Protein AF-0000000087665363 (afdb_homodimer)

Structure (mmCIF, N/CA/C/O backbone):
data_AF-0000000087665363-model_v1
#
loop_
_entity.id
_entity.type
_entity.pdbx_description
1 polymer 'Kinase domain protein'
#
loop_
_atom_site.group_PDB
_atom_site.id
_atom_site.type_symbol
_atom_site.label_atom_id
_atom_site.label_alt_id
_atom_site.label_comp_id
_atom_site.label_asym_id
_atom_site.label_entity_id
_atom_site.label_seq_id
_atom_site.pdbx_PDB_ins_code
_atom_site.Cartn_x
_atom_site.Cartn_y
_atom_site.Cartn_z
_atom_site.occupancy
_atom_site.B_iso_or_equiv
_atom_site.auth_seq_id
_atom_site.auth_comp_id
_atom_site.auth_asym_id
_atom_site.auth_atom_id
_atom_site.pdbx_PDB_model_num
ATOM 1 N N . VAL A 1 1 ? 23.938 -59.469 -37.531 1 16.83 1 VAL A N 1
ATOM 2 C CA . VAL A 1 1 ? 24.297 -60.406 -36.469 1 16.83 1 VAL A CA 1
ATOM 3 C C . VAL A 1 1 ? 23.375 -60.219 -35.281 1 16.83 1 VAL A C 1
ATOM 5 O O . VAL A 1 1 ? 22.984 -59.062 -34.969 1 16.83 1 VAL A O 1
ATOM 8 N N . PRO A 1 2 ? 22.766 -61.219 -34.531 1 18.86 2 PRO A N 1
ATOM 9 C CA . PRO A 1 2 ? 21.609 -61.438 -33.656 1 18.86 2 PRO A CA 1
ATOM 10 C C . PRO A 1 2 ? 21.859 -61 -32.219 1 18.86 2 PRO A C 1
ATOM 12 O O . PRO A 1 2 ? 22.688 -61.594 -31.531 1 18.86 2 PRO A O 1
ATOM 15 N N . TYR A 1 3 ? 22.406 -59.75 -31.953 1 21.98 3 TYR A N 1
ATOM 16 C CA . TYR A 1 3 ? 23.062 -59.438 -30.703 1 21.98 3 TYR A CA 1
ATOM 17 C C . TYR A 1 3 ? 22.141 -59.688 -29.516 1 21.98 3 TYR A C 1
ATOM 19 O O . TYR A 1 3 ? 20.984 -59.281 -29.516 1 21.98 3 TYR A O 1
ATOM 27 N N . SER A 1 4 ? 22.406 -60.75 -28.766 1 19.27 4 SER A N 1
ATOM 28 C CA . SER A 1 4 ? 21.828 -61.531 -27.672 1 19.27 4 SER A CA 1
ATOM 29 C C . SER A 1 4 ? 21.531 -60.625 -26.469 1 19.27 4 SER A C 1
ATOM 31 O O . SER A 1 4 ? 22.234 -59.656 -26.234 1 19.27 4 SER A O 1
ATOM 33 N N . THR A 1 5 ? 20.375 -60.75 -25.625 1 19.69 5 THR A N 1
ATOM 34 C CA . THR A 1 5 ? 19.266 -60.281 -24.797 1 19.69 5 THR A CA 1
ATOM 35 C C . THR A 1 5 ? 19.656 -60.281 -23.328 1 19.69 5 THR A C 1
ATOM 37 O O . THR A 1 5 ? 18.812 -60.031 -22.453 1 19.69 5 THR A O 1
ATOM 40 N N . ASN A 1 6 ? 20.984 -60.531 -22.953 1 18.66 6 ASN A N 1
ATOM 41 C CA . ASN A 1 6 ? 21.109 -61.125 -21.625 1 18.66 6 ASN A CA 1
ATOM 42 C C . ASN A 1 6 ? 20.703 -60.125 -20.516 1 18.66 6 ASN A C 1
ATOM 44 O O . ASN A 1 6 ? 21.234 -59.031 -20.453 1 18.66 6 ASN A O 1
ATOM 48 N N . CYS A 1 7 ? 19.484 -60.188 -19.797 1 19.39 7 CYS A N 1
ATOM 49 C CA . CYS A 1 7 ? 18.547 -59.562 -18.859 1 19.39 7 CYS A CA 1
ATOM 50 C C . CYS A 1 7 ? 19.094 -59.594 -17.438 1 19.39 7 CYS A C 1
ATOM 52 O O . CYS A 1 7 ? 18.625 -60.344 -16.594 1 19.39 7 CYS A O 1
ATOM 54 N N . SER A 1 8 ? 20.484 -59.531 -17.281 1 18.72 8 SER A N 1
ATOM 55 C CA . SER A 1 8 ? 20.938 -60 -15.969 1 18.72 8 SER A CA 1
ATOM 56 C C . SER A 1 8 ? 20.281 -59.219 -14.844 1 18.72 8 SER A C 1
ATOM 58 O O . SER A 1 8 ? 19.844 -58.062 -15.039 1 18.72 8 SER A O 1
ATOM 60 N N . SER A 1 9 ? 20.031 -59.781 -13.539 1 19.23 9 SER A N 1
ATOM 61 C CA . SER A 1 9 ? 19.312 -59.875 -12.281 1 19.23 9 SER A CA 1
ATOM 62 C C . SER A 1 9 ? 19.781 -58.812 -11.289 1 19.23 9 SER A C 1
ATOM 64 O O . SER A 1 9 ? 19.516 -58.938 -10.086 1 19.23 9 SER A O 1
ATOM 66 N N . CYS A 1 10 ? 19.953 -57.5 -11.648 1 19.42 10 CYS A N 1
ATOM 67 C CA . CYS A 1 10 ? 20.688 -56.562 -10.789 1 19.42 10 CYS A CA 1
ATOM 68 C C . CYS A 1 10 ? 20.016 -56.438 -9.422 1 19.42 10 CYS A C 1
ATOM 70 O O . CYS A 1 10 ? 18.812 -56.219 -9.336 1 19.42 10 CYS A O 1
ATOM 72 N N . GLY A 1 11 ? 20.594 -57.062 -8.375 1 19.16 11 GLY A N 1
ATOM 73 C CA . GLY A 1 11 ? 20.312 -57.312 -6.973 1 19.16 11 GLY A CA 1
ATOM 74 C C . GLY A 1 11 ? 19.969 -56.031 -6.203 1 19.16 11 GLY A C 1
ATOM 75 O O . GLY A 1 11 ? 20.578 -54.969 -6.434 1 19.16 11 GLY A O 1
ATOM 76 N N . ALA A 1 12 ? 18.719 -55.844 -5.598 1 19.5 12 ALA A N 1
ATOM 77 C CA . ALA A 1 12 ? 17.859 -54.875 -4.902 1 19.5 12 ALA A CA 1
ATOM 78 C C . ALA A 1 12 ? 18.422 -54.531 -3.537 1 19.5 12 ALA A C 1
ATOM 80 O O . ALA A 1 12 ? 18.344 -55.312 -2.592 1 19.5 12 ALA A O 1
ATOM 81 N N . SER A 1 13 ? 19.719 -54.094 -3.438 1 19.47 13 SER A N 1
ATOM 82 C CA . SER A 1 13 ? 20.203 -54.062 -2.061 1 19.47 13 SER A CA 1
ATOM 83 C C . SER A 1 13 ? 19.391 -53.094 -1.206 1 19.47 13 SER A C 1
ATOM 85 O O . SER A 1 13 ? 19.031 -52 -1.652 1 19.47 13 SER A O 1
ATOM 87 N N . ARG A 1 14 ? 18.656 -53.594 -0.197 1 20.34 14 ARG A N 1
ATOM 88 C CA . ARG A 1 14 ? 17.734 -53.156 0.84 1 20.34 14 ARG A CA 1
ATOM 89 C C . ARG A 1 14 ? 18.391 -52.188 1.795 1 20.34 14 ARG A C 1
ATOM 91 O O . ARG A 1 14 ? 19.328 -52.531 2.506 1 20.34 14 ARG A O 1
ATOM 98 N N . VAL A 1 15 ? 18.734 -50.969 1.393 1 19.73 15 VAL A N 1
ATOM 99 C CA . VAL A 1 15 ? 19.484 -50.125 2.293 1 19.73 15 VAL A CA 1
ATOM 100 C C . VAL A 1 15 ? 18.656 -49.844 3.549 1 19.73 15 VAL A C 1
ATOM 102 O O . VAL A 1 15 ? 17.5 -49.438 3.461 1 19.73 15 VAL A O 1
ATOM 105 N N . SER A 1 16 ? 18.875 -50.625 4.602 1 19.2 16 SER A N 1
ATOM 106 C CA . SER A 1 16 ? 18.25 -50.656 5.918 1 19.2 16 SER A CA 1
ATOM 107 C C . SER A 1 16 ? 18.484 -49.312 6.648 1 19.2 16 SER A C 1
ATOM 109 O O . SER A 1 16 ? 19.625 -48.938 6.895 1 19.2 16 SER A O 1
ATOM 111 N N . PHE A 1 17 ? 17.797 -48.312 6.328 1 17.86 17 PHE A N 1
ATOM 112 C CA . PHE A 1 17 ? 18 -47.031 7.008 1 17.86 17 PHE A CA 1
ATOM 113 C C . PHE A 1 17 ? 17.656 -47.156 8.492 1 17.86 17 PHE A C 1
ATOM 115 O O . PHE A 1 17 ? 16.562 -47.625 8.844 1 17.86 17 PHE A O 1
ATOM 122 N N . ALA A 1 18 ? 18.641 -47.531 9.367 1 18.88 18 ALA A N 1
ATOM 123 C CA . ALA A 1 18 ? 18.5 -47.656 10.82 1 18.88 18 ALA A CA 1
ATOM 124 C C . ALA A 1 18 ? 17.812 -46.406 11.406 1 18.88 18 ALA A C 1
ATOM 126 O O . ALA A 1 18 ? 18.062 -45.281 10.969 1 18.88 18 ALA A O 1
ATOM 127 N N . ARG A 1 19 ? 16.766 -46.625 12.164 1 21.16 19 ARG A N 1
ATOM 128 C CA . ARG A 1 19 ? 15.742 -45.844 12.891 1 21.16 19 ARG A CA 1
ATOM 129 C C . ARG A 1 19 ? 16.375 -44.969 13.953 1 21.16 19 ARG A C 1
ATOM 131 O O . ARG A 1 19 ? 15.672 -44.406 14.805 1 21.16 19 ARG A O 1
ATOM 138 N N . SER A 1 20 ? 17.609 -44.469 13.805 1 19.92 20 SER A N 1
ATOM 139 C CA . SER A 1 20 ? 17.938 -43.969 15.125 1 19.92 20 SER A CA 1
ATOM 140 C C . SER A 1 20 ? 16.938 -42.906 15.57 1 19.92 20 SER A C 1
ATOM 142 O O . SER A 1 20 ? 16.484 -42.094 14.766 1 19.92 20 SER A O 1
ATOM 144 N N . THR A 1 21 ? 16.219 -43.094 16.672 1 21.92 21 THR A N 1
ATOM 145 C CA . THR A 1 21 ? 15.102 -42.562 17.453 1 21.92 21 THR A CA 1
ATOM 146 C C . THR A 1 21 ? 15.438 -41.188 17.984 1 21.92 21 THR A C 1
ATOM 148 O O . THR A 1 21 ? 14.664 -40.594 18.734 1 21.92 21 THR A O 1
ATOM 151 N N . GLY A 1 22 ? 16.625 -40.625 17.703 1 20.91 22 GLY A N 1
ATOM 152 C CA . GLY A 1 22 ? 16.828 -39.562 18.703 1 20.91 22 GLY A CA 1
ATOM 153 C C . GLY A 1 22 ? 15.75 -38.5 18.656 1 20.91 22 GLY A C 1
ATOM 154 O O . GLY A 1 22 ? 15.305 -38.094 17.578 1 20.91 22 GLY A O 1
ATOM 155 N N . GLU A 1 23 ? 14.945 -38.312 19.734 1 21.97 23 GLU A N 1
ATOM 156 C CA . GLU A 1 23 ? 13.82 -37.469 20.141 1 21.97 23 GLU A CA 1
ATOM 157 C C . GLU A 1 23 ? 14.141 -36 19.953 1 21.97 23 GLU A C 1
ATOM 159 O O . GLU A 1 23 ? 13.391 -35.125 20.422 1 21.97 23 GLU A O 1
ATOM 164 N N . SER A 1 24 ? 15.211 -35.625 19.172 1 21.59 24 SER A N 1
ATOM 165 C CA . SER A 1 24 ? 15.477 -34.219 19.453 1 21.59 24 SER A CA 1
ATOM 166 C C . SER A 1 24 ? 14.289 -33.344 19.078 1 21.59 24 SER A C 1
ATOM 168 O O . SER A 1 24 ? 13.625 -33.594 18.078 1 21.59 24 SER A O 1
ATOM 170 N N . SER A 1 25 ? 13.695 -32.688 20.156 1 21.97 25 SER A N 1
ATOM 171 C CA . SER A 1 25 ? 12.602 -31.719 20.297 1 21.97 25 SER A CA 1
ATOM 172 C C . SER A 1 25 ? 12.781 -30.531 19.359 1 21.97 25 SER A C 1
ATOM 174 O O . SER A 1 25 ? 13.273 -29.469 19.781 1 21.97 25 SER A O 1
ATOM 176 N N . CYS A 1 26 ? 13.227 -30.766 18.172 1 22.36 26 CYS A N 1
ATOM 177 C CA . CYS A 1 26 ? 13.539 -29.578 17.391 1 22.36 26 CYS A CA 1
ATOM 178 C C . CYS A 1 26 ? 12.289 -28.75 17.125 1 22.36 26 CYS A C 1
ATOM 180 O O . CYS A 1 26 ? 11.508 -29.062 16.234 1 22.36 26 CYS A O 1
ATOM 182 N N . SER A 1 27 ? 11.531 -28.422 18.203 1 22.25 27 SER A N 1
ATOM 183 C CA . SER A 1 27 ? 10.344 -27.594 18.031 1 22.25 27 SER A CA 1
ATOM 184 C C . SER A 1 27 ? 10.695 -26.25 17.406 1 22.25 27 SER A C 1
ATOM 186 O O . SER A 1 27 ? 10.023 -25.25 17.672 1 22.25 27 SER A O 1
ATOM 188 N N . SER A 1 28 ? 11.836 -26.141 16.75 1 26.5 28 SER A N 1
ATOM 189 C CA . SER A 1 28 ? 12.039 -24.75 16.375 1 26.5 28 SER A CA 1
ATOM 190 C C . SER A 1 28 ? 10.914 -24.25 15.477 1 26.5 28 SER A C 1
ATOM 192 O O . SER A 1 28 ? 10.859 -24.594 14.297 1 26.5 28 SER A O 1
ATOM 194 N N . GLY A 1 29 ? 9.695 -24.234 15.969 1 23.98 29 GLY A N 1
ATOM 195 C CA . GLY A 1 29 ? 8.523 -23.703 15.305 1 23.98 29 GLY A CA 1
ATOM 196 C C . GLY A 1 29 ? 8.766 -22.344 14.648 1 23.98 29 GLY A C 1
ATOM 197 O O . GLY A 1 29 ? 9.453 -21.5 15.219 1 23.98 29 GLY A O 1
ATOM 198 N N . VAL A 1 30 ? 9 -22.344 13.422 1 28.03 30 VAL A N 1
ATOM 199 C CA . VAL A 1 30 ? 8.93 -21.109 12.656 1 28.03 30 VAL A CA 1
ATOM 200 C C . VAL A 1 30 ? 7.812 -20.219 13.203 1 28.03 30 VAL A C 1
ATOM 202 O O . VAL A 1 30 ? 6.641 -20.609 13.18 1 28.03 30 VAL A O 1
ATOM 205 N N . GLN A 1 31 ? 8.047 -19.594 14.367 1 27.27 31 GLN A N 1
ATOM 206 C CA . GLN A 1 31 ? 7.086 -18.625 14.867 1 27.27 31 GLN A CA 1
ATOM 207 C C . GLN A 1 31 ? 6.711 -17.625 13.781 1 27.27 31 GLN A C 1
ATOM 209 O O . GLN A 1 31 ? 7.562 -16.859 13.305 1 27.27 31 GLN A O 1
ATOM 214 N N . TRP A 1 32 ? 5.797 -18.047 13 1 29.06 32 TRP A N 1
ATOM 215 C CA . TRP A 1 32 ? 5.121 -17.156 12.062 1 29.06 32 TRP A CA 1
ATOM 216 C C . TRP A 1 32 ? 4.602 -15.914 12.766 1 29.06 32 TRP A C 1
ATOM 218 O O . TRP A 1 32 ? 3.85 -16.016 13.742 1 29.06 32 TRP A O 1
ATOM 228 N N . ASP A 1 33 ? 5.445 -15.047 12.977 1 29.55 33 ASP A N 1
ATOM 229 C CA . ASP A 1 33 ? 4.93 -13.789 13.508 1 29.55 33 ASP A CA 1
ATOM 230 C C . ASP A 1 33 ? 3.678 -13.352 12.758 1 29.55 33 ASP A C 1
ATOM 232 O O . ASP A 1 33 ? 3.764 -12.883 11.617 1 29.55 33 ASP A O 1
ATOM 236 N N . ILE A 1 34 ? 2.697 -14.125 12.945 1 30.16 34 ILE A N 1
ATOM 237 C CA . ILE A 1 34 ? 1.37 -13.68 12.531 1 30.16 34 ILE A CA 1
ATOM 238 C C . ILE A 1 34 ? 1.104 -12.281 13.078 1 30.16 34 ILE A C 1
ATOM 240 O O . ILE A 1 34 ? 1.206 -12.055 14.289 1 30.16 34 ILE A O 1
ATOM 244 N N . ASP A 1 35 ? 1.358 -11.32 12.352 1 31.61 35 ASP A N 1
ATOM 245 C CA . ASP A 1 35 ? 0.853 -9.992 12.68 1 31.61 35 ASP A CA 1
ATOM 246 C C . ASP A 1 35 ? -0.567 -10.07 13.242 1 31.61 35 ASP A C 1
ATOM 248 O O . ASP A 1 35 ? -1.504 -10.422 12.523 1 31.61 35 ASP A O 1
ATOM 252 N N . ASP A 1 36 ? -0.657 -10.484 14.469 1 30.41 36 ASP A N 1
ATOM 253 C CA . ASP A 1 36 ? -1.924 -10.445 15.195 1 30.41 36 ASP A CA 1
ATOM 254 C C . ASP A 1 36 ? -2.48 -9.023 15.25 1 30.41 36 ASP A C 1
ATOM 256 O O . ASP A 1 36 ? -2.314 -8.32 16.25 1 30.41 36 ASP A O 1
ATOM 260 N N . ARG A 1 37 ? -2.322 -8.094 14.336 1 35.75 37 ARG A N 1
ATOM 261 C CA . ARG A 1 37 ? -3.182 -6.918 14.422 1 35.75 37 ARG A CA 1
ATOM 262 C C . ARG A 1 37 ? -4.59 -7.301 14.867 1 35.75 37 ARG A C 1
ATOM 264 O O . ARG A 1 37 ? -5.238 -8.141 14.242 1 35.75 37 ARG A O 1
ATOM 271 N N . LYS A 1 38 ? -4.824 -7.277 16.109 1 33.59 38 LYS A N 1
ATOM 272 C CA . LYS A 1 38 ? -6.207 -7.348 16.578 1 33.59 38 LYS A CA 1
ATOM 273 C C . LYS A 1 38 ? -7.145 -6.586 15.648 1 33.59 38 LYS A C 1
ATOM 275 O O . LYS A 1 38 ? -7.273 -5.363 15.75 1 33.59 38 LYS A O 1
ATOM 280 N N . LEU A 1 39 ? -7.082 -6.793 14.398 1 38.38 39 LEU A N 1
ATOM 281 C CA . LEU A 1 39 ? -8.266 -6.316 13.703 1 38.38 39 LEU A CA 1
ATOM 282 C C . LEU A 1 39 ? -9.508 -6.461 14.57 1 38.38 39 LEU A C 1
ATOM 284 O O . LEU A 1 39 ? -9.797 -7.551 15.078 1 38.38 39 LEU A O 1
ATOM 288 N N . SER A 1 40 ? -9.734 -5.629 15.438 1 39.19 40 SER A N 1
ATOM 289 C CA . SER A 1 40 ? -11.117 -5.734 15.875 1 39.19 40 SER A CA 1
ATOM 290 C C . SER A 1 40 ? -11.961 -6.512 14.875 1 39.19 40 SER A C 1
ATOM 292 O O . SER A 1 40 ? -11.93 -6.223 13.672 1 39.19 40 SER A O 1
ATOM 294 N N . ALA A 1 41 ? -12.102 -7.754 15.047 1 43.81 41 ALA A N 1
ATOM 295 C CA . ALA A 1 41 ? -12.766 -8.844 14.328 1 43.81 41 ALA A CA 1
ATOM 296 C C . ALA A 1 41 ? -14.07 -8.375 13.703 1 43.81 41 ALA A C 1
ATOM 298 O O . ALA A 1 41 ? -15.156 -8.734 14.164 1 43.81 41 ALA A O 1
ATOM 299 N N . GLN A 1 42 ? -14.125 -7.098 13.516 1 53.69 42 GLN A N 1
ATOM 300 C CA . GLN A 1 42 ? -15.422 -6.949 12.859 1 53.69 42 GLN A CA 1
ATOM 301 C C . GLN A 1 42 ? -15.461 -7.715 11.539 1 53.69 42 GLN A C 1
ATOM 303 O O . GLN A 1 42 ? -14.445 -7.809 10.844 1 53.69 42 GLN A O 1
ATOM 308 N N . SER A 1 43 ? -16.312 -8.617 11.453 1 65.44 43 SER A N 1
ATOM 309 C CA . SER A 1 43 ? -16.609 -9.398 10.258 1 65.44 43 SER A CA 1
ATOM 310 C C . SER A 1 43 ? -16.453 -8.555 9 1 65.44 43 SER A C 1
ATOM 312 O O . SER A 1 43 ? -16.844 -7.383 8.977 1 65.44 43 SER A O 1
ATOM 314 N N . PRO A 1 44 ? -15.602 -8.961 8.117 1 76.94 44 PRO A N 1
ATOM 315 C CA . PRO A 1 44 ? -15.492 -8.234 6.848 1 76.94 44 PRO A CA 1
ATOM 316 C C . PRO A 1 44 ? -16.844 -7.828 6.281 1 76.94 44 PRO A C 1
ATOM 318 O O . PRO A 1 44 ? -17.812 -8.602 6.336 1 76.94 44 PRO A O 1
ATOM 321 N N . ARG A 1 45 ? -16.953 -6.566 6.094 1 82.69 45 ARG A N 1
ATOM 322 C CA . ARG A 1 45 ? -18.203 -6.07 5.508 1 82.69 45 ARG A CA 1
ATOM 323 C C . ARG A 1 45 ? -17.922 -5.086 4.379 1 82.69 45 ARG A C 1
ATOM 325 O O . ARG A 1 45 ? -16.922 -4.363 4.414 1 82.69 45 ARG A O 1
ATOM 332 N N . ALA A 1 46 ? -18.844 -5.215 3.428 1 88.94 46 ALA A N 1
ATOM 333 C CA . ALA A 1 46 ? -18.766 -4.223 2.357 1 88.94 46 ALA A CA 1
ATOM 334 C C . ALA A 1 46 ? -18.906 -2.807 2.912 1 88.94 46 ALA A C 1
ATOM 336 O O . ALA A 1 46 ? -19.656 -2.582 3.871 1 88.94 46 ALA A O 1
ATOM 337 N N . PRO A 1 47 ? -18.234 -1.871 2.27 1 92.19 47 PRO A N 1
ATOM 338 C CA . PRO A 1 47 ? -18.375 -0.487 2.729 1 92.19 47 PRO A CA 1
ATOM 339 C C . PRO A 1 47 ? -19.75 0.087 2.461 1 92.19 47 PRO A C 1
ATOM 341 O O . PRO A 1 47 ? -20.375 -0.24 1.448 1 92.19 47 PRO A O 1
ATOM 344 N N . THR A 1 48 ? -20.234 0.877 3.357 1 93.06 48 THR A N 1
ATOM 345 C CA . THR A 1 48 ? -21.516 1.556 3.186 1 93.06 48 THR A CA 1
ATOM 346 C C . THR A 1 48 ? -21.359 2.795 2.309 1 93.06 48 THR A C 1
ATOM 348 O O . THR A 1 48 ? -22.094 2.967 1.334 1 93.06 48 THR A O 1
ATOM 351 N N . HIS A 1 49 ? -20.516 3.676 2.619 1 94.56 49 HIS A N 1
ATOM 352 C CA . HIS A 1 49 ? -20.172 4.852 1.825 1 94.56 49 HIS A CA 1
ATOM 353 C C . HIS A 1 49 ? -18.781 4.734 1.225 1 94.56 49 HIS A C 1
ATOM 355 O O . HIS A 1 49 ? -17.797 4.555 1.952 1 94.56 49 HIS A O 1
ATOM 361 N N . TRP A 1 50 ? -18.781 4.742 -0.078 1 94.94 50 TRP A N 1
ATOM 362 C CA . TRP A 1 50 ? -17.484 4.578 -0.742 1 94.94 50 TRP A CA 1
ATOM 363 C C . TRP A 1 50 ? -17.438 5.371 -2.045 1 94.94 50 TRP A C 1
ATOM 365 O O . TRP A 1 50 ? -18.484 5.809 -2.549 1 94.94 50 TRP A O 1
ATOM 375 N N . LYS A 1 51 ? -16.172 5.691 -2.447 1 95.81 51 LYS A N 1
ATOM 376 C CA . LYS A 1 51 ? -15.914 6.391 -3.703 1 95.81 51 LYS A CA 1
ATOM 377 C C . LYS A 1 51 ? -14.977 5.586 -4.602 1 95.81 51 LYS A C 1
ATOM 379 O O . LYS A 1 51 ? -14.031 4.965 -4.121 1 95.81 51 LYS A O 1
ATOM 384 N N . GLU A 1 52 ? -15.289 5.574 -5.895 1 93.81 52 GLU A N 1
ATOM 385 C CA . GLU A 1 52 ? -14.398 4.961 -6.879 1 93.81 52 GLU A CA 1
ATOM 386 C C . GLU A 1 52 ? -13.25 5.895 -7.238 1 93.81 52 GLU A C 1
ATOM 388 O O . GLU A 1 52 ? -13.461 7.082 -7.484 1 93.81 52 GLU A O 1
ATOM 393 N N . ALA A 1 53 ? -12.094 5.391 -7.145 1 89.25 53 ALA A N 1
ATOM 394 C CA . ALA A 1 53 ? -10.93 6.246 -7.395 1 89.25 53 ALA A CA 1
ATOM 395 C C . ALA A 1 53 ? -10.383 6.031 -8.805 1 89.25 53 ALA A C 1
ATOM 397 O O . ALA A 1 53 ? -10.5 6.91 -9.664 1 89.25 53 ALA A O 1
ATOM 398 N N . LYS A 1 54 ? -9.789 4.863 -9.094 1 90.44 54 LYS A N 1
ATOM 399 C CA . LYS A 1 54 ? -9.195 4.621 -10.406 1 90.44 54 LYS A CA 1
ATOM 400 C C . LYS A 1 54 ? -9.234 3.137 -10.766 1 90.44 54 LYS A C 1
ATOM 402 O O . LYS A 1 54 ? -9.227 2.279 -9.875 1 90.44 54 LYS A O 1
ATOM 407 N N . CYS A 1 55 ? -9.195 2.885 -12.086 1 91.94 55 CYS A N 1
ATOM 408 C CA . CYS A 1 55 ? -9.094 1.511 -12.57 1 91.94 55 CYS A CA 1
ATOM 409 C C . CYS A 1 55 ? -7.699 0.949 -12.336 1 91.94 55 CYS A C 1
ATOM 411 O O . CYS A 1 55 ? -6.703 1.603 -12.648 1 91.94 55 CYS A O 1
ATOM 413 N N . ILE A 1 56 ? -7.648 -0.251 -11.727 1 91.5 56 ILE A N 1
ATOM 414 C CA . ILE A 1 56 ? -6.332 -0.79 -11.406 1 91.5 56 ILE A CA 1
ATOM 415 C C . ILE A 1 56 ? -6.141 -2.139 -12.094 1 91.5 56 ILE A C 1
ATOM 417 O O . ILE A 1 56 ? -5.078 -2.75 -11.992 1 91.5 56 ILE A O 1
ATOM 421 N N . GLY A 1 57 ? -7.098 -2.607 -12.695 1 87.44 57 GLY A N 1
ATOM 422 C CA . GLY A 1 57 ? -6.984 -3.861 -13.422 1 87.44 57 GLY A CA 1
ATOM 423 C C . GLY A 1 57 ? -8.195 -4.164 -14.281 1 87.44 57 GLY A C 1
ATOM 424 O O . GLY A 1 57 ? -9.281 -3.635 -14.039 1 87.44 57 GLY A O 1
ATOM 425 N N . SER A 1 58 ? -7.855 -4.926 -15.328 1 81.19 58 SER A N 1
ATOM 426 C CA . SER A 1 58 ? -8.938 -5.379 -16.203 1 81.19 58 SER A CA 1
ATOM 427 C C . SER A 1 58 ? -8.719 -6.824 -16.641 1 81.19 58 SER A C 1
ATOM 429 O O . SER A 1 58 ? -7.582 -7.242 -16.875 1 81.19 58 SER A O 1
ATOM 431 N N . GLY A 1 59 ? -9.82 -7.547 -16.531 1 68.38 59 GLY A N 1
ATOM 432 C CA . GLY A 1 59 ? -9.766 -8.906 -17.047 1 68.38 59 GLY A CA 1
ATOM 433 C C . GLY A 1 59 ? -11 -9.297 -17.844 1 68.38 59 GLY A C 1
ATOM 434 O O . GLY A 1 59 ? -11.844 -8.445 -18.141 1 68.38 59 GLY A O 1
ATOM 435 N N . ALA A 1 60 ? -10.977 -10.523 -18.188 1 59.69 60 ALA A N 1
ATOM 436 C CA . ALA A 1 60 ? -12.039 -11.062 -19.031 1 59.69 60 ALA A CA 1
ATOM 437 C C . ALA A 1 60 ? -13.406 -10.891 -18.375 1 59.69 60 ALA A C 1
ATOM 439 O O . ALA A 1 60 ? -14.414 -10.727 -19.062 1 59.69 60 ALA A O 1
ATOM 440 N N . PHE A 1 61 ? -13.422 -10.852 -17.078 1 63.72 61 PHE A N 1
ATOM 441 C CA . PHE A 1 61 ? -14.711 -10.891 -16.391 1 63.72 61 PHE A CA 1
ATOM 442 C C . PHE A 1 61 ? -15.031 -9.547 -15.758 1 63.72 61 PHE A C 1
ATOM 444 O O . PHE A 1 61 ? -16 -9.422 -15.008 1 63.72 61 PHE A O 1
ATOM 451 N N . GLY A 1 62 ? -14.227 -8.641 -16.031 1 77.31 62 GLY A N 1
ATOM 452 C CA . GLY A 1 62 ? -14.555 -7.344 -15.461 1 77.31 62 GLY A CA 1
ATOM 453 C C . GLY A 1 62 ? -13.336 -6.496 -15.156 1 77.31 62 GLY A C 1
ATOM 454 O O . GLY A 1 62 ? -12.234 -6.805 -15.617 1 77.31 62 GLY A O 1
ATOM 455 N N . SER A 1 63 ? -13.695 -5.391 -14.602 1 89.56 63 SER A N 1
ATOM 456 C CA . SER A 1 63 ? -12.656 -4.43 -14.258 1 89.56 63 SER A CA 1
ATOM 457 C C . SER A 1 63 ? -12.547 -4.25 -12.75 1 89.56 63 SER A C 1
ATOM 459 O O . SER A 1 63 ? -13.523 -4.438 -12.023 1 89.56 63 SER A O 1
ATOM 461 N N . VAL A 1 64 ? -11.375 -4.051 -12.336 1 93.69 64 VAL A N 1
ATOM 462 C CA . VAL A 1 64 ? -11.125 -3.83 -10.914 1 93.69 64 VAL A CA 1
ATOM 463 C C . VAL A 1 64 ? -10.719 -2.379 -10.68 1 93.69 64 VAL A C 1
ATOM 465 O O . VAL A 1 64 ? -9.891 -1.831 -11.414 1 93.69 64 VAL A O 1
ATOM 468 N N . TYR A 1 65 ? -11.312 -1.749 -9.656 1 95.44 65 TYR A N 1
ATOM 469 C CA . TYR A 1 65 ? -11.055 -0.352 -9.328 1 95.44 65 TYR A CA 1
ATOM 470 C C . TYR A 1 65 ? -10.555 -0.211 -7.895 1 95.44 65 TYR A C 1
ATOM 472 O O . TYR A 1 65 ? -10.961 -0.971 -7.012 1 95.44 65 TYR A O 1
ATOM 480 N N . LEU A 1 66 ? -9.609 0.743 -7.766 1 96.5 66 LEU A N 1
ATOM 481 C CA . LEU A 1 66 ? -9.336 1.246 -6.426 1 96.5 66 LEU A CA 1
ATOM 482 C C . LEU A 1 66 ? -10.531 2.023 -5.883 1 96.5 66 LEU A C 1
ATOM 484 O O . LEU A 1 66 ? -11.125 2.834 -6.598 1 96.5 66 LEU A O 1
ATOM 488 N N . ALA A 1 67 ? -10.93 1.697 -4.699 1 96.56 67 ALA A N 1
ATOM 489 C CA . ALA A 1 67 ? -12.031 2.381 -4.027 1 96.56 67 ALA A CA 1
ATOM 490 C C . ALA A 1 67 ? -11.602 2.904 -2.66 1 96.56 67 ALA A C 1
ATOM 492 O O . ALA A 1 67 ? -10.656 2.381 -2.059 1 96.56 67 ALA A O 1
ATOM 493 N N . TYR A 1 68 ? -12.266 3.969 -2.252 1 96.62 68 TYR A N 1
ATOM 494 C CA . TYR A 1 68 ? -12.016 4.609 -0.966 1 96.62 68 TYR A CA 1
ATOM 495 C C . TYR A 1 68 ? -13.227 4.488 -0.049 1 96.62 68 TYR A C 1
ATOM 497 O O . TYR A 1 68 ? -14.328 4.91 -0.408 1 96.62 68 TYR A O 1
ATOM 505 N N . ASP A 1 69 ? -13.016 3.799 1.126 1 96.44 69 ASP A N 1
ATOM 506 C CA . ASP A 1 69 ? -14.055 3.73 2.148 1 96.44 69 ASP A CA 1
ATOM 507 C C . ASP A 1 69 ? -14.156 5.047 2.918 1 96.44 69 ASP A C 1
ATOM 509 O O . ASP A 1 69 ? -13.297 5.352 3.748 1 96.44 69 ASP A O 1
ATOM 513 N N . VAL A 1 70 ? -15.25 5.754 2.721 1 95.06 70 VAL A N 1
ATOM 514 C CA . VAL A 1 70 ? -15.414 7.102 3.256 1 95.06 70 VAL A CA 1
ATOM 515 C C . VAL A 1 70 ? -15.547 7.039 4.777 1 95.06 70 VAL A C 1
ATOM 517 O O . VAL A 1 70 ? -15.148 7.969 5.477 1 95.06 70 VAL A O 1
ATOM 520 N N . ASP A 1 71 ? -16.062 5.953 5.242 1 93.44 71 ASP A N 1
ATOM 521 C CA . ASP A 1 71 ? -16.344 5.84 6.668 1 93.44 71 ASP A CA 1
ATOM 522 C C . ASP A 1 71 ? -15.086 5.535 7.465 1 93.44 71 ASP A C 1
ATOM 524 O O . ASP A 1 71 ? -14.922 6.02 8.586 1 93.44 71 ASP A O 1
ATOM 528 N N . THR A 1 72 ? -14.195 4.758 6.855 1 93.38 72 THR A N 1
ATOM 529 C CA . THR A 1 72 ? -13.055 4.277 7.629 1 93.38 72 THR A CA 1
ATOM 530 C C . THR A 1 72 ? -11.758 4.918 7.137 1 93.38 72 THR A C 1
ATOM 532 O O . THR A 1 72 ? -10.742 4.883 7.832 1 93.38 72 THR A O 1
ATOM 535 N N . GLY A 1 73 ? -11.758 5.465 5.969 1 94.81 73 GLY A N 1
ATOM 536 C CA . GLY A 1 73 ? -10.547 6.031 5.395 1 94.81 73 GLY A CA 1
ATOM 537 C C . GLY A 1 73 ? -9.633 4.988 4.77 1 94.81 73 GLY A C 1
ATOM 538 O O . GLY A 1 73 ? -8.5 5.293 4.391 1 94.81 73 GLY A O 1
ATOM 539 N N . ARG A 1 74 ? -10.125 3.779 4.602 1 96.19 74 ARG A N 1
ATOM 540 C CA . ARG A 1 74 ? -9.32 2.688 4.07 1 96.19 74 ARG A CA 1
ATOM 541 C C . ARG A 1 74 ? -9.461 2.584 2.557 1 96.19 74 ARG A C 1
ATOM 543 O O . ARG A 1 74 ? -10.523 2.893 2.008 1 96.19 74 ARG A O 1
ATOM 550 N N . ASP A 1 75 ? -8.391 2.158 1.939 1 96.94 75 ASP A N 1
ATOM 551 C CA . ASP A 1 75 ? -8.453 1.799 0.526 1 96.94 75 ASP A CA 1
ATOM 552 C C . ASP A 1 75 ? -8.922 0.356 0.348 1 96.94 75 ASP A C 1
ATOM 554 O O . ASP A 1 75 ? -8.523 -0.53 1.107 1 96.94 75 ASP A O 1
ATOM 558 N N . LEU A 1 76 ? -9.75 0.183 -0.646 1 97.06 76 LEU A N 1
ATOM 559 C CA . LEU A 1 76 ? -10.281 -1.124 -1.012 1 97.06 76 LEU A CA 1
ATOM 560 C C . LEU A 1 76 ? -10.172 -1.357 -2.514 1 97.06 76 LEU A C 1
ATOM 562 O O . LEU A 1 76 ? -9.844 -0.437 -3.268 1 97.06 76 LEU A O 1
ATOM 566 N N . ALA A 1 77 ? -10.359 -2.604 -2.91 1 96.44 77 ALA A N 1
ATOM 567 C CA . ALA A 1 77 ? -10.547 -2.93 -4.32 1 96.44 77 ALA A CA 1
ATOM 568 C C . ALA A 1 77 ? -11.977 -3.369 -4.598 1 96.44 77 ALA A C 1
ATOM 570 O O . ALA A 1 77 ? -12.602 -4.047 -3.773 1 96.44 77 ALA A O 1
ATOM 571 N N . VAL A 1 78 ? -12.477 -2.941 -5.746 1 94.5 78 VAL A N 1
ATOM 572 C CA . VAL A 1 78 ? -13.82 -3.363 -6.145 1 94.5 78 VAL A CA 1
ATOM 573 C C . VAL A 1 78 ? -13.781 -3.949 -7.555 1 94.5 78 VAL A C 1
ATOM 575 O O . VAL A 1 78 ? -13.305 -3.299 -8.492 1 94.5 78 VAL A O 1
ATOM 578 N N . LYS A 1 79 ? -14.125 -5.16 -7.66 1 90.19 79 LYS A N 1
ATOM 579 C CA . LYS A 1 79 ? -14.312 -5.797 -8.961 1 90.19 79 LYS A CA 1
ATOM 580 C C . LYS A 1 79 ? -15.734 -5.598 -9.469 1 90.19 79 LYS A C 1
ATOM 582 O O . LYS A 1 79 ? -16.703 -5.914 -8.773 1 90.19 79 LYS A O 1
ATOM 587 N N . LYS A 1 80 ? -15.859 -5.078 -10.656 1 90.25 80 LYS A N 1
ATOM 588 C CA . LYS A 1 80 ? -17.156 -4.816 -11.266 1 90.25 80 LYS A CA 1
ATOM 589 C C . LYS A 1 80 ? -17.469 -5.828 -12.359 1 90.25 80 LYS A C 1
ATOM 591 O O . LYS A 1 80 ? -16.719 -5.934 -13.344 1 90.25 80 LYS A O 1
ATOM 596 N N . ILE A 1 81 ? -18.562 -6.504 -12.164 1 82.31 81 ILE A N 1
ATOM 597 C CA . ILE A 1 81 ? -18.984 -7.516 -13.125 1 82.31 81 ILE A CA 1
ATOM 598 C C . ILE A 1 81 ? -20.297 -7.09 -13.773 1 82.31 81 ILE A C 1
ATOM 600 O O . ILE A 1 81 ? -21.328 -6.957 -13.094 1 82.31 81 ILE A O 1
ATOM 604 N N . PRO A 1 82 ? -20.297 -6.863 -15.062 1 82.19 82 PRO A N 1
ATOM 605 C CA . PRO A 1 82 ? -21.547 -6.488 -15.727 1 82.19 82 PRO A CA 1
ATOM 606 C C . PRO A 1 82 ? -22.594 -7.609 -15.703 1 82.19 82 PRO A C 1
ATOM 608 O O . PRO A 1 82 ? -22.234 -8.789 -15.805 1 82.19 82 PRO A O 1
ATOM 611 N N . ILE A 1 83 ? -23.875 -7.172 -15.422 1 75.44 83 ILE A N 1
ATOM 612 C CA . ILE A 1 83 ? -24.984 -8.102 -15.555 1 75.44 83 ILE A CA 1
ATOM 613 C C . ILE A 1 83 ? -25.562 -8.016 -16.969 1 75.44 83 ILE A C 1
ATOM 615 O O . ILE A 1 83 ? -25.938 -6.934 -17.422 1 75.44 83 ILE A O 1
ATOM 619 N N . ILE A 1 84 ? -25.484 -9.047 -17.656 1 67.44 84 ILE A N 1
ATOM 620 C CA . ILE A 1 84 ? -26.078 -9.047 -18.984 1 67.44 84 ILE A CA 1
ATOM 621 C C . ILE A 1 84 ? -27.547 -9.461 -18.906 1 67.44 84 ILE A C 1
ATOM 623 O O . ILE A 1 84 ? -27.859 -10.586 -18.5 1 67.44 84 ILE A O 1
ATOM 627 N N . PRO A 1 85 ? -28.469 -8.484 -18.953 1 62.66 85 PRO A N 1
ATOM 628 C CA . PRO A 1 85 ? -29.906 -8.672 -18.734 1 62.66 85 PRO A CA 1
ATOM 629 C C . PRO A 1 85 ? -30.453 -9.922 -19.422 1 62.66 85 PRO A C 1
ATOM 631 O O . PRO A 1 85 ? -31.266 -10.641 -18.859 1 62.66 85 PRO A O 1
ATOM 634 N N . ASP A 1 86 ? -30.328 -9.938 -20.656 1 59.38 86 ASP A N 1
ATOM 635 C CA . ASP A 1 86 ? -31.156 -10.852 -21.422 1 59.38 86 ASP A CA 1
ATOM 636 C C . ASP A 1 86 ? -30.688 -12.289 -21.281 1 59.38 86 ASP A C 1
ATOM 638 O O . ASP A 1 86 ? -31.203 -13.195 -21.938 1 59.38 86 ASP A O 1
ATOM 642 N N . ASN A 1 87 ? -29.75 -12.406 -20.359 1 55.62 87 ASN A N 1
ATOM 643 C CA . ASN A 1 87 ? -29.25 -13.773 -20.281 1 55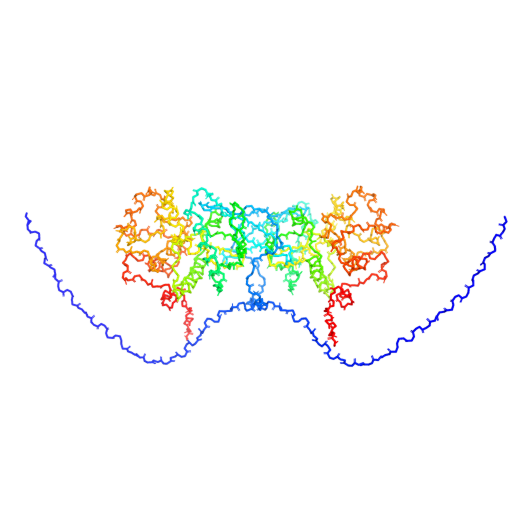.62 87 ASN A CA 1
ATOM 644 C C . ASN A 1 87 ? -29.609 -14.422 -18.938 1 55.62 87 ASN A C 1
ATOM 646 O O . ASN A 1 87 ? -28.969 -14.141 -17.922 1 55.62 87 ASN A O 1
ATOM 650 N N . ARG A 1 88 ? -30.797 -15.008 -18.906 1 55.72 88 ARG A N 1
ATOM 651 C CA . ARG A 1 88 ? -31.312 -15.711 -17.734 1 55.72 88 ARG A CA 1
ATOM 652 C C . ARG A 1 88 ? -30.203 -16.5 -17.047 1 55.72 88 ARG A C 1
ATOM 654 O O . ARG A 1 88 ? -30.156 -16.562 -15.812 1 55.72 88 ARG A O 1
ATOM 661 N N . GLU A 1 89 ? -29.297 -17.094 -17.812 1 55 89 GLU A N 1
ATOM 662 C CA . GLU A 1 89 ? -28.203 -17.891 -17.281 1 55 89 GLU A CA 1
ATOM 663 C C . GLU A 1 89 ? -27.219 -17.031 -16.5 1 55 89 GLU A C 1
ATOM 665 O O . GLU A 1 89 ? -26.75 -17.438 -15.422 1 55 89 GLU A O 1
ATOM 670 N N . LEU A 1 90 ? -27.109 -15.875 -16.922 1 57.56 90 LEU A N 1
ATOM 671 C CA . LEU A 1 90 ? -26.172 -14.984 -16.266 1 57.56 90 LEU A CA 1
ATOM 672 C C . LEU A 1 90 ? -26.75 -14.461 -14.953 1 57.56 90 LEU A C 1
ATOM 674 O O . LEU A 1 90 ? -26.016 -14.258 -13.984 1 57.56 90 LEU A O 1
ATOM 678 N N . ARG A 1 91 ? -28.078 -14.344 -15.023 1 58.69 91 ARG A N 1
ATOM 679 C CA . ARG A 1 91 ? -28.734 -13.93 -13.781 1 58.69 91 ARG A CA 1
ATOM 680 C C . ARG A 1 91 ? -28.578 -14.992 -12.703 1 58.69 91 ARG A C 1
ATOM 682 O O . ARG A 1 91 ? -28.359 -14.664 -11.531 1 58.69 91 ARG A O 1
ATOM 689 N N . ARG A 1 92 ? -28.844 -16.203 -13.07 1 59.44 92 ARG A N 1
ATOM 690 C CA . ARG A 1 92 ? -28.641 -17.297 -12.125 1 59.44 92 ARG A CA 1
ATOM 691 C C . ARG A 1 92 ? -27.188 -17.375 -11.672 1 59.44 92 ARG A C 1
ATOM 693 O O . ARG A 1 92 ? -26.922 -17.594 -10.484 1 59.44 92 ARG A O 1
ATOM 700 N N . GLU A 1 93 ? -26.406 -17.047 -12.578 1 59.53 93 GLU A N 1
ATOM 701 C CA . GLU A 1 93 ? -24.984 -17.062 -12.258 1 59.53 93 GLU A CA 1
ATOM 702 C C . GLU A 1 93 ? -24.625 -15.922 -11.305 1 59.53 93 GLU A C 1
ATOM 704 O O . GLU A 1 93 ? -23.812 -16.094 -10.391 1 59.53 93 GLU A O 1
ATOM 709 N N . ALA A 1 94 ? -25.422 -14.906 -11.516 1 61.81 94 ALA A N 1
ATOM 710 C CA . ALA A 1 94 ? -25.203 -13.766 -10.633 1 61.81 94 ALA A CA 1
ATOM 711 C C . ALA A 1 94 ? -25.641 -14.078 -9.203 1 61.81 94 ALA A C 1
ATOM 713 O O . ALA A 1 94 ? -24.969 -13.672 -8.25 1 61.81 94 ALA A O 1
ATOM 714 N N . GLN A 1 95 ? -26.797 -14.727 -9.078 1 62.31 95 GLN A N 1
ATOM 715 C CA . GLN A 1 95 ? -27.25 -15.141 -7.754 1 62.31 95 GLN A CA 1
ATOM 716 C C . GLN A 1 95 ? -26.266 -16.125 -7.117 1 62.31 95 GLN A C 1
ATOM 718 O O . GLN A 1 95 ? -25.984 -16.031 -5.918 1 62.31 95 GLN A O 1
ATOM 723 N N . GLY A 1 96 ? -25.797 -16.953 -7.914 1 64.44 96 GLY A N 1
ATOM 724 C CA . GLY A 1 96 ? -24.797 -17.891 -7.445 1 64.44 96 GLY A CA 1
ATOM 725 C C . GLY A 1 96 ? -23.5 -17.219 -7.055 1 64.44 96 GLY A C 1
ATOM 726 O O . GLY A 1 96 ? -22.844 -17.625 -6.082 1 64.44 96 GLY A O 1
ATOM 727 N N . LEU A 1 97 ? -23.328 -16.125 -7.715 1 65.44 97 LEU A N 1
ATOM 728 C CA . LEU A 1 97 ? -22.078 -15.398 -7.461 1 65.44 97 LEU A CA 1
ATOM 729 C C . LEU A 1 97 ? -22.109 -14.758 -6.074 1 65.44 97 LEU A C 1
ATOM 731 O O . LEU A 1 97 ? -21.094 -14.766 -5.371 1 65.44 97 LEU A O 1
ATOM 735 N N . GLU A 1 98 ? -23.266 -14.227 -5.723 1 66 98 GLU A N 1
ATOM 736 C CA . GLU A 1 98 ? -23.391 -13.609 -4.402 1 66 98 GLU A CA 1
ATOM 737 C C . GLU A 1 98 ? -23.094 -14.617 -3.295 1 66 98 GLU A C 1
ATOM 739 O O . GLU A 1 98 ? -22.406 -14.305 -2.328 1 66 98 GLU A O 1
ATOM 744 N N . PHE A 1 99 ? -23.719 -15.781 -3.469 1 60.94 99 PHE A N 1
ATOM 745 C CA . PHE A 1 99 ? -23.5 -16.828 -2.479 1 60.94 99 PHE A CA 1
ATOM 746 C C . PHE A 1 99 ? -22.031 -17.25 -2.451 1 60.94 99 PHE A C 1
ATOM 748 O O . PHE A 1 99 ? -21.453 -17.422 -1.377 1 60.94 99 PHE A O 1
ATOM 755 N N . ASP A 1 100 ? -21.5 -17.25 -3.574 1 68.31 100 ASP A N 1
ATOM 756 C CA . ASP A 1 100 ? -20.109 -17.656 -3.676 1 68.31 100 ASP A CA 1
ATOM 757 C C . ASP A 1 100 ? -19.172 -16.656 -3.002 1 68.31 100 ASP A C 1
ATOM 759 O O . ASP A 1 100 ? -18.281 -17.031 -2.238 1 68.31 100 ASP A O 1
ATOM 763 N N . VAL A 1 101 ? -19.578 -15.461 -3.199 1 69.56 101 VAL A N 1
ATOM 764 C CA . VAL A 1 101 ? -18.719 -14.414 -2.648 1 69.56 101 VAL A CA 1
ATOM 765 C C . VAL A 1 101 ? -18.906 -14.352 -1.132 1 69.56 101 VAL A C 1
ATOM 767 O O . VAL A 1 101 ? -17.938 -14.133 -0.399 1 69.56 101 VAL A O 1
ATOM 770 N N . GLN A 1 102 ? -20.062 -14.578 -0.712 1 71.88 102 GLN A N 1
ATOM 771 C CA . GLN A 1 102 ? -20.297 -14.586 0.729 1 71.88 102 GLN A CA 1
ATOM 772 C C . GLN A 1 102 ? -19.516 -15.719 1.4 1 71.88 102 GLN A C 1
ATOM 774 O O . GLN A 1 102 ? -18.969 -15.539 2.486 1 71.88 102 GLN A O 1
ATOM 779 N N . GLU A 1 103 ? -19.516 -16.812 0.721 1 73.69 103 GLU A N 1
ATOM 780 C CA . GLU A 1 103 ? -18.766 -17.953 1.258 1 73.69 103 GLU A CA 1
ATOM 781 C C . GLU A 1 103 ? -17.266 -17.672 1.254 1 73.69 103 GLU A C 1
ATOM 783 O O . GLU A 1 103 ? -16.562 -18.031 2.195 1 73.69 103 GLU A O 1
ATOM 788 N N . LEU A 1 104 ? -16.922 -16.984 0.259 1 76.88 104 LEU A N 1
ATOM 789 C CA . LEU A 1 104 ? -15.5 -16.641 0.162 1 76.88 104 LEU A CA 1
ATOM 790 C C . LEU A 1 104 ? -15.109 -15.641 1.244 1 76.88 104 LEU A C 1
ATOM 792 O O . LEU A 1 104 ? -13.977 -15.641 1.719 1 76.88 104 LEU A O 1
ATOM 796 N N . GLY A 1 105 ? -16.094 -14.773 1.593 1 81.38 105 GLY A N 1
ATOM 797 C CA . GLY A 1 105 ? -15.859 -13.789 2.635 1 81.38 105 GLY A CA 1
ATOM 798 C C . GLY A 1 105 ? -15.57 -14.406 3.988 1 81.38 105 GLY A C 1
ATOM 799 O O . GLY A 1 105 ? -14.945 -13.773 4.844 1 81.38 105 GLY A O 1
ATOM 800 N N . ARG A 1 106 ? -15.922 -15.625 4.109 1 82.19 106 ARG A N 1
ATOM 801 C CA . ARG A 1 106 ? -15.727 -16.297 5.391 1 82.19 106 ARG A CA 1
ATOM 802 C C . ARG A 1 106 ? -14.312 -16.859 5.508 1 82.19 106 ARG A C 1
ATOM 804 O O . ARG A 1 106 ? -13.867 -17.188 6.605 1 82.19 106 ARG A O 1
ATOM 811 N N . LEU A 1 107 ? -13.727 -16.969 4.434 1 86.06 107 LEU A N 1
ATOM 812 C CA . LEU A 1 107 ? -12.352 -17.469 4.445 1 86.06 107 LEU A CA 1
ATOM 813 C C . LEU A 1 107 ? -11.383 -16.391 4.93 1 86.06 107 LEU A C 1
ATOM 815 O O . LEU A 1 107 ? -11.242 -15.352 4.289 1 86.06 107 LEU A O 1
ATOM 819 N N . GLN A 1 108 ? -10.922 -16.547 6.094 1 91.44 108 GLN A N 1
ATOM 820 C CA . GLN A 1 108 ? -9.922 -15.633 6.637 1 91.44 108 GLN A CA 1
ATOM 821 C C . GLN A 1 108 ? -8.562 -16.312 6.766 1 91.44 108 GLN A C 1
ATOM 823 O O . GLN A 1 108 ? -8.414 -17.266 7.535 1 91.44 108 GLN A O 1
ATOM 828 N N . HIS A 1 109 ? -7.66 -15.883 6.012 1 95 109 HIS A N 1
ATOM 829 C CA . HIS A 1 109 ? -6.305 -16.422 6.004 1 95 109 HIS A CA 1
ATOM 830 C C . HIS A 1 109 ? -5.301 -15.375 5.523 1 95 109 HIS A C 1
ATOM 832 O O . HIS A 1 109 ? -5.582 -14.617 4.594 1 95 109 HIS A O 1
ATOM 838 N N . PRO A 1 110 ? -4.09 -15.352 6.09 1 97 110 PRO A N 1
ATOM 839 C CA . PRO A 1 110 ? -3.107 -14.328 5.73 1 97 110 PRO A CA 1
ATOM 840 C C . PRO A 1 110 ? -2.623 -14.445 4.289 1 97 110 PRO A C 1
ATOM 842 O O . PRO A 1 110 ? -1.976 -13.531 3.771 1 97 110 PRO A O 1
ATOM 845 N N . ARG A 1 111 ? -2.896 -15.555 3.613 1 98.12 111 ARG A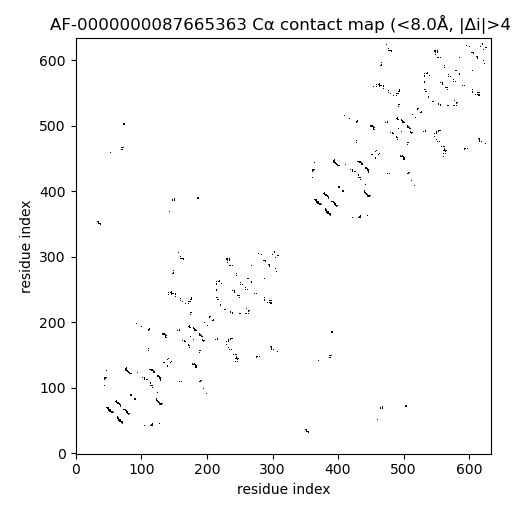 N 1
ATOM 846 C CA . ARG A 1 111 ? -2.396 -15.766 2.258 1 98.12 111 ARG A CA 1
ATOM 847 C C . ARG A 1 111 ? -3.539 -15.766 1.247 1 98.12 111 ARG A C 1
ATOM 849 O O . ARG A 1 111 ? -3.346 -16.125 0.085 1 98.12 111 ARG A O 1
ATOM 856 N N . ILE A 1 112 ? -4.68 -15.422 1.698 1 95.56 112 ILE A N 1
ATOM 857 C CA . ILE A 1 112 ? -5.855 -15.32 0.844 1 95.56 112 ILE A CA 1
ATOM 858 C C . ILE A 1 112 ? -6.402 -13.891 0.884 1 95.56 112 ILE A C 1
ATOM 860 O O . ILE A 1 112 ? -6.578 -13.32 1.961 1 95.56 112 ILE A O 1
ATOM 864 N N . VAL A 1 113 ? -6.613 -13.336 -0.292 1 95.56 113 VAL A N 1
ATOM 865 C CA . VAL A 1 113 ? -7.199 -12 -0.344 1 95.56 113 VAL A CA 1
ATOM 866 C C . VAL A 1 113 ? -8.555 -12 0.355 1 95.56 113 VAL A C 1
ATOM 868 O O . VAL A 1 113 ? -9.398 -12.859 0.087 1 95.56 113 VAL A O 1
ATOM 871 N N . GLN A 1 114 ? -8.758 -11.039 1.197 1 93.62 114 GLN A N 1
ATOM 872 C CA . GLN A 1 114 ? -9.977 -10.984 1.994 1 93.62 114 GLN A CA 1
ATOM 873 C C . GLN A 1 114 ? -11.125 -10.359 1.203 1 93.62 114 GLN A C 1
ATOM 875 O O . GLN A 1 114 ? -11.008 -9.234 0.721 1 93.62 114 GLN A O 1
ATOM 880 N N . TYR A 1 115 ? -12.164 -11.109 1.05 1 90.38 115 TYR A N 1
ATOM 881 C CA . TYR A 1 115 ? -13.398 -10.578 0.488 1 90.38 115 TYR A CA 1
ATOM 882 C C . TYR A 1 115 ? -14.227 -9.867 1.556 1 90.38 115 TYR A C 1
ATOM 884 O O . TYR A 1 115 ? -14.344 -10.359 2.682 1 90.38 115 TYR A O 1
ATOM 892 N N . LEU A 1 116 ? -14.734 -8.781 1.239 1 90.81 116 LEU A N 1
ATOM 893 C CA . LEU A 1 116 ? -15.398 -7.949 2.244 1 90.81 116 LEU A CA 1
ATOM 894 C C . LEU A 1 116 ? -16.906 -7.977 2.064 1 90.81 116 LEU A C 1
ATOM 896 O O . LEU A 1 116 ? -17.656 -7.793 3.029 1 90.81 116 LEU A O 1
ATOM 900 N N . GLY A 1 117 ? -17.375 -8.117 0.829 1 86.75 117 GLY A N 1
ATOM 901 C CA . GLY A 1 117 ? -18.812 -8.164 0.579 1 86.75 117 GLY A CA 1
ATOM 902 C C . GLY A 1 117 ? -19.172 -7.875 -0.866 1 86.75 117 GLY A C 1
ATOM 903 O O . GLY A 1 117 ? -18.297 -7.648 -1.699 1 86.75 117 GLY A O 1
ATOM 904 N N . VAL A 1 118 ? -20.5 -8.023 -1.141 1 86.62 118 VAL A N 1
ATOM 905 C CA . VAL A 1 118 ? -21 -7.84 -2.498 1 86.62 118 VAL A CA 1
ATOM 906 C C . VAL A 1 118 ? -22.156 -6.84 -2.492 1 86.62 118 VAL A C 1
ATOM 908 O O . VAL A 1 118 ? -22.938 -6.793 -1.542 1 86.62 118 VAL A O 1
ATOM 911 N N . GLN A 1 119 ? -22.125 -5.977 -3.432 1 87.44 119 GLN A N 1
ATOM 912 C CA . GLN A 1 119 ? -23.266 -5.105 -3.709 1 87.44 119 GLN A CA 1
ATOM 913 C C . GLN A 1 119 ? -23.766 -5.305 -5.133 1 87.44 119 GLN A C 1
ATOM 915 O O . GLN A 1 119 ? -22.984 -5.445 -6.066 1 87.44 119 GLN A O 1
ATOM 920 N N . LYS A 1 120 ? -25.078 -5.398 -5.219 1 84.75 120 LYS A N 1
ATOM 921 C CA . LYS A 1 120 ? -25.703 -5.578 -6.527 1 84.75 120 LYS A CA 1
ATOM 922 C C . LYS A 1 120 ? -26.438 -4.312 -6.961 1 84.75 120 LYS A C 1
ATOM 924 O O . LYS A 1 120 ? -27.188 -3.732 -6.18 1 84.75 120 LYS A O 1
ATOM 929 N N . THR A 1 121 ? -26.031 -3.877 -8.109 1 85 121 THR A N 1
ATOM 930 C CA . THR A 1 121 ? -26.797 -2.814 -8.75 1 85 121 THR A CA 1
ATOM 931 C C . THR A 1 121 ? -27.609 -3.361 -9.93 1 85 121 THR A C 1
ATOM 933 O O . THR A 1 121 ? -27.641 -4.574 -10.156 1 85 121 THR A O 1
ATOM 936 N N . SER A 1 122 ? -28.344 -2.551 -10.633 1 83.56 122 SER A N 1
ATOM 937 C CA . SER A 1 122 ? -29.203 -2.98 -11.734 1 83.56 122 SER A CA 1
ATOM 938 C C . SER A 1 122 ? -28.375 -3.561 -12.883 1 83.56 122 SER A C 1
ATOM 940 O O . SER A 1 122 ? -28.828 -4.473 -13.578 1 83.56 122 SER A O 1
ATOM 942 N N . ASP A 1 123 ? -27.125 -3.084 -12.961 1 85.44 123 ASP A N 1
ATOM 943 C CA . ASP A 1 123 ? -26.406 -3.482 -14.164 1 85.44 123 ASP A CA 1
ATOM 944 C C . ASP A 1 123 ? -25.062 -4.129 -13.812 1 85.44 123 ASP A C 1
ATOM 946 O O . ASP A 1 123 ? -24.344 -4.594 -14.695 1 85.44 123 ASP A O 1
ATOM 950 N N . ARG A 1 124 ? -24.812 -4.082 -12.484 1 86.62 124 ARG A N 1
ATOM 951 C CA . ARG A 1 124 ? -23.5 -4.621 -12.141 1 86.62 124 ARG A CA 1
ATOM 952 C C . ARG A 1 124 ? -23.516 -5.285 -10.766 1 86.62 124 ARG A C 1
ATOM 954 O O . ARG A 1 124 ? -24.359 -4.949 -9.93 1 86.62 124 ARG A O 1
ATOM 961 N N . ILE A 1 125 ? -22.594 -6.27 -10.672 1 84.44 125 ILE A N 1
ATOM 962 C CA . ILE A 1 125 ? -22.25 -6.824 -9.367 1 84.44 125 ILE A CA 1
ATOM 963 C C . ILE A 1 125 ? -20.906 -6.281 -8.906 1 84.44 125 ILE A C 1
ATOM 965 O O . ILE A 1 125 ? -19.922 -6.344 -9.648 1 84.44 125 ILE A O 1
ATOM 969 N N . LEU A 1 126 ? -20.906 -5.688 -7.711 1 90.31 126 LEU A N 1
ATOM 970 C CA . LEU A 1 126 ? -19.688 -5.141 -7.129 1 90.31 126 LEU A CA 1
ATOM 971 C C . LEU A 1 126 ? -19.141 -6.059 -6.035 1 90.31 126 LEU A C 1
ATOM 973 O O . LEU A 1 126 ? -19.844 -6.328 -5.051 1 90.31 126 LEU A O 1
ATOM 977 N N . ILE A 1 127 ? -17.984 -6.543 -6.273 1 88.94 127 ILE A N 1
ATOM 978 C CA . ILE A 1 127 ? -17.328 -7.367 -5.262 1 88.94 127 ILE A CA 1
ATOM 979 C C . ILE A 1 127 ? -16.219 -6.566 -4.586 1 88.94 127 ILE A C 1
ATOM 981 O O . ILE A 1 127 ? -15.219 -6.207 -5.223 1 88.94 127 ILE A O 1
ATOM 985 N N . PHE A 1 128 ? -16.391 -6.344 -3.268 1 92.69 128 PHE A N 1
ATOM 986 C CA . PHE A 1 128 ? -15.422 -5.574 -2.506 1 92.69 128 PHE A CA 1
ATOM 987 C C . PHE A 1 128 ? -14.406 -6.5 -1.836 1 92.69 128 PHE A C 1
ATOM 989 O O . PHE A 1 128 ? -14.781 -7.535 -1.279 1 92.69 128 PHE A O 1
ATOM 996 N N . MET A 1 129 ? -13.141 -6.137 -1.872 1 94 129 MET A N 1
ATOM 997 C CA . MET A 1 129 ? -12.078 -6.926 -1.253 1 94 129 MET A CA 1
ATOM 998 C C . MET A 1 129 ? -10.945 -6.031 -0.76 1 94 129 MET A C 1
ATOM 1000 O O . MET A 1 129 ? -10.922 -4.836 -1.065 1 94 129 MET A O 1
ATOM 1004 N N . GLU A 1 130 ? -10.117 -6.629 0.051 1 95.56 130 GLU A N 1
ATOM 1005 C CA . GLU A 1 130 ? -8.961 -5.879 0.521 1 95.56 130 GLU A CA 1
ATOM 1006 C C . GLU A 1 130 ? -8.086 -5.43 -0.645 1 95.56 130 GLU A C 1
ATOM 1008 O O . GLU A 1 130 ? -7.969 -6.137 -1.65 1 95.56 130 GLU A O 1
ATOM 1013 N N . TYR A 1 131 ? -7.547 -4.277 -0.496 1 96.81 131 TYR A N 1
ATOM 1014 C CA . TYR A 1 131 ? -6.664 -3.732 -1.522 1 96.81 131 TYR A CA 1
ATOM 1015 C C . TYR A 1 131 ? -5.227 -4.191 -1.308 1 96.81 131 TYR A C 1
ATOM 1017 O O . TYR A 1 131 ? -4.652 -3.975 -0.238 1 96.81 131 TYR A O 1
ATOM 1025 N N . MET A 1 132 ? -4.676 -4.867 -2.346 1 97.19 132 MET A N 1
ATOM 1026 C CA . MET A 1 132 ? -3.277 -5.285 -2.338 1 97.19 132 MET A CA 1
ATOM 1027 C C . MET A 1 132 ? -2.396 -4.25 -3.033 1 97.19 132 MET A C 1
ATOM 1029 O O . MET A 1 132 ? -2.408 -4.148 -4.262 1 97.19 132 MET A O 1
ATOM 1033 N N . THR A 1 133 ? -1.511 -3.639 -2.279 1 96.94 133 THR A N 1
ATOM 1034 C CA . THR A 1 133 ? -0.877 -2.383 -2.664 1 96.94 133 THR A CA 1
ATOM 1035 C C . THR A 1 133 ? 0.232 -2.627 -3.684 1 96.94 133 THR A C 1
ATOM 1037 O O . THR A 1 133 ? 0.615 -1.717 -4.422 1 96.94 133 THR A O 1
ATOM 1040 N N . GLY A 1 134 ? 0.741 -3.812 -3.738 1 96 134 GLY A N 1
ATOM 1041 C CA . GLY A 1 134 ? 1.837 -4.102 -4.652 1 96 134 GLY A CA 1
ATOM 1042 C C . GLY A 1 134 ? 1.369 -4.598 -6.008 1 96 134 GLY A C 1
ATOM 1043 O O . GLY A 1 134 ? 2.178 -4.781 -6.918 1 96 134 GLY A O 1
ATOM 1044 N N . GLY A 1 135 ? 0.087 -4.863 -6.137 1 95.25 135 GLY A N 1
ATOM 1045 C CA . GLY A 1 135 ? -0.453 -5.359 -7.395 1 95.25 135 GLY A CA 1
ATOM 1046 C C . GLY A 1 135 ? -0.138 -6.82 -7.645 1 95.25 135 GLY A C 1
ATOM 1047 O O . GLY A 1 135 ? 0.278 -7.539 -6.73 1 95.25 135 GLY A O 1
ATOM 1048 N N . SER A 1 136 ? -0.381 -7.219 -8.883 1 96.38 136 SER A N 1
ATOM 1049 C CA . SER A 1 136 ? -0.176 -8.625 -9.234 1 96.38 136 SER A CA 1
ATOM 1050 C C . SER A 1 136 ? 1.304 -8.93 -9.438 1 96.38 136 SER A C 1
ATOM 1052 O O . SER A 1 136 ? 2.078 -8.055 -9.82 1 96.38 136 SER A O 1
ATOM 1054 N N . LEU A 1 137 ? 1.648 -10.18 -9.242 1 97.81 137 LEU A N 1
ATOM 1055 C CA . LEU A 1 137 ? 3 -10.617 -9.57 1 97.81 137 LEU A CA 1
ATOM 1056 C C . LEU A 1 137 ? 3.295 -10.406 -11.055 1 97.81 137 LEU A C 1
ATOM 1058 O O .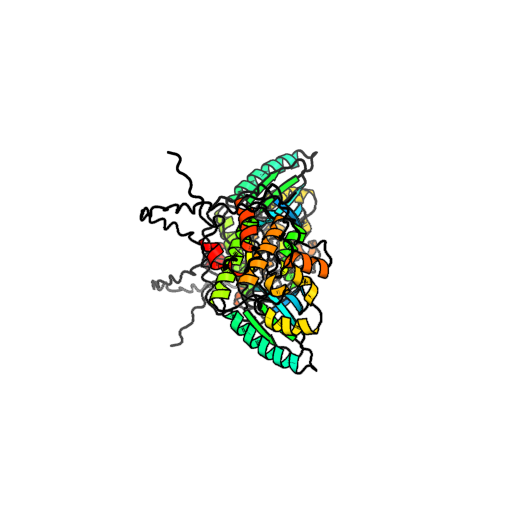 LEU A 1 137 ? 4.426 -10.094 -11.43 1 97.81 137 LEU A O 1
ATOM 1062 N N . LYS A 1 138 ? 2.299 -10.633 -11.852 1 96.38 138 LYS A N 1
ATOM 1063 C CA . LYS A 1 138 ? 2.463 -10.422 -13.289 1 96.38 138 LYS A CA 1
ATOM 1064 C C . LYS A 1 138 ? 2.932 -9 -13.578 1 96.38 138 LYS A C 1
ATOM 1066 O O . LYS A 1 138 ? 3.926 -8.797 -14.281 1 96.38 138 LYS A O 1
ATOM 1071 N N . ASP A 1 139 ? 2.244 -8.016 -13.047 1 95.38 139 ASP A N 1
ATOM 1072 C CA . ASP A 1 139 ? 2.592 -6.613 -13.266 1 95.38 139 ASP A CA 1
ATOM 1073 C C . ASP A 1 139 ? 3.951 -6.281 -12.656 1 95.38 139 ASP A C 1
ATOM 1075 O O . ASP A 1 139 ? 4.715 -5.496 -13.219 1 95.38 139 ASP A O 1
ATOM 1079 N N . HIS A 1 140 ? 4.176 -6.895 -11.516 1 96.81 140 HIS A N 1
ATOM 1080 C CA . HIS A 1 140 ? 5.434 -6.633 -10.828 1 96.81 140 HIS A CA 1
ATOM 1081 C C . HIS A 1 140 ? 6.621 -7.137 -11.633 1 96.81 140 HIS A C 1
ATOM 1083 O O . HIS A 1 140 ? 7.609 -6.422 -11.805 1 96.81 140 HIS A O 1
ATOM 1089 N N . ILE A 1 141 ? 6.508 -8.336 -12.133 1 97.31 141 ILE A N 1
ATOM 1090 C CA . ILE A 1 141 ? 7.566 -8.93 -12.938 1 97.31 141 ILE A CA 1
ATOM 1091 C C . ILE A 1 141 ? 7.777 -8.102 -14.203 1 97.31 141 ILE A C 1
ATOM 1093 O O . ILE A 1 141 ? 8.914 -7.902 -14.641 1 97.31 141 ILE A O 1
ATOM 1097 N N . ALA A 1 142 ? 6.727 -7.621 -14.789 1 96.12 142 ALA A N 1
ATOM 1098 C CA . ALA A 1 142 ? 6.824 -6.777 -15.984 1 96.12 142 ALA A CA 1
ATOM 1099 C C . ALA A 1 142 ? 7.59 -5.492 -15.68 1 96.12 142 ALA A C 1
ATOM 1101 O O . ALA A 1 142 ? 8.273 -4.953 -16.547 1 96.12 142 ALA A O 1
ATOM 1102 N N . LEU A 1 143 ? 7.457 -5.047 -14.492 1 93.75 143 LEU A N 1
ATOM 1103 C CA . LEU A 1 143 ? 8.047 -3.771 -14.086 1 93.75 143 LEU A CA 1
ATOM 1104 C C . LEU A 1 143 ? 9.508 -3.949 -13.688 1 93.75 143 LEU A C 1
ATOM 1106 O O . LEU A 1 143 ? 10.367 -3.168 -14.109 1 93.75 143 LEU A O 1
ATOM 1110 N N . VAL A 1 144 ? 9.82 -4.973 -12.883 1 94.88 144 VAL A N 1
ATOM 1111 C CA . VAL A 1 144 ? 11.133 -5.02 -12.25 1 94.88 144 VAL A CA 1
ATOM 1112 C C . VAL A 1 144 ? 11.953 -6.168 -12.844 1 94.88 144 VAL A C 1
ATOM 1114 O O . VAL A 1 144 ? 13.148 -6.281 -12.586 1 94.88 144 VAL A O 1
ATOM 1117 N N . GLY A 1 145 ? 11.32 -7.07 -13.602 1 95.38 145 GLY A N 1
ATOM 1118 C CA . GLY A 1 145 ? 11.992 -8.258 -14.102 1 95.38 145 GLY A CA 1
ATOM 1119 C C . GLY A 1 145 ? 11.922 -9.43 -13.148 1 95.38 145 GLY A C 1
ATOM 1120 O O . GLY A 1 145 ? 11.039 -9.484 -12.281 1 95.38 145 GLY A O 1
ATOM 1121 N N . SER A 1 146 ? 12.828 -10.383 -13.367 1 97.12 146 SER A N 1
ATOM 1122 C CA . SER A 1 146 ? 12.828 -11.586 -12.539 1 97.12 146 SER A CA 1
ATOM 1123 C C . SER A 1 146 ? 13.117 -11.258 -11.086 1 97.12 146 SER A C 1
ATOM 1125 O O . SER A 1 146 ? 13.75 -10.242 -10.781 1 97.12 146 SER A O 1
ATOM 1127 N N . LEU A 1 147 ? 12.672 -12.086 -10.266 1 98 147 LEU A N 1
ATOM 1128 C CA . LEU A 1 147 ? 12.867 -11.906 -8.828 1 98 147 LEU A CA 1
ATOM 1129 C C . LEU A 1 147 ? 14.086 -12.695 -8.352 1 98 147 LEU A C 1
ATOM 1131 O O . LEU A 1 147 ? 14.555 -13.594 -9.047 1 98 147 LEU A O 1
ATOM 1135 N N . SER A 1 148 ? 14.578 -12.266 -7.18 1 97.69 148 SER A N 1
ATOM 1136 C CA . SER A 1 148 ? 15.68 -13.008 -6.578 1 97.69 148 SER A CA 1
ATOM 1137 C C . SER A 1 148 ? 15.219 -14.391 -6.113 1 97.69 148 SER A C 1
ATOM 1139 O O . SER A 1 148 ? 14.039 -14.602 -5.844 1 97.69 148 SER A O 1
ATOM 1141 N N . ASP A 1 149 ? 16.188 -15.25 -6.004 1 97.81 149 ASP A N 1
ATOM 1142 C CA . ASP A 1 149 ? 15.945 -16.625 -5.555 1 97.81 149 ASP A CA 1
ATOM 1143 C C . ASP A 1 149 ? 15.211 -16.641 -4.215 1 97.81 149 ASP A C 1
ATOM 1145 O O . ASP A 1 149 ? 14.172 -17.297 -4.082 1 97.81 149 ASP A O 1
ATOM 1149 N N . HIS A 1 150 ? 15.648 -15.836 -3.355 1 96.5 150 HIS A N 1
ATOM 1150 C CA . HIS A 1 150 ? 15.102 -15.812 -2.004 1 96.5 150 HIS A CA 1
ATOM 1151 C C . HIS A 1 150 ? 13.656 -15.328 -2.006 1 96.5 150 HIS A C 1
ATOM 1153 O O . HIS A 1 150 ? 12.789 -15.945 -1.382 1 96.5 150 HIS A O 1
ATOM 1159 N N . VAL A 1 151 ? 13.391 -14.258 -2.701 1 98.19 151 VAL A N 1
ATOM 1160 C CA . VAL A 1 151 ? 12.055 -13.672 -2.746 1 98.19 151 VAL A CA 1
ATOM 1161 C C . VAL A 1 151 ? 11.094 -14.633 -3.453 1 98.19 151 VAL A C 1
ATOM 1163 O O . VAL A 1 151 ? 9.977 -14.852 -2.988 1 98.19 151 VAL A O 1
ATOM 1166 N N . ALA A 1 152 ? 11.531 -15.227 -4.527 1 98.69 152 ALA A N 1
ATOM 1167 C CA . ALA A 1 152 ? 10.695 -16.172 -5.262 1 98.69 152 ALA A CA 1
ATOM 1168 C C . ALA A 1 152 ? 10.328 -17.375 -4.395 1 98.69 152 ALA A C 1
ATOM 1170 O O . ALA A 1 152 ? 9.188 -17.828 -4.406 1 98.69 152 ALA A O 1
ATOM 1171 N N . ARG A 1 153 ? 11.266 -17.859 -3.635 1 98.25 153 ARG A N 1
ATOM 1172 C CA . ARG A 1 153 ? 11 -18.984 -2.746 1 98.25 153 ARG A CA 1
ATOM 1173 C C . ARG A 1 153 ? 10.016 -18.609 -1.65 1 98.25 153 ARG A C 1
ATOM 1175 O O . ARG A 1 153 ? 9.102 -19.375 -1.338 1 98.25 153 ARG A O 1
ATOM 1182 N N . ASN A 1 154 ? 10.25 -17.453 -1.151 1 98.25 154 ASN A N 1
ATOM 1183 C CA . ASN A 1 154 ? 9.352 -16.984 -0.1 1 98.25 154 ASN A CA 1
ATOM 1184 C C . ASN A 1 154 ? 7.922 -16.828 -0.609 1 98.25 154 ASN A C 1
ATOM 1186 O O . ASN A 1 154 ? 6.977 -17.25 0.054 1 98.25 154 ASN A O 1
ATOM 1190 N N . HIS A 1 155 ? 7.773 -16.203 -1.784 1 98.75 155 HIS A N 1
ATOM 1191 C CA . HIS A 1 155 ? 6.449 -16.078 -2.379 1 98.75 155 HIS A CA 1
ATOM 1192 C C . HIS A 1 155 ? 5.824 -17.438 -2.639 1 98.75 155 HIS A C 1
ATOM 1194 O O . HIS A 1 155 ? 4.633 -17.641 -2.396 1 98.75 155 HIS A O 1
ATOM 1200 N N . THR A 1 156 ? 6.617 -18.328 -3.086 1 98.88 156 THR A N 1
ATOM 1201 C CA . THR A 1 156 ? 6.117 -19.672 -3.359 1 98.88 156 THR A CA 1
ATOM 1202 C C . THR A 1 156 ? 5.625 -20.344 -2.078 1 98.88 156 THR A C 1
ATOM 1204 O O . THR A 1 156 ? 4.559 -20.953 -2.066 1 98.88 156 THR A O 1
ATOM 1207 N N . ALA A 1 157 ? 6.379 -20.188 -1.043 1 98.81 157 ALA A N 1
ATOM 1208 C CA . ALA A 1 157 ? 5.957 -20.734 0.247 1 98.81 157 ALA A CA 1
ATOM 1209 C C . ALA A 1 157 ? 4.605 -20.172 0.666 1 98.81 157 ALA A C 1
ATOM 1211 O O . ALA A 1 157 ? 3.723 -20.906 1.103 1 98.81 157 ALA A O 1
ATOM 1212 N N . GLN A 1 158 ? 4.457 -18.938 0.477 1 98.75 158 GLN A N 1
ATOM 1213 C CA . GLN A 1 158 ? 3.227 -18.266 0.879 1 98.75 158 GLN A CA 1
ATOM 1214 C C . GLN A 1 158 ? 2.045 -18.719 0.03 1 98.75 158 GLN A C 1
ATOM 1216 O O . GLN A 1 158 ? 0.954 -18.953 0.552 1 98.75 158 GLN A O 1
ATOM 1221 N N . VAL A 1 159 ? 2.273 -18.875 -1.218 1 98.81 159 VAL A N 1
ATOM 1222 C CA . VAL A 1 159 ? 1.223 -19.359 -2.111 1 98.81 159 VAL A CA 1
ATOM 1223 C C . VAL A 1 159 ? 0.826 -20.781 -1.725 1 98.81 159 VAL A C 1
ATOM 1225 O O . VAL A 1 159 ? -0.362 -21.109 -1.658 1 98.81 159 VAL A O 1
ATOM 1228 N N . LEU A 1 160 ? 1.831 -21.594 -1.458 1 98.88 160 LEU A N 1
ATOM 1229 C CA . LEU A 1 160 ? 1.557 -22.969 -1.062 1 98.88 160 LEU A CA 1
ATOM 1230 C C . LEU A 1 160 ? 0.796 -23.016 0.259 1 98.88 160 LEU A C 1
ATOM 1232 O O . LEU A 1 160 ? -0.083 -23.859 0.446 1 98.88 160 LEU A O 1
ATOM 1236 N N . GLU A 1 161 ? 1.12 -22.156 1.119 1 98.69 161 GLU A N 1
ATOM 1237 C CA . GLU A 1 161 ? 0.387 -22.047 2.377 1 98.69 161 GLU A CA 1
ATOM 1238 C C . GLU A 1 161 ? -1.083 -21.719 2.135 1 98.69 161 GLU A C 1
ATOM 1240 O O . GLU A 1 161 ? -1.97 -22.359 2.709 1 98.69 161 GLU A O 1
ATOM 1245 N N . GLY A 1 162 ? -1.312 -20.766 1.309 1 97.94 162 GLY A N 1
ATOM 1246 C CA . GLY A 1 162 ? -2.678 -20.422 0.955 1 97.94 162 GLY A CA 1
ATOM 1247 C C . GLY A 1 162 ? -3.428 -21.547 0.272 1 97.94 162 GLY A C 1
ATOM 1248 O O . GLY A 1 162 ? -4.59 -21.812 0.591 1 97.94 162 GLY A O 1
ATOM 1249 N N . LEU A 1 163 ? -2.758 -22.188 -0.614 1 97.38 163 LEU A N 1
ATOM 1250 C CA . LEU A 1 163 ? -3.377 -23.297 -1.339 1 97.38 163 LEU A CA 1
ATOM 1251 C C . LEU A 1 163 ? -3.701 -24.453 -0.398 1 97.38 163 LEU A C 1
ATOM 1253 O O . LEU A 1 163 ? -4.758 -25.078 -0.519 1 97.38 163 LEU A O 1
ATOM 1257 N N . ALA A 1 164 ? -2.754 -24.734 0.486 1 98.12 164 ALA A N 1
ATOM 1258 C CA . ALA A 1 164 ? -3.012 -25.781 1.469 1 98.12 164 ALA A CA 1
ATOM 1259 C C . ALA A 1 164 ? -4.266 -25.484 2.281 1 98.12 164 ALA A C 1
ATOM 1261 O O . ALA A 1 164 ? -5.074 -26.375 2.545 1 98.12 164 ALA A O 1
ATOM 1262 N N . PHE A 1 165 ? -4.438 -24.281 2.66 1 96.81 165 PHE A N 1
ATOM 1263 C CA . PHE A 1 165 ? -5.617 -23.844 3.391 1 96.81 165 PHE A CA 1
ATOM 1264 C C . PHE A 1 165 ? -6.875 -24.016 2.541 1 96.81 165 PHE A C 1
ATOM 1266 O O . PHE A 1 165 ? -7.875 -24.562 3.008 1 96.81 165 PHE A O 1
ATOM 1273 N N . LEU A 1 166 ? -6.863 -23.531 1.286 1 93.25 166 LEU A N 1
ATOM 1274 C CA . LEU A 1 166 ? -8.008 -23.688 0.394 1 93.25 166 LEU A CA 1
ATOM 1275 C C . LEU A 1 166 ? -8.367 -25.156 0.218 1 93.25 166 LEU A C 1
ATOM 1277 O O . LEU A 1 166 ? -9.539 -25.531 0.335 1 93.25 166 LEU A O 1
ATOM 1281 N N . HIS A 1 167 ? -7.348 -25.938 -0.016 1 94.62 167 HIS A N 1
ATOM 1282 C CA . HIS A 1 167 ? -7.574 -27.359 -0.258 1 94.62 167 HIS A CA 1
ATOM 1283 C C . HIS A 1 167 ? -8.156 -28.047 0.977 1 94.62 167 HIS A C 1
ATOM 1285 O O . HIS A 1 167 ? -9.008 -28.922 0.861 1 94.62 167 HIS A O 1
ATOM 1291 N N . LYS A 1 168 ? -7.664 -27.672 2.092 1 94.56 168 LYS A N 1
ATOM 1292 C CA . LYS A 1 168 ? -8.203 -28.203 3.342 1 94.56 168 LYS A CA 1
ATOM 1293 C C . LYS A 1 168 ? -9.688 -27.875 3.488 1 94.56 168 LYS A C 1
ATOM 1295 O O . LYS A 1 168 ? -10.438 -28.656 4.078 1 94.56 168 LYS A O 1
ATOM 1300 N N . ASN A 1 169 ? -10.055 -26.766 2.938 1 89.12 169 ASN A N 1
ATOM 1301 C CA . ASN A 1 169 ? -11.445 -26.344 2.984 1 89.12 169 ASN A CA 1
ATOM 1302 C C . ASN A 1 169 ? -12.203 -26.766 1.729 1 89.12 169 ASN A C 1
ATOM 1304 O O . ASN A 1 169 ? -13.242 -26.188 1.405 1 89.12 169 ASN A O 1
ATOM 1308 N N . HIS A 1 170 ? -11.625 -27.641 0.956 1 88.56 170 HIS A N 1
ATOM 1309 C CA . HIS A 1 170 ? -12.234 -28.312 -0.194 1 88.56 170 HIS A CA 1
ATOM 1310 C C . HIS A 1 170 ? -12.477 -27.328 -1.332 1 88.56 170 HIS A C 1
ATOM 1312 O O . HIS A 1 170 ? -13.469 -27.438 -2.053 1 88.56 170 HIS A O 1
ATOM 1318 N N . ILE A 1 171 ? -11.633 -26.391 -1.392 1 87.56 171 ILE A N 1
ATOM 1319 C CA . ILE A 1 171 ? -11.68 -25.438 -2.488 1 87.56 171 ILE A CA 1
ATOM 1320 C C . ILE A 1 171 ? -10.453 -25.609 -3.385 1 87.56 171 ILE A C 1
ATOM 1322 O O . ILE A 1 171 ? -9.32 -25.562 -2.91 1 87.56 171 ILE A O 1
ATOM 1326 N N . ILE A 1 172 ? -10.711 -25.875 -4.629 1 90.38 172 ILE A N 1
ATOM 1327 C CA . ILE A 1 172 ? -9.664 -25.891 -5.645 1 90.38 172 ILE A CA 1
ATOM 1328 C C . ILE A 1 172 ? -9.602 -24.531 -6.344 1 90.38 172 ILE A C 1
ATOM 1330 O O . ILE A 1 172 ? -10.633 -24 -6.754 1 90.38 172 ILE A O 1
ATOM 1334 N N . HIS A 1 173 ? -8.445 -23.938 -6.496 1 90.19 173 HIS A N 1
ATOM 1335 C CA . HIS A 1 173 ? -8.32 -22.578 -7.035 1 90.19 173 HIS A CA 1
ATOM 1336 C C . HIS A 1 173 ? -8.648 -22.562 -8.523 1 90.19 173 HIS A C 1
ATOM 1338 O O . HIS A 1 173 ? -9.477 -21.75 -8.969 1 90.19 173 HIS A O 1
ATOM 1344 N N . ARG A 1 174 ? -7.891 -23.344 -9.344 1 88.38 174 ARG A N 1
ATOM 1345 C CA . ARG A 1 174 ? -8.156 -23.641 -10.742 1 88.38 174 ARG A CA 1
ATOM 1346 C C . ARG A 1 174 ? -7.52 -22.594 -11.656 1 88.38 174 ARG A C 1
ATOM 1348 O O . ARG A 1 174 ? -7.527 -22.75 -12.883 1 88.38 174 ARG A O 1
ATOM 1355 N N . ASP A 1 175 ? -6.906 -21.562 -11.117 1 88.38 175 ASP A N 1
ATOM 1356 C CA . ASP A 1 175 ? -6.34 -20.531 -11.992 1 88.38 175 ASP A CA 1
ATOM 1357 C C . ASP A 1 175 ? -5.137 -19.859 -11.336 1 88.38 175 ASP A C 1
ATOM 1359 O O . ASP A 1 175 ? -5.031 -18.625 -11.336 1 88.38 175 ASP A O 1
ATOM 1363 N N . ILE A 1 176 ? -4.312 -20.656 -10.742 1 94.5 176 ILE A N 1
ATOM 1364 C CA . ILE A 1 176 ? -3.08 -20.109 -10.18 1 94.5 176 ILE A CA 1
ATOM 1365 C C . ILE A 1 176 ? -2.168 -19.625 -11.297 1 94.5 176 ILE A C 1
ATOM 1367 O O . ILE A 1 176 ? -1.835 -20.391 -12.211 1 94.5 176 ILE A O 1
ATOM 1371 N N . LYS A 1 177 ? -1.832 -18.406 -11.266 1 95.12 177 LYS A N 1
ATOM 1372 C CA . LYS A 1 177 ? -0.894 -17.75 -12.156 1 95.12 177 LYS A CA 1
ATOM 1373 C C . LYS A 1 177 ? -0.419 -16.422 -11.57 1 95.12 177 LYS A C 1
ATOM 1375 O O . LYS A 1 177 ? -0.939 -15.969 -10.547 1 95.12 177 LYS A O 1
ATOM 1380 N N . SER A 1 178 ? 0.544 -15.836 -12.156 1 96.88 178 SER A N 1
ATOM 1381 C CA . SER A 1 178 ? 1.141 -14.617 -11.633 1 96.88 178 SER A CA 1
ATOM 1382 C C . SER A 1 178 ? 0.119 -13.484 -11.562 1 96.88 178 SER A C 1
ATOM 1384 O O . SER A 1 178 ? 0.188 -12.633 -10.68 1 96.88 178 SER A O 1
ATOM 1386 N N . ALA A 1 179 ? -0.917 -13.477 -12.453 1 93.75 179 ALA A N 1
ATOM 1387 C CA . ALA A 1 179 ? -1.923 -12.414 -12.492 1 93.75 179 ALA A CA 1
ATOM 1388 C C . ALA A 1 179 ? -2.875 -12.516 -11.305 1 93.75 179 ALA A C 1
ATOM 1390 O O . ALA A 1 179 ? -3.512 -11.531 -10.93 1 93.75 179 ALA A O 1
ATOM 1391 N N . ASN A 1 180 ? -2.92 -13.734 -10.648 1 92.5 180 ASN A N 1
ATOM 1392 C CA . ASN A 1 180 ? -3.871 -13.953 -9.57 1 92.5 180 ASN A CA 1
ATOM 1393 C C . ASN A 1 180 ? -3.168 -14.062 -8.219 1 92.5 180 ASN A C 1
ATOM 1395 O O . ASN A 1 180 ? -3.773 -14.492 -7.23 1 92.5 180 ASN A O 1
ATOM 1399 N N . ILE A 1 181 ? -1.933 -13.836 -8.227 1 97.56 181 ILE A N 1
ATOM 1400 C CA . ILE A 1 181 ? -1.161 -13.688 -7 1 97.56 181 ILE A CA 1
ATOM 1401 C C . ILE A 1 181 ? -0.8 -12.219 -6.793 1 97.56 181 ILE A C 1
ATOM 1403 O O . ILE A 1 181 ? -0.093 -11.625 -7.613 1 97.56 181 ILE A O 1
ATOM 1407 N N . LEU A 1 182 ? -1.286 -11.711 -5.699 1 97.94 182 LEU A N 1
ATOM 1408 C CA . LEU A 1 182 ? -1.155 -10.273 -5.469 1 97.94 182 LEU A CA 1
ATOM 1409 C C . LEU A 1 182 ? -0.163 -9.992 -4.348 1 97.94 182 LEU A C 1
ATOM 1411 O O . LEU A 1 182 ? -0.151 -10.688 -3.332 1 97.94 182 LEU A O 1
ATOM 1415 N N . ARG A 1 183 ? 0.577 -8.961 -4.539 1 98.06 183 ARG A N 1
ATOM 1416 C CA . ARG A 1 183 ? 1.614 -8.547 -3.602 1 98.06 183 ARG A CA 1
ATOM 1417 C C . ARG A 1 183 ? 1.13 -7.398 -2.723 1 98.06 183 ARG A C 1
ATOM 1419 O O . ARG A 1 183 ? 0.28 -6.605 -3.139 1 98.06 183 ARG A O 1
ATOM 1426 N N . ASP A 1 184 ? 1.629 -7.34 -1.495 1 96.81 184 ASP A N 1
ATOM 1427 C CA . ASP A 1 184 ? 1.573 -6.09 -0.746 1 96.81 184 ASP A CA 1
ATOM 1428 C C . ASP A 1 184 ? 2.93 -5.391 -0.746 1 96.81 184 ASP A C 1
ATOM 1430 O O . ASP A 1 184 ? 3.9 -5.902 -1.305 1 96.81 184 ASP A O 1
ATOM 1434 N N . SER A 1 185 ? 2.988 -4.234 -0.197 1 95.38 185 SER A N 1
ATOM 1435 C CA . SER A 1 185 ? 4.203 -3.432 -0.241 1 95.38 185 SER A CA 1
ATOM 1436 C C . SER A 1 185 ? 5.234 -3.934 0.764 1 95.38 185 SER A C 1
ATOM 1438 O O . SER A 1 185 ? 6.395 -3.52 0.729 1 95.38 185 SER A O 1
ATOM 1440 N N . LEU A 1 186 ? 4.855 -4.832 1.61 1 94.62 186 LEU A N 1
ATOM 1441 C CA . LEU A 1 186 ? 5.754 -5.328 2.648 1 94.62 186 LEU A CA 1
ATOM 1442 C C . LEU A 1 186 ? 6.48 -6.586 2.18 1 94.62 186 LEU A C 1
ATOM 1444 O O . LEU A 1 186 ? 7.254 -7.18 2.938 1 94.62 186 LEU A O 1
ATOM 1448 N N . GLY A 1 187 ? 6.234 -7.047 1.003 1 95.44 187 GLY A N 1
ATOM 1449 C CA . GLY A 1 187 ? 6.965 -8.172 0.439 1 95.44 187 GLY A CA 1
ATOM 1450 C C . GLY A 1 187 ? 6.234 -9.492 0.594 1 95.44 187 GLY A C 1
ATOM 1451 O O . GLY A 1 187 ? 6.844 -10.555 0.485 1 95.44 187 GLY A O 1
ATOM 1452 N N . ASN A 1 188 ? 4.977 -9.414 0.907 1 98 188 ASN A N 1
ATOM 1453 C CA . ASN A 1 188 ? 4.168 -10.625 1.016 1 98 188 ASN A CA 1
ATOM 1454 C C . ASN A 1 188 ? 3.191 -10.75 -0.151 1 98 188 ASN A C 1
ATOM 1456 O O . ASN A 1 188 ? 2.938 -9.781 -0.863 1 98 188 ASN A O 1
ATOM 1460 N N . VAL A 1 189 ? 2.654 -12.039 -0.265 1 98.69 189 VAL A N 1
ATOM 1461 C CA . VAL A 1 189 ? 1.705 -12.25 -1.354 1 98.69 189 VAL A CA 1
ATOM 1462 C C . VAL A 1 189 ? 0.459 -12.953 -0.827 1 98.69 189 VAL A C 1
ATOM 1464 O O . VAL A 1 189 ? 0.507 -13.625 0.209 1 98.69 189 VAL A O 1
ATOM 1467 N N . LYS A 1 190 ? -0.66 -12.734 -1.508 1 98.31 190 LYS A N 1
ATOM 1468 C CA . LYS A 1 190 ? -1.925 -13.43 -1.289 1 98.31 190 LYS A CA 1
ATOM 1469 C C . LYS A 1 190 ? -2.5 -13.953 -2.604 1 98.31 190 LYS A C 1
ATOM 1471 O O . LYS A 1 190 ? -2.291 -13.352 -3.66 1 98.31 190 LYS A O 1
ATOM 1476 N N . ILE A 1 191 ? -3.195 -15.008 -2.52 1 96.75 191 ILE A N 1
ATOM 1477 C CA . ILE A 1 191 ? -3.893 -15.57 -3.672 1 96.75 191 ILE A CA 1
ATOM 1478 C C . ILE A 1 191 ? -5.238 -14.875 -3.855 1 96.75 191 ILE A C 1
ATOM 1480 O O . ILE A 1 191 ? -5.961 -14.641 -2.885 1 96.75 191 ILE A O 1
ATOM 1484 N N . ALA A 1 192 ? -5.477 -14.508 -5.082 1 92.19 192 ALA A N 1
ATOM 1485 C CA . ALA A 1 192 ? -6.75 -13.875 -5.422 1 92.19 192 ALA A CA 1
ATOM 1486 C C . ALA A 1 192 ? -7.508 -14.688 -6.465 1 92.19 192 ALA A C 1
ATOM 1488 O O . ALA A 1 192 ? -6.98 -15.664 -7.008 1 92.19 192 ALA A O 1
ATOM 1489 N N . ASP A 1 193 ? -8.797 -14.32 -6.648 1 82.31 193 ASP A N 1
ATOM 1490 C CA . ASP A 1 193 ? -9.648 -14.812 -7.73 1 82.31 193 ASP A CA 1
ATOM 1491 C C . ASP A 1 193 ? -9.82 -16.328 -7.645 1 82.31 193 ASP A C 1
ATOM 1493 O O . ASP A 1 193 ? -9.695 -17.031 -8.648 1 82.31 193 ASP A O 1
ATOM 1497 N N . PHE A 1 194 ? -9.961 -16.797 -6.41 1 68.69 194 PHE A N 1
ATOM 1498 C CA . PHE A 1 194 ? -10.164 -18.234 -6.273 1 68.69 194 PHE A CA 1
ATOM 1499 C C . PHE A 1 194 ? -11.641 -18.578 -6.328 1 68.69 194 PHE A C 1
ATOM 1501 O O . PHE A 1 194 ? -12.484 -17.797 -5.883 1 68.69 194 PHE A O 1
ATOM 1508 N N . GLY A 1 195 ? -11.961 -19.688 -6.773 1 58.44 195 GLY A N 1
ATOM 1509 C CA . GLY A 1 195 ? -13.312 -20.234 -6.852 1 58.44 195 GLY A CA 1
ATOM 1510 C C . GLY A 1 195 ? -14.039 -19.844 -8.125 1 58.44 195 GLY A C 1
ATOM 1511 O O . GLY A 1 195 ? -15.102 -20.391 -8.438 1 58.44 195 GLY A O 1
ATOM 1512 N N . SER A 1 196 ? -13.539 -18.703 -8.617 1 53 196 SER A N 1
ATOM 1513 C CA . SER A 1 196 ? -14.242 -18.203 -9.789 1 53 196 SER A CA 1
ATOM 1514 C C . SER A 1 196 ? -14.062 -19.125 -10.984 1 53 196 SER A C 1
ATOM 1516 O O . SER A 1 196 ? -14.773 -19.016 -11.984 1 53 196 SER A O 1
ATOM 1518 N N . GLY A 1 197 ? -12.992 -19.906 -10.859 1 48.5 197 GLY A N 1
ATOM 1519 C CA . GLY A 1 197 ? -12.633 -20.656 -12.055 1 48.5 197 GLY A CA 1
ATOM 1520 C C . GLY A 1 197 ? -13.75 -21.562 -12.547 1 48.5 197 GLY A C 1
ATOM 1521 O O . GLY A 1 197 ? -14.008 -21.641 -13.75 1 48.5 197 GLY A O 1
ATOM 1522 N N . LYS A 1 198 ? -14.227 -22.344 -11.547 1 50.25 198 LYS A N 1
ATOM 1523 C CA . LYS A 1 198 ? -15.281 -23.219 -12.062 1 50.25 198 LYS A CA 1
ATOM 1524 C C . LYS A 1 198 ? -16.391 -22.406 -12.719 1 50.25 198 LYS A C 1
ATOM 1526 O O . LYS A 1 198 ? -16.875 -22.766 -13.797 1 50.25 198 LYS A O 1
ATOM 1531 N N . LYS A 1 199 ? -16.781 -21.438 -11.961 1 48.75 199 LYS A N 1
ATOM 1532 C CA . LYS A 1 199 ? -17.938 -20.688 -12.422 1 48.75 199 LYS A CA 1
ATOM 1533 C C . LYS A 1 199 ? -17.594 -19.828 -13.633 1 48.75 199 LYS A C 1
ATOM 1535 O O . LYS A 1 199 ? -18.391 -19.703 -14.562 1 48.75 199 LYS A O 1
ATOM 1540 N N . MET A 1 200 ? -16.438 -19.344 -13.461 1 42.25 200 MET A N 1
ATOM 1541 C CA . MET A 1 200 ? -15.961 -18.516 -14.57 1 42.25 200 MET A CA 1
ATOM 1542 C C . MET A 1 200 ? -15.609 -19.375 -15.781 1 42.25 200 MET A C 1
ATOM 1544 O O . MET A 1 200 ? -15.789 -18.938 -16.922 1 42.25 200 MET A O 1
ATOM 1548 N N . GLN A 1 201 ? -15.102 -20.5 -15.492 1 46.19 201 GLN A N 1
ATOM 1549 C CA . GLN A 1 201 ? -14.828 -21.422 -16.594 1 46.19 201 GLN A CA 1
ATOM 1550 C C . GLN A 1 201 ? -16.109 -21.766 -17.359 1 46.19 201 GLN A C 1
ATOM 1552 O O . GLN A 1 201 ? -16.078 -21.906 -18.578 1 46.19 201 GLN A O 1
ATOM 1557 N N . SER A 1 202 ? -17.062 -21.906 -16.531 1 46.19 202 SER A N 1
ATOM 1558 C CA . SER A 1 202 ? -18.297 -22.172 -17.25 1 46.19 202 SER A CA 1
ATOM 1559 C C . SER A 1 202 ? -18.688 -20.984 -18.141 1 46.19 202 SER A C 1
ATOM 1561 O O . SER A 1 202 ? -19.156 -21.172 -19.266 1 46.19 202 SER A O 1
ATOM 1563 N N . LEU A 1 203 ? -18.359 -19.812 -17.594 1 44.91 203 LEU A N 1
ATOM 1564 C CA . LEU A 1 203 ? -18.734 -18.641 -18.375 1 44.91 203 LEU A CA 1
ATOM 1565 C C . LEU A 1 203 ? -17.719 -18.375 -19.484 1 44.91 203 LEU A C 1
ATOM 1567 O O . LEU A 1 203 ? -18.094 -17.969 -20.594 1 44.91 203 LEU A O 1
ATOM 1571 N N . ALA A 1 204 ? -16.469 -18.562 -19.188 1 43.81 204 ALA A N 1
ATOM 1572 C CA . ALA A 1 204 ? -15.406 -18.375 -20.188 1 43.81 204 ALA A CA 1
ATOM 1573 C C . ALA A 1 204 ? -15.492 -19.438 -21.281 1 43.81 204 ALA A C 1
ATOM 1575 O O . ALA A 1 204 ? -15.203 -19.172 -22.438 1 43.81 204 ALA A O 1
ATOM 1576 N N . SER A 1 205 ? -15.695 -20.672 -20.984 1 44.41 205 SER A N 1
ATOM 1577 C CA . SER A 1 205 ? -15.875 -21.688 -22.031 1 44.41 205 SER A CA 1
ATOM 1578 C C . SER A 1 205 ? -16.906 -21.234 -23.062 1 44.41 205 SER A C 1
ATOM 1580 O O . SER A 1 205 ? -16.797 -21.594 -24.234 1 44.41 205 SER A O 1
ATOM 1582 N N . GLN A 1 206 ? -17.719 -20.469 -22.672 1 43.44 206 GLN A N 1
ATOM 1583 C CA . GLN A 1 206 ? -18.672 -20.031 -23.688 1 43.44 206 GLN A CA 1
ATOM 1584 C C . GLN A 1 206 ? -18.078 -18.922 -24.562 1 43.44 206 GLN A C 1
ATOM 1586 O O . GLN A 1 206 ? -18.469 -18.766 -25.719 1 43.44 206 GLN A O 1
ATOM 1591 N N . GLN A 1 207 ? -17.109 -18.203 -24.078 1 44.31 207 GLN A N 1
ATOM 1592 C CA . GLN A 1 207 ? -16.688 -17.078 -24.906 1 44.31 207 GLN A CA 1
ATOM 1593 C C . GLN A 1 207 ? -15.289 -17.312 -25.469 1 44.31 207 GLN A C 1
ATOM 1595 O O . GLN A 1 207 ? -14.719 -16.422 -26.125 1 44.31 207 GLN A O 1
ATOM 1600 N N . GLY A 1 208 ? -14.734 -18.516 -25.578 1 42.09 208 GLY A N 1
ATOM 1601 C CA . GLY A 1 208 ? -13.484 -18.797 -26.266 1 42.09 208 GLY A CA 1
ATOM 1602 C C . GLY A 1 208 ? -12.266 -18.359 -25.484 1 42.09 208 GLY A C 1
ATOM 1603 O O . GLY A 1 208 ? -11.18 -18.203 -26.047 1 42.09 208 GLY A O 1
ATOM 1604 N N . ALA A 1 209 ? -12.281 -17.812 -24.344 1 45.91 209 ALA A N 1
ATOM 1605 C CA . ALA A 1 209 ? -11.18 -17.188 -23.609 1 45.91 209 ALA A CA 1
ATOM 1606 C C . ALA A 1 209 ? -10.234 -18.234 -23.031 1 45.91 209 ALA A C 1
ATOM 1608 O O . ALA A 1 209 ? -9.406 -17.922 -22.172 1 45.91 209 ALA A O 1
ATOM 1609 N N . PHE A 1 210 ? -10.102 -19.484 -23.531 1 45.25 210 PHE A N 1
ATOM 1610 C CA . PHE A 1 210 ? -9.281 -20.609 -23.109 1 45.25 210 PHE A CA 1
ATOM 1611 C C . PHE A 1 210 ? -7.797 -20.297 -23.25 1 45.25 210 PHE A C 1
ATOM 1613 O O . PHE A 1 210 ? -6.965 -20.844 -22.531 1 45.25 210 PHE A O 1
ATOM 1620 N N . HIS A 1 211 ? -7.355 -19.375 -23.969 1 50.66 211 HIS A N 1
ATOM 1621 C CA . HIS A 1 211 ? -5.996 -19.359 -24.5 1 50.66 211 HIS A CA 1
ATOM 1622 C C . HIS A 1 211 ? -4.992 -18.969 -23.422 1 50.66 211 HIS A C 1
ATOM 1624 O O . HIS A 1 211 ? -3.9 -19.531 -23.344 1 50.66 211 HIS A O 1
ATOM 1630 N N . SER A 1 212 ? -5.184 -18 -22.578 1 53.84 212 SER A N 1
ATOM 1631 C CA . SER A 1 212 ? -4.094 -17.469 -21.766 1 53.84 212 SER A CA 1
ATOM 1632 C C . SER A 1 212 ? -3.814 -18.344 -20.562 1 53.84 212 SER A C 1
ATOM 1634 O O . SER A 1 212 ? -2.703 -18.344 -20.016 1 53.84 212 SER A O 1
ATOM 1636 N N . THR A 1 213 ? -4.57 -19.391 -20.359 1 74.69 213 THR A N 1
ATOM 1637 C CA . THR A 1 213 ? -4.492 -20.234 -19.156 1 74.69 213 THR A CA 1
ATOM 1638 C C . THR A 1 213 ? -3.77 -21.547 -19.469 1 74.69 213 THR A C 1
ATOM 1640 O O . THR A 1 213 ? -3.238 -22.188 -18.562 1 74.69 213 THR A O 1
ATOM 1643 N N . ILE A 1 214 ? -3.334 -21.75 -20.734 1 86.25 214 ILE A N 1
ATOM 1644 C CA . ILE A 1 214 ? -2.791 -23.062 -21.094 1 86.25 214 ILE A CA 1
ATOM 1645 C C . ILE A 1 214 ? -1.399 -23.219 -20.484 1 86.25 214 ILE A C 1
ATOM 1647 O O . ILE A 1 214 ? -1.031 -24.312 -20.047 1 86.25 214 ILE A O 1
ATOM 1651 N N . HIS A 1 215 ? -0.685 -22.172 -20.406 1 92 215 HIS A N 1
ATOM 1652 C CA . HIS A 1 215 ? 0.705 -22.234 -19.969 1 92 215 HIS A CA 1
ATOM 1653 C C . HIS A 1 215 ? 0.806 -22.688 -18.516 1 92 215 HIS A C 1
ATOM 1655 O O . HIS A 1 215 ? 1.823 -23.266 -18.109 1 92 215 HIS A O 1
ATOM 1661 N N . TYR A 1 216 ? -0.251 -22.5 -17.812 1 93.5 216 TYR A N 1
ATOM 1662 C CA . TYR A 1 216 ? -0.208 -22.812 -16.391 1 93.5 216 TYR A CA 1
ATOM 1663 C C . TYR A 1 216 ? -0.911 -24.141 -16.109 1 93.5 216 TYR A C 1
ATOM 1665 O O . TYR A 1 216 ? -0.925 -24.609 -14.961 1 93.5 216 TYR A O 1
ATOM 1673 N N . THR A 1 217 ? -1.463 -24.766 -17.125 1 92.38 217 THR A N 1
ATOM 1674 C CA . THR A 1 217 ? -2.328 -25.922 -16.906 1 92.38 217 THR A CA 1
ATOM 1675 C C . THR A 1 217 ? -1.507 -27.203 -16.859 1 92.38 217 THR A C 1
ATOM 1677 O O . THR A 1 217 ? -0.604 -27.406 -17.672 1 92.38 217 THR A O 1
ATOM 1680 N N . ALA A 1 218 ? -1.856 -28.094 -15.992 1 94.81 218 ALA A N 1
ATOM 1681 C CA . ALA A 1 218 ? -1.149 -29.344 -15.789 1 94.81 218 ALA A CA 1
ATOM 1682 C C . ALA A 1 218 ? -1.366 -30.297 -16.969 1 94.81 218 ALA A C 1
ATOM 1684 O O . ALA A 1 218 ? -2.439 -30.297 -17.578 1 94.81 218 ALA A O 1
ATOM 1685 N N . PRO A 1 219 ? -0.379 -31.078 -17.25 1 94.94 219 PRO A N 1
ATOM 1686 C CA . PRO A 1 219 ? -0.462 -31.969 -18.406 1 94.94 219 PRO A CA 1
ATOM 1687 C C . PRO A 1 219 ? -1.649 -32.938 -18.344 1 94.94 219 PRO A C 1
ATOM 1689 O O . PRO A 1 219 ? -2.312 -33.188 -19.359 1 94.94 219 PRO A O 1
ATOM 1692 N N . GLU A 1 220 ? -2.01 -33.531 -17.172 1 95.12 220 GLU A N 1
ATOM 1693 C CA . GLU A 1 220 ? -3.115 -34.469 -17.047 1 95.12 220 GLU A CA 1
ATOM 1694 C C . GLU A 1 220 ? -4.449 -33.812 -17.359 1 95.12 220 GLU A C 1
ATOM 1696 O O . GLU A 1 220 ? -5.387 -34.469 -17.828 1 95.12 220 GLU A O 1
ATOM 1701 N N . VAL A 1 221 ? -4.543 -32.5 -17.062 1 91.25 221 VAL A N 1
ATOM 1702 C CA . VAL A 1 221 ? -5.762 -31.75 -17.344 1 91.25 221 VAL A CA 1
ATOM 1703 C C . VAL A 1 221 ? -5.859 -31.453 -18.828 1 91.25 221 VAL A C 1
ATOM 1705 O O . VAL A 1 221 ? -6.918 -31.625 -19.438 1 91.25 221 VAL A O 1
ATOM 1708 N N . LEU A 1 222 ? -4.73 -31.078 -19.438 1 89.06 222 LEU A N 1
ATOM 1709 C CA . LEU A 1 222 ? -4.691 -30.797 -20.859 1 89.06 222 LEU A CA 1
ATOM 1710 C C . LEU A 1 222 ? -5.031 -32.031 -21.672 1 89.06 222 LEU A C 1
ATOM 1712 O O . LEU A 1 222 ? -5.684 -31.938 -22.719 1 89.06 222 LEU A O 1
ATOM 1716 N N . LEU A 1 223 ? -4.59 -33.156 -21.172 1 90.19 223 LEU A N 1
ATOM 1717 C CA . LEU A 1 223 ? -4.773 -34.438 -21.875 1 90.19 223 LEU A CA 1
ATOM 1718 C C . LEU A 1 223 ? -6.141 -35.031 -21.562 1 90.19 223 LEU A C 1
ATOM 1720 O O . LEU A 1 223 ? -6.516 -36.062 -22.125 1 90.19 223 LEU A O 1
ATOM 1724 N N . GLY A 1 224 ? -6.855 -34.406 -20.625 1 88.88 224 GLY A N 1
ATOM 1725 C CA . GLY A 1 224 ? -8.164 -34.906 -20.25 1 88.88 224 GLY A CA 1
ATOM 1726 C C . GLY A 1 224 ? -8.109 -36.188 -19.438 1 88.88 224 GLY A C 1
ATOM 1727 O O . GLY A 1 224 ? -9.078 -36.938 -19.391 1 88.88 224 GLY A O 1
ATOM 1728 N N . ARG A 1 225 ? -7.016 -36.5 -18.906 1 89.5 225 ARG A N 1
ATOM 1729 C CA . ARG A 1 225 ? -6.852 -37.719 -18.125 1 89.5 225 ARG A CA 1
ATOM 1730 C C . ARG A 1 225 ? -7.539 -37.594 -16.766 1 89.5 225 ARG A C 1
ATOM 1732 O O . ARG A 1 225 ? -7.992 -38.594 -16.203 1 89.5 225 ARG A O 1
ATOM 1739 N N . THR A 1 226 ? -7.527 -36.406 -16.234 1 86.81 226 THR A N 1
ATOM 1740 C CA . THR A 1 226 ? -8.172 -36.156 -14.953 1 86.81 226 THR A CA 1
ATOM 1741 C C . THR A 1 226 ? -8.945 -34.812 -15.016 1 86.81 226 THR A C 1
ATOM 1743 O O . THR A 1 226 ? -8.672 -33.969 -15.867 1 86.81 226 THR A O 1
ATOM 1746 N N . ALA A 1 227 ? -9.906 -34.719 -14.109 1 85.31 227 ALA A N 1
ATOM 1747 C CA . ALA A 1 227 ? -10.469 -33.375 -13.867 1 85.31 227 ALA A CA 1
ATOM 1748 C C . ALA A 1 227 ? -9.461 -32.5 -13.156 1 85.31 227 ALA A C 1
ATOM 1750 O O . ALA A 1 227 ? -8.5 -32.969 -12.562 1 85.31 227 ALA A O 1
ATOM 1751 N N . TYR A 1 228 ? -9.672 -31.281 -13.297 1 88.25 228 TYR A N 1
ATOM 1752 C CA . TYR A 1 228 ? -8.82 -30.344 -12.578 1 88.25 228 TYR A CA 1
ATOM 1753 C C . TYR A 1 228 ? -8.906 -30.578 -11.07 1 88.25 228 TYR A C 1
ATOM 1755 O O . TYR A 1 228 ? -10.008 -30.672 -10.516 1 88.25 228 TYR A O 1
ATOM 1763 N N . GLY A 1 229 ? -7.738 -30.703 -10.43 1 91.06 229 GLY A N 1
ATOM 1764 C CA . GLY A 1 229 ? -7.73 -31 -9.008 1 91.06 229 GLY A CA 1
ATOM 1765 C C . GLY A 1 229 ? -6.641 -30.266 -8.25 1 91.06 229 GLY A C 1
ATOM 1766 O O . GLY A 1 229 ? -6.031 -29.328 -8.781 1 91.06 229 GLY A O 1
ATOM 1767 N N . ARG A 1 230 ? -6.418 -30.641 -7.004 1 95.75 230 ARG A N 1
ATOM 1768 C CA . ARG A 1 230 ? -5.484 -30.016 -6.078 1 95.75 230 ARG A CA 1
ATOM 1769 C C . ARG A 1 230 ? -4.059 -30.062 -6.621 1 95.75 230 ARG A C 1
ATOM 1771 O O . ARG A 1 230 ? -3.322 -29.078 -6.527 1 95.75 230 ARG A O 1
ATOM 1778 N N . LYS A 1 231 ? -3.777 -31.156 -7.191 1 97.75 231 LYS A N 1
ATOM 1779 C CA . LYS A 1 231 ? -2.416 -31.328 -7.688 1 97.75 231 LYS A CA 1
ATOM 1780 C C . LYS A 1 231 ? -2.18 -30.5 -8.945 1 97.75 231 LYS A C 1
ATOM 1782 O O . LYS A 1 231 ? -1.04 -30.156 -9.266 1 97.75 231 LYS A O 1
ATOM 1787 N N . ALA A 1 232 ? -3.24 -30.219 -9.719 1 95.62 232 ALA A N 1
ATOM 1788 C CA . ALA A 1 232 ? -3.117 -29.297 -10.852 1 95.62 232 ALA A CA 1
ATOM 1789 C C . ALA A 1 232 ? -2.771 -27.891 -10.375 1 95.62 232 ALA A C 1
ATOM 1791 O O . ALA A 1 232 ? -2 -27.188 -11.031 1 95.62 232 ALA A O 1
ATOM 1792 N N . ASP A 1 233 ? -3.342 -27.5 -9.242 1 96.06 233 ASP A N 1
ATOM 1793 C CA . ASP A 1 233 ? -2.967 -26.234 -8.625 1 96.06 233 ASP A CA 1
ATOM 1794 C C . ASP A 1 233 ? -1.471 -26.188 -8.328 1 96.06 233 ASP A C 1
ATOM 1796 O O . ASP A 1 233 ? -0.816 -25.172 -8.555 1 96.06 233 ASP A O 1
ATOM 1800 N N . VAL A 1 234 ? -0.964 -27.281 -7.871 1 98.69 234 VAL A N 1
ATOM 1801 C CA . VAL A 1 234 ? 0.439 -27.359 -7.477 1 98.69 234 VAL A CA 1
ATOM 1802 C C . VAL A 1 234 ? 1.33 -27.203 -8.711 1 98.69 234 VAL A C 1
ATOM 1804 O O . VAL A 1 234 ? 2.354 -26.516 -8.664 1 98.69 234 VAL A O 1
ATOM 1807 N N . TRP A 1 235 ? 0.931 -27.828 -9.781 1 97.75 235 TRP A N 1
ATOM 1808 C CA . TRP A 1 235 ? 1.638 -27.656 -11.039 1 97.75 235 TRP A CA 1
ATOM 1809 C C . TRP A 1 235 ? 1.714 -26.172 -11.414 1 97.75 235 TRP A C 1
ATOM 1811 O O . TRP A 1 235 ? 2.789 -25.656 -11.734 1 97.75 235 TRP A O 1
ATOM 1821 N N . SER A 1 236 ? 0.627 -25.484 -11.336 1 97.06 236 SER A N 1
ATOM 1822 C CA . SER A 1 236 ? 0.555 -24.078 -11.695 1 97.06 236 SER A CA 1
ATOM 1823 C C . SER A 1 236 ? 1.479 -23.234 -10.82 1 97.06 236 SER A C 1
ATOM 1825 O O . SER A 1 236 ? 2.037 -22.234 -11.281 1 97.06 236 SER A O 1
ATOM 1827 N N . VAL A 1 237 ? 1.63 -23.641 -9.547 1 98.69 237 VAL A N 1
ATOM 1828 C CA . VAL A 1 237 ? 2.561 -22.953 -8.664 1 98.69 237 VAL A CA 1
ATOM 1829 C C . VAL A 1 237 ? 3.984 -23.078 -9.195 1 98.69 237 VAL A C 1
ATOM 1831 O O . VAL A 1 237 ? 4.75 -22.125 -9.188 1 98.69 237 VAL A O 1
ATOM 1834 N N . GLY A 1 238 ? 4.301 -24.266 -9.656 1 98.62 238 GLY A N 1
ATOM 1835 C CA . GLY A 1 238 ? 5.617 -24.484 -10.242 1 98.62 238 GLY A CA 1
ATOM 1836 C C . GLY A 1 238 ? 5.891 -23.594 -11.438 1 98.62 238 GLY A C 1
ATOM 1837 O O . GLY A 1 238 ? 6.965 -23 -11.547 1 98.62 238 GLY A O 1
ATOM 1838 N N . VAL A 1 239 ? 4.922 -23.5 -12.305 1 97.81 239 VAL A N 1
ATOM 1839 C CA . VAL A 1 239 ? 5.047 -22.641 -13.477 1 97.81 239 VAL A CA 1
ATOM 1840 C C . VAL A 1 239 ? 5.242 -21.203 -13.047 1 97.81 239 VAL A C 1
ATOM 1842 O O . VAL A 1 239 ? 6.09 -20.484 -13.594 1 97.81 239 VAL A O 1
ATOM 1845 N N . THR A 1 240 ? 4.496 -20.75 -12.062 1 98.5 240 THR A N 1
ATOM 1846 C CA . THR A 1 240 ? 4.586 -19.391 -11.562 1 98.5 240 THR A CA 1
ATOM 1847 C C . THR A 1 240 ? 5.949 -19.125 -10.93 1 98.5 240 THR A C 1
ATOM 1849 O O . THR A 1 240 ? 6.504 -18.031 -11.062 1 98.5 240 THR A O 1
ATOM 1852 N N . LEU A 1 241 ? 6.461 -20.125 -10.227 1 98.81 241 LEU A N 1
ATOM 1853 C CA . LEU A 1 241 ? 7.797 -20.016 -9.648 1 98.81 241 LEU A CA 1
ATOM 1854 C C . LEU A 1 241 ? 8.844 -19.781 -10.742 1 98.81 241 LEU A C 1
ATOM 1856 O O . LEU A 1 241 ? 9.68 -18.891 -10.625 1 98.81 241 LEU A O 1
ATOM 1860 N N . VAL A 1 242 ? 8.758 -20.562 -11.797 1 98.38 242 VAL A N 1
ATOM 1861 C CA . VAL A 1 242 ? 9.688 -20.391 -12.914 1 98.38 242 VAL A CA 1
ATOM 1862 C C . VAL A 1 242 ? 9.539 -19 -13.508 1 98.38 242 VAL A C 1
ATOM 1864 O O . VAL A 1 242 ? 10.539 -18.344 -13.82 1 98.38 242 VAL A O 1
ATOM 1867 N N . GLU A 1 243 ? 8.336 -18.594 -13.641 1 98.12 243 GLU A N 1
ATOM 1868 C CA . GLU A 1 243 ? 8.07 -17.25 -14.148 1 98.12 243 GLU A CA 1
ATOM 1869 C C . GLU A 1 243 ? 8.727 -16.188 -13.266 1 98.12 243 GLU A C 1
ATOM 1871 O O . GLU A 1 243 ? 9.32 -15.234 -13.773 1 98.12 243 GLU A O 1
ATOM 1876 N N . MET A 1 244 ? 8.664 -16.312 -11.945 1 98.69 244 MET A N 1
ATOM 1877 C CA . MET A 1 244 ? 9.273 -15.367 -11.023 1 98.69 244 MET A CA 1
ATOM 1878 C C . MET A 1 244 ? 10.789 -15.352 -11.188 1 98.69 244 MET A C 1
ATOM 1880 O O . MET A 1 244 ? 11.414 -14.289 -11.156 1 98.69 244 MET A O 1
ATOM 1884 N N . LEU A 1 245 ? 11.328 -16.484 -11.406 1 98.56 245 LEU A N 1
ATOM 1885 C CA . LEU A 1 245 ? 12.773 -16.641 -11.422 1 98.56 245 LEU A CA 1
ATOM 1886 C C . LEU A 1 245 ? 13.359 -16.188 -12.758 1 98.56 245 LEU A C 1
ATOM 1888 O O . LEU A 1 245 ? 14.516 -15.758 -12.828 1 98.56 245 LEU A O 1
ATOM 1892 N N . THR A 1 246 ? 12.562 -16.219 -13.812 1 97.88 246 THR A N 1
ATOM 1893 C CA . THR A 1 246 ? 13.109 -15.969 -15.141 1 97.88 246 THR A CA 1
ATOM 1894 C C . THR A 1 246 ? 12.539 -14.688 -15.734 1 97.88 246 THR A C 1
ATOM 1896 O O . THR A 1 246 ? 13.086 -14.141 -16.688 1 97.88 246 THR A O 1
ATOM 1899 N N . GLY A 1 247 ? 11.391 -14.336 -15.242 1 97 247 GLY A N 1
ATOM 1900 C CA . GLY A 1 247 ? 10.727 -13.156 -15.773 1 97 247 GLY A CA 1
ATOM 1901 C C . GLY A 1 247 ? 9.781 -13.461 -16.922 1 97 247 GLY A C 1
ATOM 1902 O O . GLY A 1 247 ? 9.125 -12.562 -17.453 1 97 247 GLY A O 1
ATOM 1903 N N . LYS A 1 248 ? 9.68 -14.758 -17.281 1 95 248 LYS A N 1
ATOM 1904 C CA . LYS A 1 248 ? 8.812 -15.156 -18.375 1 95 248 LYS A CA 1
ATOM 1905 C C . LYS A 1 248 ? 8.102 -16.469 -18.078 1 95 248 LYS A C 1
ATOM 1907 O O . LYS A 1 248 ? 8.695 -17.391 -17.5 1 95 248 LYS A O 1
ATOM 1912 N N . VAL A 1 249 ? 6.863 -16.516 -18.5 1 94.44 249 VAL A N 1
ATOM 1913 C CA . VAL A 1 249 ? 6.129 -17.766 -18.344 1 94.44 249 VAL A CA 1
ATOM 1914 C C . VAL A 1 249 ? 6.711 -18.828 -19.266 1 94.44 249 VAL A C 1
ATOM 1916 O O . VAL A 1 249 ? 7.031 -18.547 -20.422 1 94.44 249 VAL A O 1
ATOM 1919 N N . PRO A 1 250 ? 6.848 -20.031 -18.797 1 94.12 250 PRO A N 1
ATOM 1920 C CA . PRO A 1 250 ? 7.352 -21.109 -19.641 1 94.12 250 PRO A CA 1
ATOM 1921 C C . PRO A 1 250 ? 6.477 -21.344 -20.875 1 94.12 250 PRO A C 1
ATOM 1923 O O . PRO A 1 250 ? 5.254 -21.188 -20.812 1 94.12 250 PRO A O 1
ATOM 1926 N N . TRP A 1 251 ? 7.156 -21.656 -22.078 1 93 251 TRP A N 1
ATOM 1927 C CA . TRP A 1 251 ? 6.551 -22.047 -23.359 1 93 251 TRP A CA 1
ATOM 1928 C C . TRP A 1 251 ? 5.875 -20.844 -24.016 1 93 251 TRP A C 1
ATOM 1930 O O . TRP A 1 251 ? 5.062 -21.016 -24.938 1 93 251 TRP A O 1
ATOM 1940 N N . LYS A 1 252 ? 6.168 -19.656 -23.484 1 89.62 252 LYS A N 1
ATOM 1941 C CA . LYS A 1 252 ? 5.555 -18.438 -24.031 1 89.62 252 LYS A CA 1
ATOM 1942 C C . LYS A 1 252 ? 5.891 -18.281 -25.516 1 89.62 252 LYS A C 1
ATOM 1944 O O . LYS A 1 252 ? 5.109 -17.703 -26.266 1 89.62 252 LYS A O 1
ATOM 1949 N N . GLU A 1 253 ? 6.965 -18.797 -25.953 1 88.25 253 GLU A N 1
ATOM 1950 C CA . GLU A 1 253 ? 7.461 -18.641 -27.328 1 88.25 253 GLU A CA 1
ATOM 1951 C C . GLU A 1 253 ? 6.691 -19.531 -28.297 1 88.25 253 GLU A C 1
ATOM 1953 O O . GLU A 1 253 ? 6.762 -19.328 -29.516 1 88.25 253 GLU A O 1
ATOM 1958 N N . PHE A 1 254 ? 5.961 -20.422 -27.828 1 89.12 254 PHE A N 1
ATOM 1959 C CA . PHE A 1 254 ? 5.219 -21.359 -28.672 1 89.12 254 PHE A CA 1
ATOM 1960 C C . PHE A 1 254 ? 3.809 -20.844 -28.922 1 89.12 254 PHE A C 1
ATOM 1962 O O . PHE A 1 254 ? 3.223 -20.156 -28.078 1 89.12 254 PHE A O 1
ATOM 1969 N N . GLU A 1 255 ? 3.311 -21.156 -30.031 1 88.31 255 GLU A N 1
ATOM 1970 C CA . GLU A 1 255 ? 1.876 -21.016 -30.25 1 88.31 255 GLU A CA 1
ATOM 1971 C C . GLU A 1 255 ? 1.074 -21.906 -29.312 1 88.31 255 GLU A C 1
ATOM 1973 O O . GLU A 1 255 ? 1.57 -22.938 -28.844 1 88.31 255 GLU A O 1
ATOM 1978 N N . PRO A 1 256 ? -0.143 -21.562 -29.016 1 84.94 256 PRO A N 1
ATOM 1979 C CA . PRO A 1 256 ? -0.942 -22.266 -28.016 1 84.94 256 PRO A CA 1
ATOM 1980 C C . PRO A 1 256 ? -0.964 -23.781 -28.203 1 84.94 256 PRO A C 1
ATOM 1982 O O . PRO A 1 256 ? -0.736 -24.531 -27.266 1 84.94 256 PRO A O 1
ATOM 1985 N N . MET A 1 257 ? -1.168 -24.188 -29.438 1 86.19 257 MET A N 1
ATOM 1986 C CA . MET A 1 257 ? -1.241 -25.625 -29.703 1 86.19 257 MET A CA 1
ATOM 1987 C C . MET A 1 257 ? 0.115 -26.281 -29.484 1 86.19 257 MET A C 1
ATOM 1989 O O . MET A 1 257 ? 0.191 -27.375 -28.938 1 86.19 257 MET A O 1
ATOM 1993 N N . ALA A 1 258 ? 1.11 -25.594 -29.922 1 90.06 258 ALA A N 1
ATOM 1994 C CA . ALA A 1 258 ? 2.461 -26.109 -29.719 1 90.06 258 ALA A CA 1
ATOM 1995 C C . ALA A 1 258 ? 2.82 -26.141 -28.234 1 90.06 258 ALA A C 1
ATOM 1997 O O . ALA A 1 258 ? 3.463 -27.078 -27.766 1 90.06 258 ALA A O 1
ATOM 1998 N N . ALA A 1 259 ? 2.418 -25.156 -27.547 1 90.44 259 ALA A N 1
ATOM 1999 C CA . ALA A 1 259 ? 2.652 -25.109 -26.094 1 90.44 259 ALA A CA 1
ATOM 2000 C C . ALA A 1 259 ? 1.967 -26.281 -25.406 1 90.44 259 ALA A C 1
ATOM 2002 O O . ALA A 1 259 ? 2.559 -26.938 -24.531 1 90.44 259 ALA A O 1
ATOM 2003 N N . MET A 1 260 ? 0.752 -26.531 -25.812 1 89.94 260 MET A N 1
ATOM 2004 C CA . MET A 1 260 ? 0.009 -27.656 -25.25 1 89.94 260 MET A CA 1
ATOM 2005 C C . MET A 1 260 ? 0.759 -28.969 -25.453 1 89.94 260 MET A C 1
ATOM 2007 O O . MET A 1 260 ? 0.854 -29.781 -24.531 1 89.94 260 MET A O 1
ATOM 2011 N N . PHE A 1 261 ? 1.224 -29.094 -26.625 1 91.06 261 PHE A N 1
ATOM 2012 C CA . PHE A 1 261 ? 1.957 -30.312 -26.969 1 91.06 261 PHE A CA 1
ATOM 2013 C C . PHE A 1 261 ? 3.205 -30.453 -26.109 1 91.06 261 PHE A C 1
ATOM 2015 O O . PHE A 1 261 ? 3.479 -31.531 -25.562 1 91.06 261 PHE A O 1
ATOM 2022 N N . GLN A 1 262 ? 3.916 -29.344 -26.031 1 92.25 262 GLN A N 1
ATOM 2023 C CA . GLN A 1 262 ? 5.137 -29.375 -25.234 1 92.25 262 GLN A CA 1
ATOM 2024 C C . GLN A 1 262 ? 4.836 -29.719 -23.781 1 92.25 262 GLN A C 1
ATOM 2026 O O . GLN A 1 262 ? 5.512 -30.578 -23.188 1 92.25 262 GLN A O 1
ATOM 2031 N N . ILE A 1 263 ? 3.863 -29.188 -23.203 1 93.5 263 ILE A N 1
ATOM 2032 C CA . ILE A 1 263 ? 3.506 -29.391 -21.812 1 93.5 263 ILE A CA 1
ATOM 2033 C C . ILE A 1 263 ? 3.037 -30.828 -21.609 1 93.5 263 ILE A C 1
ATOM 2035 O O . ILE A 1 263 ? 3.426 -31.484 -20.641 1 93.5 263 ILE A O 1
ATOM 2039 N N . ALA A 1 264 ? 2.279 -31.328 -22.516 1 91.62 264 ALA A N 1
ATOM 2040 C CA . ALA A 1 264 ? 1.617 -32.625 -22.375 1 91.62 264 ALA A CA 1
ATOM 2041 C C . ALA A 1 264 ? 2.598 -33.781 -22.609 1 91.62 264 ALA A C 1
ATOM 2043 O O . ALA A 1 264 ? 2.543 -34.781 -21.922 1 91.62 264 ALA A O 1
ATOM 2044 N N . TYR A 1 265 ? 3.529 -33.562 -23.516 1 91.81 265 TYR A N 1
ATOM 2045 C CA . TYR A 1 265 ? 4.219 -34.75 -24 1 91.81 265 TYR A CA 1
ATOM 2046 C C . TYR A 1 265 ? 5.727 -34.625 -23.797 1 91.81 265 TYR A C 1
ATOM 2048 O O . TYR A 1 265 ? 6.449 -35.625 -23.828 1 91.81 265 TYR A O 1
ATOM 2056 N N . GLU A 1 266 ? 6.18 -33.406 -23.688 1 90 266 GLU A N 1
ATOM 2057 C CA . GLU A 1 266 ? 7.621 -33.219 -23.547 1 90 266 GLU A CA 1
ATOM 2058 C C . GLU A 1 266 ? 8.008 -32.906 -22.109 1 90 266 GLU A C 1
ATOM 2060 O O . GLU A 1 266 ? 7.234 -32.281 -21.375 1 90 266 GLU A O 1
ATOM 2065 N N . GLU A 1 267 ? 9.219 -33.344 -21.75 1 87.19 267 GLU A N 1
ATOM 2066 C CA . GLU A 1 267 ? 9.734 -32.969 -20.438 1 87.19 267 GLU A CA 1
ATOM 2067 C C . GLU A 1 267 ? 10.008 -31.453 -20.391 1 87.19 267 GLU A C 1
ATOM 2069 O O . GLU A 1 267 ? 10.539 -30.891 -21.344 1 87.19 267 GLU A O 1
ATOM 2074 N N . PRO A 1 268 ? 9.617 -30.906 -19.266 1 83.19 268 PRO A N 1
ATOM 2075 C CA . PRO A 1 268 ? 9.844 -29.453 -19.188 1 83.19 268 PRO A CA 1
ATOM 2076 C C . PRO A 1 268 ? 11.328 -29.094 -19.25 1 83.19 268 PRO A C 1
ATOM 2078 O O . PRO A 1 268 ? 12.141 -29.656 -18.516 1 83.19 268 PRO A O 1
ATOM 2081 N N . LYS A 1 269 ? 11.656 -28.266 -20.25 1 81.88 269 LYS A N 1
ATOM 2082 C CA . LYS A 1 269 ? 13 -27.672 -20.312 1 81.88 269 LYS A CA 1
ATOM 2083 C C . LYS A 1 269 ? 13.031 -26.281 -19.688 1 81.88 269 LYS A C 1
ATOM 2085 O O . LYS A 1 269 ? 12.703 -25.297 -20.359 1 81.88 269 LYS A O 1
ATOM 2090 N N . ILE A 1 270 ? 13.352 -26.266 -18.469 1 86.5 270 ILE A N 1
ATOM 2091 C CA . ILE A 1 270 ? 13.367 -25 -17.75 1 86.5 270 ILE A CA 1
ATOM 2092 C C . ILE A 1 270 ? 14.789 -24.453 -17.672 1 86.5 270 ILE A C 1
ATOM 2094 O O . ILE A 1 270 ? 15.68 -25.109 -17.125 1 86.5 270 ILE A O 1
ATOM 2098 N N . ASP A 1 271 ? 15.016 -23.375 -18.359 1 91.31 271 ASP A N 1
ATOM 2099 C CA . ASP A 1 271 ? 16.312 -22.688 -18.297 1 91.31 271 ASP A CA 1
ATOM 2100 C C . ASP A 1 271 ? 16.312 -21.641 -17.188 1 91.31 271 ASP A C 1
ATOM 2102 O O . ASP A 1 271 ? 15.828 -20.531 -17.375 1 91.31 271 ASP A O 1
ATOM 2106 N N . LEU A 1 272 ? 16.938 -22.047 -16.062 1 96.62 272 LEU A N 1
ATOM 2107 C CA . LEU A 1 272 ? 16.984 -21.125 -14.93 1 96.62 272 LEU A CA 1
ATOM 2108 C C . LEU A 1 272 ? 18.297 -20.344 -14.93 1 96.62 272 LEU A C 1
ATOM 2110 O O . LEU A 1 272 ? 19.344 -20.859 -15.336 1 96.62 272 LEU A O 1
ATOM 2114 N N . PRO A 1 273 ? 18.203 -19.125 -14.5 1 96 273 PRO A N 1
ATOM 2115 C CA . PRO A 1 273 ? 19.453 -18.344 -14.352 1 96 273 PRO A CA 1
ATOM 2116 C C . PRO A 1 273 ? 20.422 -19 -13.375 1 96 273 PRO A C 1
ATOM 2118 O O . PRO A 1 273 ? 20.016 -19.75 -12.492 1 96 273 PRO A O 1
ATOM 2121 N N . SER A 1 274 ? 21.719 -18.641 -13.5 1 95.88 274 SER A N 1
ATOM 2122 C CA . SER A 1 274 ? 22.766 -19.219 -12.672 1 95.88 274 SER A CA 1
ATOM 2123 C C . SER A 1 274 ? 22.625 -18.781 -11.219 1 95.88 274 SER A C 1
ATOM 2125 O O . SER A 1 274 ? 23.203 -19.406 -10.32 1 95.88 274 SER A O 1
ATOM 2127 N N . THR A 1 275 ? 21.844 -17.766 -11.008 1 95.31 275 THR A N 1
ATOM 2128 C CA . THR A 1 275 ? 21.703 -17.219 -9.664 1 95.31 275 THR A CA 1
ATOM 2129 C C . THR A 1 275 ? 20.703 -18.047 -8.859 1 95.31 275 THR A C 1
ATOM 2131 O O . THR A 1 275 ? 20.594 -17.891 -7.641 1 95.31 275 THR A O 1
ATOM 2134 N N . VAL A 1 276 ? 20.016 -18.938 -9.5 1 97.81 276 VAL A N 1
ATOM 2135 C CA . VAL A 1 276 ? 19.031 -19.766 -8.82 1 97.81 276 VAL A CA 1
ATOM 2136 C C . VAL A 1 276 ? 19.719 -20.891 -8.078 1 97.81 276 VAL A C 1
ATOM 2138 O O . VAL A 1 276 ? 20.531 -21.625 -8.664 1 97.81 276 VAL A O 1
ATOM 2141 N N . GLU A 1 277 ? 19.422 -21.047 -6.824 1 97.44 277 GLU A N 1
ATOM 2142 C CA . GLU A 1 277 ? 20.031 -22.094 -5.996 1 97.44 277 GLU A CA 1
ATOM 2143 C C . GLU A 1 277 ? 19.516 -23.469 -6.383 1 97.44 277 GLU A C 1
ATOM 2145 O O . GLU A 1 277 ? 18.375 -23.625 -6.82 1 97.44 277 GLU A O 1
ATOM 2150 N N . PRO A 1 278 ? 20.344 -24.453 -6.16 1 97.44 278 PRO A N 1
ATOM 2151 C CA . PRO A 1 278 ? 19.953 -25.812 -6.508 1 97.44 278 PRO A CA 1
ATOM 2152 C C . PRO A 1 278 ? 18.672 -26.25 -5.801 1 97.44 278 PRO A C 1
ATOM 2154 O O . PRO A 1 278 ? 17.859 -26.969 -6.387 1 97.44 278 PRO A O 1
ATOM 2157 N N . VAL A 1 279 ? 18.547 -25.859 -4.613 1 98.06 279 VAL A N 1
ATOM 2158 C CA . VAL A 1 279 ? 17.359 -26.266 -3.854 1 98.06 279 VAL A CA 1
ATOM 2159 C C . VAL A 1 279 ? 16.109 -25.688 -4.504 1 98.06 279 VAL A C 1
ATOM 2161 O O . VAL A 1 279 ? 15.055 -26.344 -4.504 1 98.06 279 VAL A O 1
ATOM 2164 N N . THR A 1 280 ? 16.188 -24.5 -5.023 1 98.38 280 THR A N 1
ATOM 2165 C CA . THR A 1 280 ? 15.055 -23.875 -5.699 1 98.38 280 THR A CA 1
ATOM 2166 C C . THR A 1 280 ? 14.781 -24.547 -7.043 1 98.38 280 THR A C 1
ATOM 2168 O O . THR A 1 280 ? 13.625 -24.734 -7.426 1 98.38 280 THR A O 1
ATOM 2171 N N . ALA A 1 281 ? 15.859 -24.875 -7.723 1 97.94 281 ALA A N 1
ATOM 2172 C CA . ALA A 1 281 ? 15.711 -25.625 -8.969 1 97.94 281 ALA A CA 1
ATOM 2173 C C . ALA A 1 281 ? 15 -26.953 -8.719 1 97.94 281 ALA A C 1
ATOM 2175 O O . ALA A 1 281 ? 14.133 -27.359 -9.508 1 97.94 281 ALA A O 1
ATOM 2176 N N . ASP A 1 282 ? 15.391 -27.594 -7.652 1 97.94 282 ASP A N 1
ATOM 2177 C CA . ASP A 1 282 ? 14.742 -28.844 -7.281 1 97.94 282 ASP A CA 1
ATOM 2178 C C . ASP A 1 282 ? 13.266 -28.625 -6.961 1 97.94 282 ASP A C 1
ATOM 2180 O O . ASP A 1 282 ? 12.422 -29.453 -7.289 1 97.94 282 ASP A O 1
ATOM 2184 N N . LEU A 1 283 ? 12.977 -27.547 -6.312 1 98.5 283 LEU A N 1
ATOM 2185 C CA . LEU A 1 283 ? 11.586 -27.203 -6.016 1 98.5 283 LEU A CA 1
ATOM 2186 C C . LEU A 1 283 ? 10.773 -27.078 -7.301 1 98.5 283 LEU A C 1
ATOM 2188 O O . LEU A 1 283 ? 9.648 -27.578 -7.383 1 98.5 283 LEU A O 1
ATOM 2192 N N . CYS A 1 284 ? 11.305 -26.453 -8.32 1 98.19 284 CYS A N 1
ATOM 2193 C CA . CYS A 1 284 ? 10.641 -26.344 -9.617 1 98.19 284 CYS A CA 1
ATOM 2194 C C . CYS A 1 284 ? 10.328 -27.734 -10.172 1 98.19 284 CYS A C 1
ATOM 2196 O O . CYS A 1 284 ? 9.211 -27.984 -10.625 1 98.19 284 CYS A O 1
ATOM 2198 N N . ARG A 1 285 ? 11.289 -28.578 -10.062 1 96.75 285 ARG A N 1
ATOM 2199 C CA . ARG A 1 285 ? 11.141 -29.922 -10.594 1 96.75 285 ARG A CA 1
ATOM 2200 C C . ARG A 1 285 ? 10.039 -30.688 -9.859 1 96.75 285 ARG A C 1
ATOM 2202 O O . ARG A 1 285 ? 9.227 -31.375 -10.484 1 96.75 285 ARG A O 1
ATOM 2209 N N . VAL A 1 286 ? 10.016 -30.531 -8.57 1 97.81 286 VAL A N 1
ATOM 2210 C CA . VAL A 1 286 ? 9.062 -31.25 -7.738 1 97.81 286 VAL A CA 1
ATOM 2211 C C . VAL A 1 286 ? 7.648 -30.75 -8.016 1 97.81 286 VAL A C 1
ATOM 2213 O O . VAL A 1 286 ? 6.715 -31.531 -8.172 1 97.81 286 VAL A O 1
ATOM 2216 N N . LEU A 1 287 ? 7.48 -29.469 -8.125 1 98.44 287 LEU A N 1
ATOM 2217 C CA . LEU A 1 287 ? 6.176 -28.859 -8.352 1 98.44 287 LEU A CA 1
ATOM 2218 C C . LEU A 1 287 ? 5.664 -29.172 -9.758 1 98.44 287 LEU A C 1
ATOM 2220 O O . LEU A 1 287 ? 4.465 -29.375 -9.953 1 98.44 287 LEU A O 1
ATOM 2224 N N . MET A 1 288 ? 6.578 -29.219 -10.688 1 97.69 288 MET A N 1
ATOM 2225 C CA . MET A 1 288 ? 6.195 -29.422 -12.078 1 97.69 288 MET A CA 1
ATOM 2226 C C . MET A 1 288 ? 6.457 -30.859 -12.516 1 97.69 288 MET A C 1
ATOM 2228 O O . MET A 1 288 ? 6.852 -31.109 -13.656 1 97.69 288 MET A O 1
ATOM 2232 N N . ASN A 1 289 ? 6.359 -31.75 -11.562 1 96.44 289 ASN A N 1
ATOM 2233 C CA . ASN A 1 289 ? 6.441 -33.156 -11.906 1 96.44 289 ASN A CA 1
ATOM 2234 C C . ASN A 1 289 ? 5.281 -33.594 -12.797 1 96.44 289 ASN A C 1
ATOM 2236 O O . ASN A 1 289 ? 4.117 -33.5 -12.398 1 96.44 289 ASN A O 1
ATOM 2240 N N . LYS A 1 290 ? 5.523 -34.125 -13.953 1 95.5 290 LYS A N 1
ATOM 2241 C CA . LYS A 1 290 ? 4.492 -34.469 -14.922 1 95.5 290 LYS A CA 1
ATOM 2242 C C . LYS A 1 290 ? 3.723 -35.719 -14.484 1 95.5 290 LYS A C 1
ATOM 2244 O O . LYS A 1 290 ? 2.602 -35.969 -14.945 1 95.5 290 LYS A O 1
ATOM 2249 N N . ASN A 1 291 ? 4.43 -36.531 -13.711 1 94.12 291 ASN A N 1
ATOM 2250 C CA . ASN A 1 291 ? 3.732 -37.688 -13.164 1 94.12 291 ASN A CA 1
ATOM 2251 C C . ASN A 1 291 ? 2.727 -37.281 -12.094 1 94.12 291 ASN A C 1
ATOM 2253 O O . ASN A 1 291 ? 3.1 -37.062 -10.945 1 94.12 291 ASN A O 1
ATOM 2257 N N . PHE A 1 292 ? 1.54 -37.344 -12.484 1 92.75 292 PHE A N 1
ATOM 2258 C CA . PHE A 1 292 ? 0.429 -36.906 -11.648 1 92.75 292 PHE A CA 1
ATOM 2259 C C . PHE A 1 292 ? 0.443 -37.625 -10.305 1 92.75 292 PHE A C 1
ATOM 2261 O O . PHE A 1 292 ? 0.249 -37 -9.258 1 92.75 292 PHE A O 1
ATOM 2268 N N . ASP A 1 293 ? 0.652 -38.875 -10.281 1 95.31 293 ASP A N 1
ATOM 2269 C CA . ASP A 1 293 ? 0.565 -39.719 -9.078 1 95.31 293 ASP A CA 1
ATOM 2270 C C . ASP A 1 293 ? 1.687 -39.375 -8.102 1 95.31 293 ASP A C 1
ATOM 2272 O O . ASP A 1 293 ? 1.534 -39.531 -6.891 1 95.31 293 ASP A O 1
ATOM 2276 N N . GLU A 1 294 ? 2.734 -38.844 -8.648 1 97.25 294 GLU A N 1
ATOM 2277 C CA . GLU A 1 294 ? 3.91 -38.562 -7.828 1 97.25 294 GLU A CA 1
ATOM 2278 C C . GLU A 1 294 ? 3.973 -37.094 -7.41 1 97.25 294 GLU A C 1
ATOM 2280 O O . GLU A 1 294 ? 4.742 -36.719 -6.523 1 97.25 294 GLU A O 1
ATOM 2285 N N . ARG A 1 295 ? 3.211 -36.219 -8.055 1 97.81 295 ARG A N 1
ATOM 2286 C CA . ARG A 1 295 ? 3.236 -34.812 -7.691 1 97.81 295 ARG A CA 1
ATOM 2287 C C . ARG A 1 295 ? 2.629 -34.594 -6.309 1 97.81 295 ARG A C 1
ATOM 2289 O O . ARG A 1 295 ? 1.529 -35.062 -6.023 1 97.81 295 ARG A O 1
ATOM 2296 N N . PRO A 1 296 ? 3.346 -33.906 -5.469 1 98.5 296 PRO A N 1
ATOM 2297 C CA . PRO A 1 296 ? 2.869 -33.719 -4.094 1 98.5 296 PRO A CA 1
ATOM 2298 C C . PRO A 1 296 ? 1.725 -32.719 -3.992 1 98.5 296 PRO A C 1
ATOM 2300 O O . PRO A 1 296 ? 1.51 -31.922 -4.914 1 98.5 296 PRO A O 1
ATOM 2303 N N . MET A 1 297 ? 1.005 -32.812 -2.896 1 98.31 297 MET A N 1
ATOM 2304 C CA . MET A 1 297 ? 0.045 -31.781 -2.514 1 98.31 297 MET A CA 1
ATOM 2305 C C . MET A 1 297 ? 0.757 -30.562 -1.932 1 98.31 297 MET A C 1
ATOM 2307 O O . MET A 1 297 ? 1.904 -30.656 -1.492 1 98.31 297 MET A O 1
ATOM 2311 N N . ALA A 1 298 ? 0.024 -29.484 -1.92 1 98.62 298 ALA A N 1
ATOM 2312 C CA . ALA A 1 298 ? 0.612 -28.234 -1.447 1 98.62 298 ALA A CA 1
ATOM 2313 C C . ALA A 1 298 ? 1.174 -28.391 -0.037 1 98.62 298 ALA A C 1
ATOM 2315 O O . ALA A 1 298 ? 2.314 -28.016 0.23 1 98.62 298 ALA A O 1
ATOM 2316 N N . ALA A 1 299 ? 0.401 -28.969 0.849 1 98.19 299 ALA A N 1
ATOM 2317 C CA . ALA A 1 299 ? 0.814 -29.141 2.238 1 98.19 299 ALA A CA 1
ATOM 2318 C C . ALA A 1 299 ? 2.057 -30.031 2.336 1 98.19 299 ALA A C 1
ATOM 2320 O O . ALA A 1 299 ? 2.93 -29.781 3.174 1 98.19 299 ALA A O 1
ATOM 2321 N N . GLU A 1 300 ? 2.154 -31 1.516 1 98.38 300 GLU A N 1
ATOM 2322 C CA . GLU A 1 300 ? 3.289 -31.922 1.521 1 98.38 300 GLU A CA 1
ATOM 2323 C C . GLU A 1 300 ? 4.574 -31.219 1.098 1 98.38 300 GLU A C 1
ATOM 2325 O O . GLU A 1 300 ? 5.645 -31.469 1.652 1 98.38 300 GLU A O 1
ATOM 2330 N N . VAL A 1 301 ? 4.441 -30.359 0.103 1 98.5 301 VAL A N 1
ATOM 2331 C CA . VAL A 1 301 ? 5.609 -29.625 -0.35 1 98.5 301 VAL A CA 1
ATOM 2332 C C . VAL A 1 301 ? 6.152 -28.766 0.792 1 98.5 301 VAL A C 1
ATOM 2334 O O . VAL A 1 301 ? 7.352 -28.797 1.077 1 98.5 301 VAL A O 1
ATOM 2337 N N . LEU A 1 302 ? 5.25 -28.094 1.495 1 97.88 302 LEU A N 1
ATOM 2338 C CA . LEU A 1 302 ? 5.625 -27.188 2.586 1 97.88 302 LEU A CA 1
ATOM 2339 C C . LEU A 1 302 ? 6.309 -27.969 3.711 1 97.88 302 LEU A C 1
ATOM 2341 O O . LEU A 1 302 ? 7.293 -27.484 4.281 1 97.88 302 LEU A O 1
ATOM 2345 N N . LEU A 1 303 ? 5.816 -29.078 3.965 1 96.75 303 LEU A N 1
ATOM 2346 C CA . LEU A 1 303 ? 6.273 -29.875 5.105 1 96.75 303 LEU A CA 1
ATOM 2347 C C . LEU A 1 303 ? 7.594 -30.562 4.793 1 96.75 303 LEU A C 1
ATOM 2349 O O . LEU A 1 303 ? 8.461 -30.672 5.664 1 96.75 303 LEU A O 1
ATOM 2353 N N . ASN A 1 304 ? 7.824 -30.953 3.545 1 96.94 304 ASN A N 1
ATOM 2354 C CA . ASN A 1 304 ? 8.875 -31.938 3.303 1 96.94 304 ASN A CA 1
ATOM 2355 C C . ASN A 1 304 ? 10 -31.359 2.455 1 96.94 304 ASN A C 1
ATOM 2357 O O . ASN A 1 304 ? 11.141 -31.828 2.521 1 96.94 304 ASN A O 1
ATOM 2361 N N . HIS A 1 305 ? 9.766 -30.391 1.646 1 97.94 305 HIS A N 1
ATOM 2362 C CA . HIS A 1 305 ? 10.805 -29.953 0.719 1 97.94 305 HIS A CA 1
ATOM 2363 C C . HIS A 1 305 ? 11.898 -29.172 1.442 1 97.94 305 HIS A C 1
ATOM 2365 O O . HIS A 1 305 ? 11.609 -28.297 2.254 1 97.94 305 HIS A O 1
ATOM 2371 N N . PRO A 1 306 ? 13.148 -29.344 1.08 1 97.12 306 PRO A N 1
ATOM 2372 C CA . PRO A 1 306 ? 14.281 -28.703 1.757 1 97.12 306 PRO A CA 1
ATOM 2373 C C . PRO A 1 306 ? 14.266 -27.188 1.618 1 97.12 306 PRO A C 1
ATOM 2375 O O . PRO A 1 306 ? 14.844 -26.484 2.449 1 97.12 306 PRO A O 1
ATOM 2378 N N . ALA A 1 307 ? 13.617 -26.688 0.566 1 97.12 307 ALA A N 1
ATOM 2379 C CA . ALA A 1 307 ? 13.578 -25.25 0.35 1 97.12 307 ALA A CA 1
ATOM 2380 C C . ALA A 1 307 ? 12.883 -24.531 1.505 1 97.12 307 ALA A C 1
ATOM 2382 O O . ALA A 1 307 ? 13.062 -23.328 1.705 1 97.12 307 ALA A O 1
ATOM 2383 N N . PHE A 1 308 ? 12.078 -25.25 2.221 1 96.88 308 PHE A N 1
ATOM 2384 C CA . PHE A 1 308 ? 11.266 -24.609 3.244 1 96.88 308 PHE A CA 1
ATOM 2385 C C . PHE A 1 308 ? 11.617 -25.141 4.629 1 96.88 308 PHE A C 1
ATOM 2387 O O . PHE A 1 308 ? 10.875 -24.922 5.59 1 96.88 308 PHE A O 1
ATOM 2394 N N . LYS A 1 309 ? 12.727 -25.844 4.742 1 89.38 309 LYS A N 1
ATOM 2395 C CA . LYS A 1 309 ? 13.234 -26.312 6.031 1 89.38 309 LYS A CA 1
ATOM 2396 C C . LYS A 1 309 ? 14.242 -25.328 6.609 1 89.38 309 LYS A C 1
ATOM 2398 O O . LYS A 1 309 ? 14.992 -24.688 5.867 1 89.38 309 LYS A O 1
ATOM 2403 N N . PRO A 1 310 ? 14.086 -25.125 7.902 1 78.44 310 PRO A N 1
ATOM 2404 C CA . PRO A 1 310 ? 15.086 -24.234 8.5 1 78.44 310 PRO A CA 1
ATOM 2405 C C . PRO A 1 310 ? 16.516 -24.719 8.281 1 78.44 310 PRO A C 1
ATOM 2407 O O . PRO A 1 310 ? 16.766 -25.938 8.234 1 78.44 310 PRO A O 1
ATOM 2410 N N . VAL A 1 311 ? 17.469 -23.875 7.785 1 63.47 311 VAL A N 1
ATOM 2411 C CA . VAL A 1 311 ? 18.875 -24.234 7.605 1 63.47 311 VAL A CA 1
ATOM 2412 C C . VAL A 1 311 ? 19.469 -24.672 8.938 1 63.47 311 VAL A C 1
ATOM 2414 O O . VAL A 1 311 ? 19.359 -23.969 9.945 1 63.47 311 VAL A O 1
ATOM 2417 N N . THR A 1 312 ? 19.594 -25.922 9.117 1 52.5 312 THR A N 1
ATOM 2418 C CA . THR A 1 312 ? 20.344 -26.375 10.281 1 52.5 312 THR A CA 1
ATOM 2419 C C . THR A 1 312 ? 21.766 -25.797 10.266 1 52.5 312 THR A C 1
ATOM 2421 O O . THR A 1 312 ? 22.516 -26.016 9.312 1 52.5 312 THR A O 1
ATOM 2424 N N . LYS A 1 313 ? 21.969 -24.688 10.867 1 50.22 313 LYS A N 1
ATOM 2425 C CA . LYS A 1 313 ? 23.344 -24.25 11.156 1 50.22 313 LYS A CA 1
ATOM 2426 C C . LYS A 1 313 ? 24.188 -25.406 11.68 1 50.22 313 LYS A C 1
ATOM 2428 O O . LYS A 1 313 ? 23.844 -26.016 12.695 1 50.22 313 LYS A O 1
ATOM 2433 N N . ASN A 1 314 ? 24.75 -26.172 10.766 1 39.31 314 ASN A N 1
ATOM 2434 C CA . ASN A 1 314 ? 25.75 -27.078 11.297 1 39.31 314 ASN A CA 1
ATOM 2435 C C . ASN A 1 314 ? 26.719 -26.375 12.242 1 39.31 314 ASN A C 1
ATOM 2437 O O . ASN A 1 314 ? 27.344 -25.391 11.852 1 39.31 314 ASN A O 1
ATOM 2441 N N . HIS A 1 315 ? 26.453 -26.453 13.492 1 39.56 315 HIS A N 1
ATOM 2442 C CA . HIS A 1 315 ? 27.484 -26.109 14.477 1 39.56 315 HIS A CA 1
ATOM 2443 C C . HIS A 1 315 ? 28.828 -26.734 14.109 1 39.56 315 HIS A C 1
ATOM 2445 O O . HIS A 1 315 ? 28.953 -27.969 14.062 1 39.56 315 HIS A O 1
ATOM 2451 N N . VAL A 1 316 ? 29.578 -26.188 13.305 1 33.5 316 VAL A N 1
ATOM 2452 C CA . VAL A 1 316 ? 30.984 -26.562 13.406 1 33.5 316 VAL A CA 1
ATOM 2453 C C . VAL A 1 316 ? 31.422 -26.5 14.867 1 33.5 316 VAL A C 1
ATOM 2455 O O . VAL A 1 316 ? 31.328 -25.453 15.508 1 33.5 316 VAL A O 1
ATOM 2458 N N . HIS A 1 317 ? 31.516 -27.672 15.461 1 29.58 317 HIS A N 1
ATOM 2459 C CA . HIS A 1 317 ? 32.438 -27.797 16.578 1 29.58 317 HIS A CA 1
ATOM 2460 C C . HIS A 1 317 ? 33.875 -27.391 16.172 1 29.58 317 HIS A C 1
ATOM 2462 O O . HIS A 1 317 ? 34.312 -27.75 15.086 1 29.58 317 HIS A O 1
ATOM 2468 N N . VAL B 1 1 ? -15.797 66.688 18.328 1 15.61 1 VAL B N 1
ATOM 2469 C CA . VAL B 1 1 ? -14.727 66.5 19.297 1 15.61 1 VAL B CA 1
ATOM 2470 C C . VAL B 1 1 ? -14.977 65.188 20.047 1 15.61 1 VAL B C 1
ATOM 2472 O O . VAL B 1 1 ? -16.078 64.625 20 1 15.61 1 VAL B O 1
ATOM 2475 N N . PRO B 1 2 ? -15.086 65 21.453 1 18.19 2 PRO B N 1
ATOM 2476 C CA . PRO B 1 2 ? -14.484 64.312 22.594 1 18.19 2 PRO B CA 1
ATOM 2477 C C . PRO B 1 2 ? -15.297 63.125 23.047 1 18.19 2 PRO B C 1
ATOM 2479 O O . PRO B 1 2 ? -16.453 63.25 23.453 1 18.19 2 PRO B O 1
ATOM 2482 N N . TYR B 1 3 ? -15.258 61.938 22.328 1 21.73 3 TYR B N 1
ATOM 2483 C CA . TYR B 1 3 ? -16.125 60.781 22.375 1 21.73 3 TYR B CA 1
ATOM 2484 C C . TYR B 1 3 ? -15.984 60.062 23.719 1 21.73 3 TYR B C 1
ATOM 2486 O O . TYR B 1 3 ? -14.883 59.656 24.109 1 21.73 3 TYR B O 1
ATOM 2494 N N . SER B 1 4 ? -16.656 60.5 24.766 1 20.02 4 SER B N 1
ATOM 2495 C CA . SER B 1 4 ? -16.547 60.219 26.188 1 20.02 4 SER B CA 1
ATOM 2496 C C . SER B 1 4 ? -16.625 58.719 26.484 1 20.02 4 SER B C 1
ATOM 2498 O O . SER B 1 4 ? -17.531 58.031 26 1 20.02 4 SER B O 1
ATOM 2500 N N . THR B 1 5 ? -15.492 57.938 26.938 1 19.33 5 THR B N 1
ATOM 2501 C CA . THR B 1 5 ? -14.75 56.688 27.094 1 19.33 5 THR B CA 1
ATOM 2502 C C . THR B 1 5 ? -15.328 55.844 28.234 1 19.33 5 THR B C 1
ATOM 2504 O O . THR B 1 5 ? -14.641 55 28.797 1 19.33 5 THR B O 1
ATOM 2507 N N . ASN B 1 6 ? -16.594 56 28.672 1 19.06 6 ASN B N 1
ATOM 2508 C CA . ASN B 1 6 ? -16.891 55.594 30.031 1 19.06 6 ASN B CA 1
ATOM 2509 C C . ASN B 1 6 ? -16.797 54.062 30.172 1 19.06 6 ASN B C 1
ATOM 2511 O O . ASN B 1 6 ? -17.578 53.344 29.562 1 19.06 6 ASN B O 1
ATOM 2515 N N . CYS B 1 7 ? -15.57 53.344 30.391 1 19.27 7 CYS B N 1
ATOM 2516 C CA . CYS B 1 7 ? -15 52 30.438 1 19.27 7 CYS B CA 1
ATOM 2517 C C . CYS B 1 7 ? -15.555 51.219 31.609 1 19.27 7 CYS B C 1
ATOM 2519 O O . CYS B 1 7 ? -15.086 51.406 32.75 1 19.27 7 CYS B O 1
ATOM 2521 N N . SER B 1 8 ? -16.875 51.156 31.75 1 18.62 8 SER B N 1
ATOM 2522 C CA . SER B 1 8 ? -17.469 50.656 33 1 18.62 8 SER B CA 1
ATOM 2523 C C . SER B 1 8 ? -16.891 49.281 33.375 1 18.62 8 SER B C 1
ATOM 2525 O O . SER B 1 8 ? -16.469 48.5 32.5 1 18.62 8 SER B O 1
ATOM 2527 N N . SER B 1 9 ? -16.547 48.875 34.688 1 18.89 9 SER B N 1
ATOM 2528 C CA . SER B 1 9 ? -15.836 48.062 35.656 1 18.89 9 SER B CA 1
ATOM 2529 C C . SER B 1 9 ? -16.422 46.656 35.719 1 18.89 9 SER B C 1
ATOM 2531 O O . SER B 1 9 ? -16.578 46.094 36.812 1 18.89 9 SER B O 1
ATOM 2533 N N . CYS B 1 10 ? -16.719 45.875 34.594 1 19.45 10 CYS B N 1
ATOM 2534 C CA . CYS B 1 10 ? -17.531 44.656 34.688 1 19.45 10 CYS B CA 1
ATOM 2535 C C . CYS B 1 10 ? -16.891 43.625 35.625 1 19.45 10 CYS B C 1
ATOM 2537 O O . CYS B 1 10 ? -15.695 43.375 35.5 1 19.45 10 CYS B O 1
ATOM 2539 N N . GLY B 1 11 ? -17.406 43.344 36.812 1 18.86 11 GLY B N 1
ATOM 2540 C CA . GLY B 1 11 ? -17.141 42.594 38.031 1 18.86 11 GLY B CA 1
ATOM 2541 C C . GLY B 1 11 ? -16.828 41.125 37.781 1 18.86 11 GLY B C 1
ATOM 2542 O O . GLY B 1 11 ? -17.359 40.531 36.844 1 18.86 11 GLY B O 1
ATOM 2543 N N . ALA B 1 12 ? -15.633 40.531 38.188 1 19.19 12 ALA B N 1
ATOM 2544 C CA . ALA B 1 12 ? -14.742 39.375 38.125 1 19.19 12 ALA B CA 1
ATOM 2545 C C . ALA B 1 12 ? -15.383 38.156 38.781 1 19.19 12 ALA B C 1
ATOM 2547 O O . ALA B 1 12 ? -14.742 37.094 38.906 1 19.19 12 ALA B O 1
ATOM 2548 N N . SER B 1 13 ? -16.719 37.844 38.594 1 19.5 13 SER B N 1
ATOM 2549 C CA . SER B 1 13 ? -17.219 36.875 39.562 1 19.5 13 SER B CA 1
ATOM 2550 C C . SER B 1 13 ? -16.422 35.562 39.5 1 19.5 13 SER B C 1
ATOM 2552 O O . SER B 1 13 ? -16.078 35.094 38.406 1 19.5 13 SER B O 1
ATOM 2554 N N . ARG B 1 14 ? -15.664 35.156 40.562 1 19.92 14 ARG B N 1
ATOM 2555 C CA . ARG B 1 14 ? -14.742 34.094 40.969 1 19.92 14 ARG B CA 1
ATOM 2556 C C . ARG B 1 14 ? -15.43 32.75 40.969 1 19.92 14 ARG B C 1
ATOM 2558 O O . ARG B 1 14 ? -16.344 32.5 41.75 1 19.92 14 ARG B O 1
ATOM 2565 N N . VAL B 1 15 ? -15.922 32.156 39.844 1 19.39 15 VAL B N 1
ATOM 2566 C CA . VAL B 1 15 ? -16.688 30.938 39.938 1 19.39 15 VAL B CA 1
ATOM 2567 C C . VAL B 1 15 ? -15.844 29.828 40.562 1 19.39 15 VAL B C 1
ATOM 2569 O O . VAL B 1 15 ? -14.711 29.578 40.125 1 19.39 15 VAL B O 1
ATOM 2572 N N . SER B 1 16 ? -15.883 29.609 41.875 1 19.34 16 SER B N 1
ATOM 2573 C CA . SER B 1 16 ? -15.195 28.688 42.781 1 19.34 16 SER B CA 1
ATOM 2574 C C . SER B 1 16 ? -15.453 27.234 42.375 1 19.34 16 SER B C 1
ATOM 2576 O O . SER B 1 16 ? -16.594 26.766 42.406 1 19.34 16 SER B O 1
ATOM 2578 N N . PHE B 1 17 ? -14.977 26.75 41.281 1 19.22 17 PHE B N 1
ATOM 2579 C CA . PHE B 1 17 ? -15.281 25.375 40.938 1 19.22 17 PHE B CA 1
ATOM 2580 C C . PHE B 1 17 ? -14.727 24.422 42 1 19.22 17 PHE B C 1
ATOM 2582 O O . PHE B 1 17 ? -13.555 24.484 42.344 1 19.22 17 PHE B O 1
ATOM 2589 N N . ALA B 1 18 ? -15.531 24 42.969 1 20.38 18 ALA B N 1
ATOM 2590 C CA . ALA B 1 18 ? -15.242 23.062 44.062 1 20.38 18 ALA B CA 1
ATOM 2591 C C . ALA B 1 18 ? -14.578 21.797 43.531 1 20.38 18 ALA B C 1
ATOM 2593 O O . ALA B 1 18 ? -14.945 21.281 42.469 1 20.38 18 ALA B O 1
ATOM 2594 N N . ARG B 1 19 ? -13.445 21.328 44.062 1 20.41 19 ARG B N 1
ATOM 2595 C CA . ARG B 1 19 ? -12.391 20.344 43.906 1 20.41 19 ARG B CA 1
ATOM 2596 C C . ARG B 1 19 ? -12.914 18.938 44.125 1 20.41 19 ARG B C 1
ATOM 2598 O O . ARG B 1 19 ? -12.133 17.984 44.281 1 20.41 19 ARG B O 1
ATOM 2605 N N . SER B 1 20 ? -14.172 18.547 43.812 1 20.97 20 SER B N 1
ATOM 2606 C CA . SER B 1 20 ? -14.414 17.219 44.375 1 20.97 20 SER B CA 1
ATOM 2607 C C . SER B 1 20 ? -13.422 16.203 43.812 1 20.97 20 SER B C 1
ATOM 2609 O O . SER B 1 20 ? -13.078 16.234 42.656 1 20.97 20 SER B O 1
ATOM 2611 N N . THR B 1 21 ? -12.602 15.523 44.625 1 21.5 21 THR B N 1
ATOM 2612 C CA . THR B 1 21 ? -11.461 14.609 44.625 1 21.5 21 THR B CA 1
ATOM 2613 C C . THR B 1 21 ? -11.836 13.289 43.969 1 21.5 21 THR B C 1
ATOM 2615 O O . THR B 1 21 ? -11.031 12.352 43.938 1 21.5 21 THR B O 1
ATOM 2618 N N . GLY B 1 22 ? -13 13.102 43.438 1 21.11 22 GLY B N 1
ATOM 2619 C CA . GLY B 1 22 ? -13.219 11.672 43.344 1 21.11 22 GLY B CA 1
ATOM 2620 C C . GLY B 1 22 ? -12.219 10.977 42.438 1 21.11 22 GLY B C 1
ATOM 2621 O O . GLY B 1 22 ? -11.828 11.516 41.406 1 21.11 22 GLY B O 1
ATOM 2622 N N . GLU B 1 23 ? -11.414 9.992 42.938 1 21.8 23 GLU B N 1
ATOM 2623 C CA . GLU B 1 23 ? -10.32 9.133 42.469 1 21.8 23 GLU B CA 1
ATOM 2624 C C . GLU B 1 23 ? -10.742 8.312 41.25 1 21.8 23 GLU B C 1
ATOM 2626 O O . GLU B 1 23 ? -10.039 7.379 40.844 1 21.8 23 GLU B O 1
ATOM 2631 N N . SER B 1 24 ? -11.773 8.711 40.5 1 21.61 24 SER B N 1
ATOM 2632 C CA . SER B 1 24 ? -12.18 7.602 39.625 1 21.61 24 SER B CA 1
ATOM 2633 C C . SER B 1 24 ? -11.062 7.223 38.656 1 21.61 24 SER B C 1
ATOM 2635 O O . SER B 1 24 ? -10.352 8.094 38.156 1 21.61 24 SER B O 1
ATOM 2637 N N . SER B 1 25 ? -10.547 5.93 38.812 1 21.98 25 SER B N 1
ATOM 2638 C CA . SER B 1 25 ? -9.547 5.141 38.125 1 21.98 25 SER B CA 1
ATOM 2639 C C . SER B 1 25 ? -9.836 5.09 36.625 1 21.98 25 SER B C 1
ATOM 2641 O O . SER B 1 25 ? -10.352 4.09 36.125 1 21.98 25 SER B O 1
ATOM 2643 N N . CYS B 1 26 ? -10.242 6.168 36.062 1 22.36 26 CYS B N 1
ATOM 2644 C CA . CYS B 1 26 ? -10.648 6.031 34.656 1 22.36 26 CYS B CA 1
ATOM 2645 C C . CYS B 1 26 ? -9.477 5.598 33.781 1 22.36 26 CYS B C 1
ATOM 2647 O O . CYS B 1 26 ? -8.688 6.434 33.344 1 22.36 26 CYS B O 1
ATOM 2649 N N . SER B 1 27 ? -8.742 4.527 34.219 1 22.06 27 SER B N 1
ATOM 2650 C CA . SER B 1 27 ? -7.625 4.055 33.406 1 22.06 27 SER B CA 1
ATOM 2651 C C . SER B 1 27 ? -8.094 3.645 32 1 22.06 27 SER B C 1
ATOM 2653 O O . SER B 1 27 ? -7.457 2.82 31.344 1 22.06 27 SER B O 1
ATOM 2655 N N . SER B 1 28 ? -9.281 4.047 31.609 1 26.25 28 SER B N 1
ATOM 2656 C CA . SER B 1 28 ? -9.578 3.391 30.344 1 26.25 28 SER B CA 1
ATOM 2657 C C . SER B 1 28 ? -8.555 3.768 29.281 1 26.25 28 SER B C 1
ATOM 2659 O O . SER B 1 28 ? -8.562 4.891 28.766 1 26.25 28 SER B O 1
ATOM 2661 N N . GLY B 1 29 ? -7.301 3.391 29.484 1 24 29 GLY B N 1
ATOM 2662 C CA . GLY B 1 29 ? -6.199 3.553 28.547 1 24 29 GLY B CA 1
ATOM 2663 C C . GLY B 1 29 ? -6.566 3.166 27.125 1 24 29 GLY B C 1
ATOM 2664 O O . GLY B 1 29 ? -7.254 2.166 26.906 1 24 29 GLY B O 1
ATOM 2665 N N . VAL B 1 30 ? -6.898 4.105 26.344 1 28 30 VAL B N 1
ATOM 2666 C CA . VAL B 1 30 ? -6.93 3.867 24.906 1 28 30 VAL B CA 1
ATOM 2667 C C . VAL B 1 30 ? -5.809 2.91 24.516 1 28 30 VAL B C 1
ATOM 2669 O O . VAL B 1 30 ? -4.625 3.223 24.688 1 28 30 VAL B O 1
ATOM 2672 N N . GLN B 1 31 ? -5.988 1.616 24.828 1 27.44 31 GLN B N 1
ATOM 2673 C CA . GLN B 1 31 ? -5.027 0.632 24.328 1 27.44 31 GLN B CA 1
ATOM 2674 C C . GLN B 1 31 ? -4.773 0.809 22.844 1 27.44 31 GLN B C 1
ATOM 2676 O O . GLN B 1 31 ? -5.688 0.65 22.016 1 27.44 31 GLN B O 1
ATOM 2681 N N . TRP B 1 32 ? -3.918 1.714 22.594 1 29.06 32 TRP B N 1
ATOM 2682 C CA . TRP B 1 32 ? -3.344 1.852 21.25 1 29.06 32 TRP B CA 1
ATOM 2683 C C . TRP B 1 32 ? -2.834 0.51 20.734 1 29.06 32 TRP B C 1
ATOM 2685 O O . TRP B 1 32 ? -2.006 -0.135 21.391 1 29.06 32 TRP B O 1
ATOM 2695 N N . ASP B 1 33 ? -3.707 -0.252 20.328 1 29.42 33 ASP B N 1
ATOM 2696 C CA . ASP B 1 33 ? -3.219 -1.476 19.703 1 29.42 33 ASP B CA 1
ATOM 2697 C C . ASP B 1 33 ? -2.062 -1.18 18.75 1 29.42 33 ASP B C 1
ATOM 2699 O O . ASP B 1 33 ? -2.281 -0.729 17.625 1 29.42 33 ASP B O 1
ATOM 2703 N N . ILE B 1 34 ? -1.03 -0.766 19.359 1 29.98 34 ILE B N 1
ATOM 2704 C CA . ILE B 1 34 ? 0.233 -0.735 18.625 1 29.98 34 ILE B CA 1
ATOM 2705 C C . ILE B 1 34 ? 0.468 -2.08 17.953 1 29.98 34 ILE B C 1
ATOM 2707 O O . ILE B 1 34 ? 0.44 -3.129 18.594 1 29.98 34 ILE B O 1
ATOM 2711 N N . ASP B 1 35 ? 0.111 -2.195 16.781 1 31.16 35 ASP B N 1
ATOM 2712 C CA . ASP B 1 35 ? 0.559 -3.328 15.977 1 31.16 35 ASP B CA 1
ATOM 2713 C C . ASP B 1 35 ? 2.02 -3.664 16.266 1 31.16 35 ASP B C 1
ATOM 2715 O O . ASP B 1 35 ? 2.916 -2.873 15.969 1 31.16 35 ASP B O 1
ATOM 2719 N N . ASP B 1 36 ? 2.254 -4.305 17.406 1 30.16 36 ASP B N 1
ATOM 2720 C CA . ASP B 1 36 ? 3.564 -4.848 17.75 1 30.16 36 ASP B CA 1
ATOM 2721 C C . ASP B 1 36 ? 4.059 -5.809 16.672 1 30.16 36 ASP B C 1
ATOM 2723 O O . ASP B 1 36 ? 3.936 -7.027 16.812 1 30.16 36 ASP B O 1
ATOM 2727 N N . ARG B 1 37 ? 3.785 -5.727 15.422 1 35.75 37 ARG B N 1
ATOM 2728 C CA . ARG B 1 37 ? 4.57 -6.547 14.508 1 35.75 37 ARG B CA 1
ATOM 2729 C C . ARG B 1 37 ? 6.035 -6.594 14.93 1 35.75 37 ARG B C 1
ATOM 2731 O O . ARG B 1 37 ? 6.676 -5.555 15.094 1 35.75 37 ARG B O 1
ATOM 2738 N N . LYS B 1 38 ? 6.352 -7.59 15.703 1 34.28 38 LYS B N 1
ATOM 2739 C CA . LYS B 1 38 ? 7.77 -7.859 15.93 1 34.28 38 LYS B CA 1
ATOM 2740 C C . LYS B 1 38 ? 8.586 -7.648 14.656 1 34.28 38 LYS B C 1
ATOM 2742 O O . LYS B 1 38 ? 8.672 -8.547 13.82 1 34.28 38 LYS B O 1
ATOM 2747 N N . LEU B 1 39 ? 8.438 -6.617 13.984 1 37.81 39 LEU B N 1
ATOM 2748 C CA . LEU B 1 39 ? 9.547 -6.367 13.07 1 37.81 39 LEU B CA 1
ATOM 2749 C C . LEU B 1 39 ? 10.867 -6.824 13.68 1 37.81 39 LEU B C 1
ATOM 2751 O O . LEU B 1 39 ? 11.211 -6.426 14.797 1 37.81 39 LEU B O 1
ATOM 2755 N N . SER B 1 40 ? 11.156 -8.008 13.664 1 37.88 40 SER B N 1
ATOM 2756 C CA . SER B 1 40 ? 12.578 -8.148 13.953 1 37.88 40 SER B CA 1
ATOM 2757 C C . SER B 1 40 ? 13.328 -6.836 13.727 1 37.88 40 SER B C 1
ATOM 2759 O O . SER B 1 40 ? 13.219 -6.234 12.648 1 37.88 40 SER B O 1
ATOM 2761 N N . ALA B 1 41 ? 13.438 -6.098 14.711 1 44.66 41 ALA B N 1
ATOM 2762 C CA . ALA B 1 41 ? 14.055 -4.789 14.922 1 44.66 41 ALA B CA 1
ATOM 2763 C C . ALA B 1 41 ? 15.328 -4.641 14.094 1 44.66 41 ALA B C 1
ATOM 2765 O O . ALA B 1 41 ? 16.438 -4.703 14.625 1 44.66 41 ALA B O 1
ATOM 2766 N N . GLN B 1 42 ? 15.359 -5.379 13.031 1 52.66 42 GLN B N 1
ATOM 2767 C CA . GLN B 1 42 ? 16.594 -4.961 12.375 1 52.66 42 GLN B CA 1
ATOM 2768 C C . GLN B 1 42 ? 16.594 -3.463 12.094 1 52.66 42 GLN B C 1
ATOM 2770 O O . GLN B 1 42 ? 15.547 -2.889 11.789 1 52.66 42 GLN B O 1
ATOM 2775 N N . SER B 1 43 ? 17.469 -2.83 12.633 1 65.06 43 SER B N 1
ATOM 2776 C CA . SER B 1 43 ? 17.734 -1.408 12.43 1 65.06 43 SER B CA 1
ATOM 2777 C C . SER B 1 43 ? 17.453 -1.005 10.984 1 65.06 43 SER B C 1
ATOM 2779 O O . SER B 1 43 ? 17.797 -1.74 10.055 1 65.06 43 SER B O 1
ATOM 2781 N N . PRO B 1 44 ? 16.562 -0.082 10.789 1 76.81 44 PRO B N 1
ATOM 2782 C CA . PRO B 1 44 ? 16.344 0.404 9.422 1 76.81 44 PRO B CA 1
ATOM 2783 C C . PRO B 1 44 ? 17.641 0.609 8.648 1 76.81 44 PRO B C 1
ATOM 2785 O O . PRO B 1 44 ? 18.625 1.105 9.211 1 76.81 44 PRO B O 1
ATOM 2788 N N . ARG B 1 45 ? 17.703 -0.056 7.578 1 82.88 45 ARG B N 1
ATOM 2789 C CA . ARG B 1 45 ? 18.875 0.108 6.734 1 82.88 45 ARG B CA 1
ATOM 2790 C C . ARG B 1 45 ? 18.484 0.307 5.273 1 82.88 45 ARG B C 1
ATOM 2792 O O . ARG B 1 45 ? 17.469 -0.227 4.82 1 82.88 45 ARG B O 1
ATOM 2799 N N . ALA B 1 46 ? 19.359 1.145 4.695 1 89.06 46 ALA B N 1
ATOM 2800 C CA . ALA B 1 46 ? 19.172 1.298 3.254 1 89.06 46 ALA B CA 1
ATOM 2801 C C . ALA B 1 46 ? 19.312 -0.042 2.537 1 89.06 46 ALA B C 1
ATOM 2803 O O . ALA B 1 46 ? 20.109 -0.89 2.943 1 89.06 46 ALA B O 1
ATOM 2804 N N . PRO B 1 47 ? 18.547 -0.194 1.468 1 92.19 47 PRO B N 1
ATOM 2805 C CA . PRO B 1 47 ? 18.672 -1.441 0.711 1 92.19 47 PRO B CA 1
ATOM 2806 C C . PRO B 1 47 ? 20.016 -1.573 0.011 1 92.19 47 PRO B C 1
ATOM 2808 O O . PRO B 1 47 ? 20.594 -0.574 -0.442 1 92.19 47 PRO B O 1
ATOM 2811 N N . THR B 1 48 ? 20.547 -2.752 -0.039 1 93 48 THR B N 1
ATOM 2812 C CA . THR B 1 48 ? 21.781 -3.027 -0.751 1 93 48 THR B CA 1
ATOM 2813 C C . THR B 1 48 ? 21.531 -3.18 -2.248 1 93 48 THR B C 1
ATOM 2815 O O . THR B 1 48 ? 22.188 -2.537 -3.064 1 93 48 THR B O 1
ATOM 2818 N N . HIS B 1 49 ? 20.672 -4.02 -2.65 1 94.69 49 HIS B N 1
ATOM 2819 C CA . HIS B 1 49 ? 20.234 -4.199 -4.031 1 94.69 49 HIS B CA 1
ATOM 2820 C C . HIS B 1 49 ? 18.812 -3.715 -4.234 1 94.69 49 HIS B C 1
ATOM 2822 O O . HIS B 1 49 ? 17.891 -4.184 -3.561 1 94.69 49 HIS B O 1
ATOM 2828 N N . TRP B 1 50 ? 18.719 -2.74 -5.09 1 95.06 50 TRP B N 1
ATOM 2829 C CA . TRP B 1 50 ? 17.391 -2.178 -5.309 1 95.06 50 TRP B CA 1
ATOM 2830 C C . TRP B 1 50 ? 17.234 -1.711 -6.75 1 95.06 50 TRP B C 1
ATOM 2832 O O . TRP B 1 50 ? 18.219 -1.581 -7.48 1 95.06 50 TRP B O 1
ATOM 2842 N N . LYS B 1 51 ? 15.914 -1.65 -7.16 1 95.94 51 LYS B N 1
ATOM 2843 C CA . LYS B 1 51 ? 15.547 -1.169 -8.492 1 95.94 51 LYS B CA 1
ATOM 2844 C C . LYS B 1 51 ? 14.578 0.006 -8.398 1 95.94 51 LYS B C 1
ATOM 2846 O O . LYS B 1 51 ? 13.688 0.018 -7.551 1 95.94 51 LYS B O 1
ATOM 2851 N N . GLU B 1 52 ? 14.805 0.992 -9.258 1 94 52 GLU B N 1
ATOM 2852 C CA . GLU B 1 52 ? 13.867 2.107 -9.367 1 94 52 GLU B CA 1
ATOM 2853 C C . GLU B 1 52 ? 12.664 1.732 -10.234 1 94 52 GLU B C 1
ATOM 2855 O O . GLU B 1 52 ? 12.82 1.148 -11.305 1 94 52 GLU B O 1
ATOM 2860 N N . ALA B 1 53 ? 11.531 1.954 -9.719 1 89.75 53 ALA B N 1
ATOM 2861 C CA . ALA B 1 53 ? 10.328 1.547 -10.445 1 89.75 53 ALA B CA 1
ATOM 2862 C C . ALA B 1 53 ? 9.695 2.734 -11.164 1 89.75 53 ALA B C 1
ATOM 2864 O O . ALA B 1 53 ? 9.75 2.826 -12.391 1 89.75 53 ALA B O 1
ATOM 2865 N N . LYS B 1 54 ? 9.109 3.701 -10.43 1 90.56 54 LYS B N 1
ATOM 2866 C CA . LYS B 1 54 ? 8.43 4.832 -11.062 1 90.56 54 LYS B CA 1
ATOM 2867 C C . LYS B 1 54 ? 8.492 6.07 -10.172 1 90.56 54 LYS B C 1
ATOM 2869 O O . LYS B 1 54 ? 8.578 5.961 -8.953 1 90.56 54 LYS B O 1
ATOM 2874 N N . CYS B 1 55 ? 8.359 7.23 -10.836 1 92 55 CYS B N 1
ATOM 2875 C CA . CYS B 1 55 ? 8.273 8.492 -10.102 1 92 55 CYS B CA 1
ATOM 2876 C C . CYS B 1 55 ? 6.91 8.633 -9.43 1 92 55 CYS B C 1
ATOM 2878 O O . CYS B 1 55 ? 5.875 8.414 -10.055 1 92 55 CYS B O 1
ATOM 2880 N N . ILE B 1 56 ? 6.938 8.961 -8.133 1 91.56 56 ILE B N 1
ATOM 2881 C CA . ILE B 1 56 ? 5.668 9.023 -7.422 1 91.56 56 ILE B CA 1
ATOM 2882 C C . ILE B 1 56 ? 5.469 10.422 -6.84 1 91.56 56 ILE B C 1
ATOM 2884 O O . ILE B 1 56 ? 4.434 10.711 -6.234 1 91.56 56 ILE B O 1
ATOM 2888 N N . GLY B 1 57 ? 6.395 11.219 -6.953 1 87.38 57 GLY B N 1
ATOM 2889 C CA . GLY B 1 57 ? 6.27 12.586 -6.473 1 87.38 57 GLY B CA 1
ATOM 2890 C C . GLY B 1 57 ? 7.426 13.477 -6.887 1 87.38 57 GLY B C 1
ATOM 2891 O O . GLY B 1 57 ? 8.508 12.984 -7.215 1 87.38 57 GLY B O 1
ATOM 2892 N N . SER B 1 58 ? 7.031 14.758 -6.953 1 81.31 58 SER B N 1
ATOM 2893 C CA . SER B 1 58 ? 8.062 15.75 -7.246 1 81.31 58 SER B CA 1
ATOM 2894 C C . SER B 1 58 ? 7.852 17.016 -6.43 1 81.31 58 SER B C 1
ATOM 2896 O O . SER B 1 58 ? 6.715 17.422 -6.18 1 81.31 58 SER B O 1
ATOM 2898 N N . GLY B 1 59 ? 8.992 17.438 -5.887 1 68.25 59 GLY B N 1
ATOM 2899 C CA . GLY B 1 59 ? 8.938 18.719 -5.188 1 68.25 59 GLY B CA 1
ATOM 2900 C C . GLY B 1 59 ? 10.117 19.625 -5.504 1 68.25 59 GLY B C 1
ATOM 2901 O O . GLY B 1 59 ? 10.898 19.344 -6.414 1 68.25 59 GLY B O 1
ATOM 2902 N N . ALA B 1 60 ? 10.109 20.672 -4.793 1 59.59 60 ALA B N 1
ATOM 2903 C CA . ALA B 1 60 ? 11.117 21.703 -5.004 1 59.59 60 ALA B CA 1
ATOM 2904 C C . ALA B 1 60 ? 12.523 21.156 -4.82 1 59.59 60 ALA B C 1
ATOM 2906 O O . ALA B 1 60 ? 13.469 21.609 -5.469 1 59.59 60 ALA B O 1
ATOM 2907 N N . PHE B 1 61 ? 12.641 20.141 -4.02 1 63.53 61 PHE B N 1
ATOM 2908 C CA . PHE B 1 61 ? 13.984 19.719 -3.648 1 63.53 61 PHE B CA 1
ATOM 2909 C C . PHE B 1 61 ? 14.297 18.359 -4.266 1 63.53 61 PHE B C 1
ATOM 2911 O O . PHE B 1 61 ? 15.312 17.734 -3.936 1 63.53 61 PHE B O 1
ATOM 2918 N N . GLY B 1 62 ? 13.445 17.922 -5.043 1 77.25 62 GLY B N 1
ATOM 2919 C CA . GLY B 1 62 ? 13.773 16.656 -5.676 1 77.25 62 GLY B CA 1
ATOM 2920 C C . GLY B 1 62 ? 12.555 15.828 -6.039 1 77.25 62 GLY B C 1
ATOM 2921 O O . GLY B 1 62 ? 11.43 16.344 -6.023 1 77.25 62 GLY B O 1
ATOM 2922 N N . SER B 1 63 ? 12.922 14.703 -6.531 1 89.62 63 SER B N 1
ATOM 2923 C CA . SER B 1 63 ? 11.875 13.781 -6.961 1 89.62 63 SER B CA 1
ATOM 2924 C C . SER B 1 63 ? 11.875 12.516 -6.109 1 89.62 63 SER B C 1
ATOM 2926 O O . SER B 1 63 ? 12.906 12.125 -5.566 1 89.62 63 SER B O 1
ATOM 2928 N N . VAL B 1 64 ? 10.727 12.031 -5.922 1 93.75 64 VAL B N 1
ATOM 2929 C CA . VAL B 1 64 ? 10.578 10.805 -5.145 1 93.75 64 VAL B CA 1
ATOM 2930 C C . VAL B 1 64 ? 10.141 9.664 -6.062 1 93.75 64 VAL B C 1
ATOM 2932 O O . VAL B 1 64 ? 9.25 9.828 -6.898 1 93.75 64 VAL B O 1
ATOM 2935 N N . TYR B 1 65 ? 10.797 8.492 -5.902 1 95.5 65 TYR B N 1
ATOM 2936 C CA . TYR B 1 65 ? 10.516 7.328 -6.73 1 95.5 65 TYR B CA 1
ATOM 2937 C C . TYR B 1 65 ? 10.125 6.133 -5.871 1 95.5 65 TYR B C 1
ATOM 2939 O O . TYR B 1 65 ? 10.617 5.973 -4.75 1 95.5 65 TYR B O 1
ATOM 2947 N N . LEU B 1 66 ? 9.148 5.379 -6.441 1 96.56 66 LEU B N 1
ATOM 2948 C CA . LEU B 1 66 ? 8.953 4.027 -5.93 1 96.56 66 LEU B CA 1
ATOM 2949 C C . LEU B 1 66 ? 10.164 3.148 -6.246 1 96.56 66 LEU B C 1
ATOM 2951 O O . LEU B 1 66 ? 10.68 3.178 -7.363 1 96.56 66 LEU B O 1
ATOM 2955 N N . ALA B 1 67 ? 10.664 2.486 -5.25 1 96.62 67 ALA B N 1
ATOM 2956 C CA . ALA B 1 67 ? 11.789 1.569 -5.406 1 96.62 67 ALA B CA 1
ATOM 2957 C C . ALA B 1 67 ? 11.438 0.179 -4.883 1 96.62 67 ALA B C 1
ATOM 2959 O O . ALA B 1 67 ? 10.562 0.034 -4.027 1 96.62 67 ALA B O 1
ATOM 2960 N N . TYR B 1 68 ? 12.094 -0.812 -5.477 1 96.69 68 TYR B N 1
ATOM 2961 C CA . TYR B 1 68 ? 11.914 -2.211 -5.105 1 96.69 68 TYR B CA 1
ATOM 2962 C C . TYR B 1 68 ? 13.188 -2.783 -4.496 1 96.69 68 TYR B C 1
ATOM 2964 O O . TYR B 1 68 ? 14.25 -2.75 -5.121 1 96.69 68 TYR B O 1
ATOM 2972 N N . ASP B 1 69 ? 13.07 -3.23 -3.193 1 96.5 69 ASP B N 1
ATOM 2973 C CA . ASP B 1 69 ? 14.188 -3.922 -2.545 1 96.5 69 ASP B CA 1
ATOM 2974 C C . ASP B 1 69 ? 14.297 -5.363 -3.041 1 96.5 69 ASP B C 1
ATOM 2976 O O . ASP B 1 69 ? 13.492 -6.219 -2.668 1 96.5 69 ASP B O 1
ATOM 2980 N N . VAL B 1 70 ? 15.359 -5.633 -3.779 1 95.19 70 VAL B N 1
ATOM 2981 C CA . VAL B 1 70 ? 15.516 -6.914 -4.461 1 95.19 70 VAL B CA 1
ATOM 2982 C C . VAL B 1 70 ? 15.766 -8.016 -3.432 1 95.19 70 VAL B C 1
ATOM 2984 O O . VAL B 1 70 ? 15.383 -9.172 -3.648 1 95.19 70 VAL B O 1
ATOM 2987 N N . ASP B 1 71 ? 16.344 -7.645 -2.34 1 93.56 71 ASP B N 1
ATOM 2988 C CA . ASP B 1 71 ? 16.734 -8.633 -1.345 1 93.56 71 ASP B CA 1
ATOM 2989 C C . ASP B 1 71 ? 15.539 -9.078 -0.507 1 93.56 71 ASP B C 1
ATOM 2991 O O . ASP B 1 71 ? 15.43 -10.25 -0.136 1 93.56 71 ASP B O 1
ATOM 2995 N N . THR B 1 72 ? 14.641 -8.148 -0.256 1 93.44 72 THR B N 1
ATOM 2996 C CA . THR B 1 72 ? 13.57 -8.453 0.69 1 93.44 72 THR B CA 1
ATOM 2997 C C . THR B 1 72 ? 12.227 -8.547 -0.025 1 93.44 72 THR B C 1
ATOM 2999 O O . THR B 1 72 ? 11.258 -9.086 0.523 1 93.44 72 THR B O 1
ATOM 3002 N N . GLY B 1 73 ? 12.117 -8.008 -1.195 1 95.06 73 GLY B N 1
ATOM 3003 C CA . GLY B 1 73 ? 10.859 -7.988 -1.917 1 95.06 73 GLY B CA 1
ATOM 3004 C C . GLY B 1 73 ? 9.938 -6.867 -1.474 1 95.06 73 GLY B C 1
ATOM 3005 O O . GLY B 1 73 ? 8.773 -6.82 -1.871 1 95.06 73 GLY B O 1
ATOM 3006 N N . ARG B 1 74 ? 10.453 -5.926 -0.712 1 96.25 74 ARG B N 1
ATOM 3007 C CA . ARG B 1 74 ? 9.641 -4.836 -0.181 1 96.25 74 ARG B CA 1
ATOM 3008 C C . ARG B 1 74 ? 9.688 -3.621 -1.101 1 96.25 74 ARG B C 1
ATOM 3010 O O . ARG B 1 74 ? 10.695 -3.375 -1.767 1 96.25 74 ARG B O 1
ATOM 3017 N N . ASP B 1 75 ? 8.586 -2.912 -1.111 1 97 75 ASP B N 1
ATOM 3018 C CA . ASP B 1 75 ? 8.562 -1.606 -1.764 1 97 75 ASP B CA 1
ATOM 3019 C C . ASP B 1 75 ? 9.062 -0.513 -0.822 1 97 75 ASP B C 1
ATOM 3021 O O . ASP B 1 75 ? 8.742 -0.522 0.37 1 97 75 ASP B O 1
ATOM 3025 N N . LEU B 1 76 ? 9.82 0.378 -1.391 1 97.12 76 LEU B N 1
ATOM 3026 C CA . LEU B 1 76 ? 10.367 1.528 -0.679 1 97.12 76 LEU B CA 1
ATOM 3027 C C . LEU B 1 76 ? 10.156 2.811 -1.476 1 97.12 76 LEU B C 1
ATOM 3029 O O . LEU B 1 76 ? 9.758 2.766 -2.639 1 97.12 76 LEU B O 1
ATOM 3033 N N . ALA B 1 77 ? 10.359 3.928 -0.811 1 96.5 77 ALA B N 1
ATOM 3034 C CA . ALA B 1 77 ? 10.453 5.215 -1.497 1 96.5 77 ALA B CA 1
ATOM 3035 C C . ALA B 1 77 ? 11.875 5.758 -1.446 1 96.5 77 ALA B C 1
ATOM 3037 O O . ALA B 1 77 ? 12.57 5.602 -0.44 1 96.5 77 ALA B O 1
ATOM 3038 N N . VAL B 1 78 ? 12.281 6.375 -2.551 1 94.56 78 VAL B N 1
ATOM 3039 C CA . VAL B 1 78 ? 13.602 6.996 -2.582 1 94.56 78 VAL B CA 1
ATOM 3040 C C . VAL B 1 78 ? 13.477 8.445 -3.053 1 94.56 78 VAL B C 1
ATOM 3042 O O . VAL B 1 78 ? 12.922 8.711 -4.121 1 94.56 78 VAL B O 1
ATOM 3045 N N . LYS B 1 79 ? 13.844 9.32 -2.234 1 90.25 79 LYS B N 1
ATOM 3046 C CA . LYS B 1 79 ? 13.953 10.727 -2.611 1 90.25 79 LYS B CA 1
ATOM 3047 C C . LYS B 1 79 ? 15.336 11.031 -3.193 1 90.25 79 LYS B C 1
ATOM 3049 O O . LYS B 1 79 ? 16.359 10.75 -2.566 1 90.25 79 LYS B O 1
ATOM 3054 N N . LYS B 1 80 ? 15.352 11.594 -4.359 1 90.31 80 LYS B N 1
ATOM 3055 C CA . LYS B 1 80 ? 16.594 11.93 -5.047 1 90.31 80 LYS B CA 1
ATOM 3056 C C . LYS B 1 80 ? 16.859 13.43 -5.016 1 90.31 80 LYS B C 1
ATOM 3058 O O . LYS B 1 80 ? 16.047 14.211 -5.527 1 90.31 80 LYS B O 1
ATOM 3063 N N . ILE B 1 81 ? 17.984 13.758 -4.457 1 82.19 81 ILE B N 1
ATOM 3064 C CA . ILE B 1 81 ? 18.359 15.156 -4.348 1 82.19 81 ILE B CA 1
ATOM 3065 C C . ILE B 1 81 ? 19.625 15.414 -5.184 1 82.19 81 ILE B C 1
ATOM 3067 O O . ILE B 1 81 ? 20.688 14.844 -4.91 1 82.19 81 ILE B O 1
ATOM 3071 N N . PRO B 1 82 ? 19.516 16.234 -6.199 1 82.31 82 PRO B N 1
ATOM 3072 C CA . PRO B 1 82 ? 20.703 16.531 -7 1 82.31 82 PRO B CA 1
ATOM 3073 C C . PRO B 1 82 ? 21.781 17.281 -6.215 1 82.31 82 PRO B C 1
ATOM 3075 O O . PRO B 1 82 ? 21.453 18.125 -5.363 1 82.31 82 PRO B O 1
ATOM 3078 N N . ILE B 1 83 ? 23.062 16.828 -6.449 1 75.56 83 ILE B N 1
ATOM 3079 C CA . ILE B 1 83 ? 24.188 17.578 -5.914 1 75.56 83 ILE B CA 1
ATOM 3080 C C . ILE B 1 83 ? 24.672 18.594 -6.938 1 75.56 83 ILE B C 1
ATOM 3082 O O . ILE B 1 83 ? 24.969 18.25 -8.078 1 75.56 83 ILE B O 1
ATOM 3086 N N . ILE B 1 84 ? 24.562 19.797 -6.586 1 67.44 84 ILE B N 1
ATOM 3087 C CA . ILE B 1 84 ? 25.062 20.828 -7.496 1 67.44 84 ILE B CA 1
ATOM 3088 C C . ILE B 1 84 ? 26.547 21.078 -7.23 1 67.44 84 ILE B C 1
ATOM 3090 O O . ILE B 1 84 ? 26.922 21.531 -6.141 1 67.44 84 ILE B O 1
ATOM 3094 N N . PRO B 1 85 ? 27.438 20.5 -8.086 1 62.41 85 PRO B N 1
ATOM 3095 C CA . PRO B 1 85 ? 28.891 20.516 -7.898 1 62.41 85 PRO B CA 1
ATOM 3096 C C . PRO B 1 85 ? 29.422 21.859 -7.43 1 62.41 85 PRO B C 1
ATOM 3098 O O . PRO B 1 85 ? 30.297 21.922 -6.562 1 62.41 85 PRO B O 1
ATOM 3101 N N . ASP B 1 86 ? 29.219 22.797 -8.18 1 59.09 86 ASP B N 1
ATOM 3102 C CA . ASP B 1 86 ? 30.031 24.016 -8.055 1 59.09 86 ASP B CA 1
ATOM 3103 C C . ASP B 1 86 ? 29.609 24.828 -6.832 1 59.09 86 ASP B C 1
ATOM 3105 O O . ASP B 1 86 ? 30.094 25.938 -6.621 1 59.09 86 ASP B O 1
ATOM 3109 N N . ASN B 1 87 ? 28.75 24.172 -6.082 1 55.19 87 ASN B N 1
ATOM 3110 C CA . ASN B 1 87 ? 28.312 25 -4.961 1 55.19 87 ASN B CA 1
ATOM 3111 C C . ASN B 1 87 ? 28.781 24.422 -3.629 1 55.19 87 ASN B C 1
ATOM 3113 O O . ASN B 1 87 ? 28.203 23.453 -3.135 1 55.19 87 ASN B O 1
ATOM 3117 N N . ARG B 1 88 ? 29.984 24.812 -3.242 1 55.25 88 ARG B N 1
ATOM 3118 C CA . ARG B 1 88 ? 30.594 24.406 -1.983 1 55.25 88 ARG B CA 1
ATOM 3119 C C . ARG B 1 88 ? 29.562 24.359 -0.859 1 55.25 88 ARG B C 1
ATOM 3121 O O . ARG B 1 88 ? 29.609 23.469 -0.009 1 55.25 88 ARG B O 1
ATOM 3128 N N . GLU B 1 89 ? 28.641 25.297 -0.877 1 54.5 89 GLU B N 1
ATOM 3129 C CA . GLU B 1 89 ? 27.609 25.391 0.156 1 54.5 89 GLU B CA 1
ATOM 3130 C C . GLU B 1 89 ? 26.656 24.203 0.087 1 54.5 89 GLU B C 1
ATOM 3132 O O . GLU B 1 89 ? 26.281 23.641 1.117 1 54.5 89 GLU B O 1
ATOM 3137 N N . LEU B 1 90 ? 26.484 23.766 -1.059 1 57.44 90 LEU B N 1
ATOM 3138 C CA . LEU B 1 90 ? 25.562 22.641 -1.243 1 57.44 90 LEU B CA 1
ATOM 3139 C C . LEU B 1 90 ? 26.203 21.328 -0.831 1 57.44 90 LEU B C 1
ATOM 3141 O O . LEU B 1 90 ? 25.531 20.438 -0.309 1 57.44 90 LEU B O 1
ATOM 3145 N N . ARG B 1 91 ? 27.531 21.344 -1.041 1 58.5 91 ARG B N 1
ATOM 3146 C CA . ARG B 1 91 ? 28.25 20.156 -0.599 1 58.5 91 ARG B CA 1
ATOM 3147 C C . ARG B 1 91 ? 28.203 20.016 0.92 1 58.5 91 ARG B C 1
ATOM 3149 O O . ARG B 1 91 ? 28.062 18.922 1.448 1 58.5 91 ARG B O 1
ATOM 3156 N N . ARG B 1 92 ? 28.469 21.109 1.587 1 59.09 92 ARG B N 1
ATOM 3157 C CA . ARG B 1 92 ? 28.375 21.109 3.043 1 59.09 92 ARG B CA 1
ATOM 3158 C C . ARG B 1 92 ? 26.953 20.766 3.496 1 59.09 92 ARG B C 1
ATOM 3160 O O . ARG B 1 92 ? 26.781 20 4.453 1 59.09 92 ARG B O 1
ATOM 3167 N N . GLU B 1 93 ? 26.109 21.203 2.705 1 59.38 93 GLU B N 1
ATOM 3168 C CA . GLU B 1 93 ? 24.703 20.922 3.018 1 59.38 93 GLU B CA 1
ATOM 3169 C C . GLU B 1 93 ? 24.391 19.438 2.803 1 59.38 93 GLU B C 1
ATOM 3171 O O . GLU B 1 93 ? 23.641 18.844 3.584 1 59.38 93 GLU B O 1
ATOM 3176 N N . ALA B 1 94 ? 25.141 18.984 1.838 1 61.62 94 ALA B N 1
ATOM 3177 C CA . ALA B 1 94 ? 24.953 17.562 1.558 1 61.62 94 ALA B CA 1
ATOM 3178 C C . ALA B 1 94 ? 25.5 16.688 2.693 1 61.62 94 ALA B C 1
ATOM 3180 O O . ALA B 1 94 ? 24.891 15.68 3.055 1 61.62 94 ALA B O 1
ATOM 3181 N N . GLN B 1 95 ? 26.672 17.062 3.195 1 62.12 95 GLN B N 1
ATOM 3182 C CA . GLN B 1 95 ? 27.234 16.344 4.336 1 62.12 95 GLN B CA 1
ATOM 3183 C C . GLN B 1 95 ? 26.328 16.484 5.562 1 62.12 95 GLN B C 1
ATOM 3185 O O . GLN B 1 95 ? 26.141 15.508 6.301 1 62.12 95 GLN B O 1
ATOM 3190 N N . GLY B 1 96 ? 25.828 17.609 5.699 1 64.31 96 GLY B N 1
ATOM 3191 C CA . GLY B 1 96 ? 24.891 17.828 6.785 1 64.31 96 GLY B CA 1
ATOM 3192 C C . GLY B 1 96 ? 23.594 17.062 6.625 1 64.31 96 GLY B C 1
ATOM 3193 O O . GLY B 1 96 ? 23.031 16.562 7.605 1 64.31 96 GLY B O 1
ATOM 3194 N N . LEU B 1 97 ? 23.344 16.812 5.379 1 65.25 97 LEU B N 1
ATOM 3195 C CA . LEU B 1 97 ? 22.109 16.109 5.082 1 65.25 97 LEU B CA 1
ATOM 3196 C C . LEU B 1 97 ? 22.203 14.641 5.504 1 65.25 97 LEU B C 1
ATOM 3198 O O . LEU B 1 97 ? 21.25 14.078 6.031 1 65.25 97 LEU B O 1
ATOM 3202 N N . GLU B 1 98 ? 23.375 14.07 5.254 1 65.81 98 GLU B N 1
ATOM 3203 C CA . GLU B 1 98 ? 23.578 12.68 5.641 1 65.81 98 GLU B CA 1
ATOM 3204 C C . GLU B 1 98 ? 23.391 12.492 7.145 1 65.81 98 GLU B C 1
ATOM 3206 O O . GLU B 1 98 ? 22.75 11.531 7.586 1 65.81 98 GLU B O 1
ATOM 3211 N N . PHE B 1 99 ? 24.031 13.414 7.871 1 60.28 99 PHE B N 1
ATOM 3212 C CA . PHE B 1 99 ? 23.922 13.344 9.32 1 60.28 99 PHE B CA 1
ATOM 3213 C C . PHE B 1 99 ? 22.469 13.547 9.766 1 60.28 99 PHE B C 1
ATOM 3215 O O . PHE B 1 99 ? 21.969 12.828 10.633 1 60.28 99 PHE B O 1
ATOM 3222 N N . ASP B 1 100 ? 21.859 14.375 9.055 1 67.75 100 ASP B N 1
ATOM 3223 C CA . ASP B 1 100 ? 20.469 14.68 9.406 1 67.75 100 ASP B CA 1
ATOM 3224 C C . ASP B 1 100 ? 19.562 13.477 9.141 1 67.75 100 ASP B C 1
ATOM 3226 O O . ASP B 1 100 ? 18.734 13.117 9.977 1 67.75 100 ASP B O 1
ATOM 3230 N N . VAL B 1 101 ? 19.922 12.859 8.086 1 68.75 101 VAL B N 1
ATOM 3231 C CA . VAL B 1 101 ? 19.062 11.727 7.715 1 68.75 101 VAL B CA 1
ATOM 3232 C C . VAL B 1 101 ? 19.344 10.547 8.641 1 68.75 101 VAL B C 1
ATOM 3234 O O . VAL B 1 101 ? 18.422 9.82 9.023 1 68.75 101 VAL B O 1
ATOM 3237 N N . GLN B 1 102 ? 20.547 10.414 9 1 71.62 102 GLN B N 1
ATOM 3238 C CA . GLN B 1 102 ? 20.875 9.344 9.938 1 71.62 102 GLN B CA 1
ATOM 3239 C C . GLN B 1 102 ? 20.188 9.555 11.281 1 71.62 102 GLN B C 1
ATOM 3241 O O . GLN B 1 102 ? 19.703 8.594 11.891 1 71.62 102 GLN B O 1
ATOM 3246 N N . GLU B 1 103 ? 20.172 10.781 11.672 1 73.38 103 GLU B N 1
ATOM 3247 C CA . GLU B 1 103 ? 19.5 11.094 12.93 1 73.38 103 GLU B CA 1
ATOM 3248 C C . GLU B 1 103 ? 18 10.867 12.828 1 73.38 103 GLU B C 1
ATOM 3250 O O . GLU B 1 103 ? 17.359 10.375 13.766 1 73.38 103 GLU B O 1
ATOM 3255 N N . LEU B 1 104 ? 17.562 11.164 11.68 1 76.69 104 LEU B N 1
ATOM 3256 C CA . LEU B 1 104 ? 16.125 10.969 11.453 1 76.69 104 LEU B CA 1
ATOM 3257 C C . LEU B 1 104 ? 15.789 9.484 11.422 1 76.69 104 LEU B C 1
ATOM 3259 O O . LEU B 1 104 ? 14.688 9.086 11.812 1 76.69 104 LEU B O 1
ATOM 3263 N N . GLY B 1 105 ? 16.766 8.695 10.922 1 81.12 105 GLY B N 1
ATOM 3264 C CA . GLY B 1 105 ? 16.578 7.254 10.867 1 81.12 105 GLY B CA 1
ATOM 3265 C C . GLY B 1 105 ? 16.406 6.621 12.234 1 81.12 105 GLY B C 1
ATOM 3266 O O . GLY B 1 105 ? 15.82 5.543 12.359 1 81.12 105 GLY B O 1
ATOM 3267 N N . ARG B 1 106 ? 16.797 7.336 13.211 1 82.06 106 ARG B N 1
ATOM 3268 C CA . ARG B 1 106 ? 16.719 6.801 14.562 1 82.06 106 ARG B CA 1
ATOM 3269 C C . ARG B 1 106 ? 15.336 7.027 15.156 1 82.06 106 ARG B C 1
ATOM 3271 O O . ARG B 1 106 ? 14.977 6.406 16.156 1 82.06 106 ARG B O 1
ATOM 3278 N N . LEU B 1 107 ? 14.68 7.906 14.594 1 85.81 107 LEU B N 1
ATOM 3279 C CA . LEU B 1 107 ? 13.328 8.18 15.078 1 85.81 107 LEU B CA 1
ATOM 3280 C C . LEU B 1 107 ? 12.367 7.074 14.641 1 85.81 107 LEU B C 1
ATOM 3282 O O . LEU B 1 107 ? 12.141 6.871 13.445 1 85.81 107 LEU B O 1
ATOM 3286 N N . GLN B 1 108 ? 11.992 6.281 15.547 1 91.38 108 GLN B N 1
ATOM 3287 C CA . GLN B 1 108 ? 11.008 5.238 15.273 1 91.38 108 GLN B CA 1
ATOM 3288 C C . GLN B 1 108 ? 9.688 5.539 15.977 1 91.38 108 GLN B C 1
ATOM 3290 O O . GLN B 1 108 ? 9.617 5.574 17.203 1 91.38 108 GLN B O 1
ATOM 3295 N N . HIS B 1 109 ? 8.719 5.809 15.227 1 95 109 HIS B N 1
ATOM 3296 C CA . HIS B 1 109 ? 7.379 6.117 15.719 1 95 109 HIS B CA 1
ATOM 3297 C C . HIS B 1 109 ? 6.312 5.77 14.688 1 95 109 HIS B C 1
ATOM 3299 O O . HIS B 1 109 ? 6.508 5.988 13.492 1 95 109 HIS B O 1
ATOM 3305 N N . PRO B 1 110 ? 5.145 5.289 15.117 1 97 110 PRO B N 1
ATOM 3306 C CA . PRO B 1 110 ? 4.109 4.852 14.18 1 97 110 PRO B CA 1
ATOM 3307 C C . PRO B 1 110 ? 3.527 6.004 13.367 1 97 110 PRO B C 1
ATOM 3309 O O . PRO B 1 110 ? 2.82 5.773 12.383 1 97 110 PRO B O 1
ATOM 3312 N N . ARG B 1 111 ? 3.785 7.25 13.75 1 98.06 111 ARG B N 1
ATOM 3313 C CA . ARG B 1 111 ? 3.197 8.391 13.055 1 98.06 111 ARG B CA 1
ATOM 3314 C C . ARG B 1 111 ? 4.266 9.195 12.32 1 98.06 111 ARG B C 1
ATOM 3316 O O . ARG B 1 111 ? 4.004 10.305 11.852 1 98.06 111 ARG B O 1
ATOM 3323 N N . ILE B 1 112 ? 5.422 8.664 12.273 1 95.5 112 ILE B N 1
ATOM 3324 C CA . ILE B 1 112 ? 6.531 9.273 11.555 1 95.5 112 ILE B CA 1
ATOM 3325 C C . ILE B 1 112 ? 7.027 8.328 10.461 1 95.5 112 ILE B C 1
ATOM 3327 O O . ILE B 1 112 ? 7.254 7.145 10.711 1 95.5 112 ILE B O 1
ATOM 3331 N N . VAL B 1 113 ? 7.145 8.859 9.25 1 95.56 113 VAL B N 1
ATOM 3332 C CA . VAL B 1 113 ? 7.676 8.047 8.164 1 95.56 113 VAL B CA 1
ATOM 3333 C C . VAL B 1 113 ? 9.078 7.562 8.523 1 95.56 113 VAL B C 1
ATOM 3335 O O . VAL B 1 113 ? 9.93 8.359 8.938 1 95.56 113 VAL B O 1
ATOM 3338 N N . GLN B 1 114 ? 9.305 6.301 8.344 1 93.69 114 GLN B N 1
ATOM 3339 C CA . GLN B 1 114 ? 10.578 5.707 8.734 1 93.69 114 GLN B CA 1
ATOM 3340 C C . GLN B 1 114 ? 11.648 5.934 7.672 1 93.69 114 GLN B C 1
ATOM 3342 O O . GLN B 1 114 ? 11.461 5.562 6.512 1 93.69 114 GLN B O 1
ATOM 3347 N N . TYR B 1 115 ? 12.695 6.574 8.07 1 90.25 115 TYR B N 1
ATOM 3348 C CA . TYR B 1 115 ? 13.867 6.695 7.219 1 90.25 115 TYR B CA 1
ATOM 3349 C C . TYR B 1 115 ? 14.75 5.449 7.32 1 90.25 115 TYR B C 1
ATOM 3351 O O . TYR B 1 115 ? 14.953 4.918 8.414 1 90.25 115 TYR B O 1
ATOM 3359 N N . LEU B 1 116 ? 15.211 4.992 6.25 1 90.81 116 LEU B N 1
ATOM 3360 C CA . LEU B 1 116 ? 15.906 3.711 6.227 1 90.81 116 LEU B CA 1
ATOM 3361 C C . LEU B 1 116 ? 17.406 3.914 6.027 1 90.81 116 LEU B C 1
ATOM 3363 O O . LEU B 1 116 ? 18.219 3.088 6.461 1 90.81 116 LEU B O 1
ATOM 3367 N N . GLY B 1 117 ? 17.797 4.957 5.301 1 86.88 117 GLY B N 1
ATOM 3368 C CA . GLY B 1 117 ? 19.203 5.227 5.07 1 86.88 117 GLY B CA 1
ATOM 3369 C C . GLY B 1 117 ? 19.453 6.137 3.885 1 86.88 117 GLY B C 1
ATOM 3370 O O . GLY B 1 117 ? 18.516 6.594 3.234 1 86.88 117 GLY B O 1
ATOM 3371 N N . VAL B 1 118 ? 20.766 6.484 3.723 1 86.75 118 VAL B N 1
ATOM 3372 C CA . VAL B 1 118 ? 21.156 7.41 2.666 1 86.75 118 VAL B CA 1
ATOM 3373 C C . VAL B 1 118 ? 22.281 6.793 1.832 1 86.75 118 VAL B C 1
ATOM 3375 O O . VAL B 1 118 ? 23.125 6.07 2.359 1 86.75 118 VAL B O 1
ATOM 3378 N N . GLN B 1 119 ? 22.156 6.938 0.568 1 87.56 119 GLN B N 1
ATOM 3379 C CA . GLN B 1 119 ? 23.234 6.617 -0.352 1 87.56 119 GLN B CA 1
ATOM 3380 C C . GLN B 1 119 ? 23.641 7.84 -1.168 1 87.56 119 GLN B C 1
ATOM 3382 O O . GLN B 1 119 ? 22.797 8.609 -1.609 1 87.56 119 GLN B O 1
ATOM 3387 N N . LYS B 1 120 ? 24.953 8.008 -1.242 1 84.81 120 LYS B N 1
ATOM 3388 C CA . LYS B 1 120 ? 25.469 9.133 -2.008 1 84.81 120 LYS B CA 1
ATOM 3389 C C . LYS B 1 120 ? 26.141 8.664 -3.297 1 84.81 120 LYS B C 1
ATOM 3391 O O . LYS B 1 120 ? 26.922 7.719 -3.283 1 84.81 120 LYS B O 1
ATOM 3396 N N . THR B 1 121 ? 25.641 9.227 -4.348 1 85.19 121 THR B N 1
ATOM 3397 C CA . THR B 1 121 ? 26.312 9.047 -5.625 1 85.19 121 THR B CA 1
ATOM 3398 C C . THR B 1 121 ? 27.031 10.32 -6.043 1 85.19 121 THR B C 1
ATOM 3400 O O . THR B 1 121 ? 27.094 11.289 -5.281 1 85.19 121 THR B O 1
ATOM 3403 N N . SER B 1 122 ? 27.703 10.344 -7.16 1 83.62 122 SER B N 1
ATOM 3404 C CA . SER B 1 122 ? 28.5 11.484 -7.613 1 83.62 122 SER B CA 1
ATOM 3405 C C . SER B 1 122 ? 27.609 12.703 -7.863 1 83.62 122 SER B C 1
ATOM 3407 O O . SER B 1 122 ? 28.031 13.836 -7.656 1 83.62 122 SER B O 1
ATOM 3409 N N . ASP B 1 123 ? 26.344 12.406 -8.18 1 85.75 123 ASP B N 1
ATOM 3410 C CA . ASP B 1 123 ? 25.547 13.555 -8.609 1 85.75 123 ASP B CA 1
ATOM 3411 C C . ASP B 1 123 ? 24.266 13.672 -7.793 1 85.75 123 ASP B C 1
ATOM 3413 O O . ASP B 1 123 ? 23.5 14.617 -7.965 1 85.75 123 ASP B O 1
ATOM 3417 N N . ARG B 1 124 ? 24.109 12.625 -6.941 1 86.75 124 ARG B N 1
ATOM 3418 C CA . ARG B 1 124 ? 22.844 12.68 -6.215 1 86.75 124 ARG B CA 1
ATOM 3419 C C . ARG B 1 124 ? 22.984 12.078 -4.82 1 86.75 124 ARG B C 1
ATOM 3421 O O . ARG B 1 124 ? 23.859 11.25 -4.586 1 86.75 124 ARG B O 1
ATOM 3428 N N . ILE B 1 125 ? 22.109 12.609 -3.957 1 84.44 125 ILE B N 1
ATOM 3429 C CA . ILE B 1 125 ? 21.875 11.977 -2.664 1 84.44 125 ILE B CA 1
ATOM 3430 C C . ILE B 1 125 ? 20.547 11.227 -2.682 1 84.44 125 ILE B C 1
ATOM 3432 O O . ILE B 1 125 ? 19.516 11.789 -3.049 1 84.44 125 ILE B O 1
ATOM 3436 N N . LEU B 1 126 ? 20.609 9.938 -2.342 1 90.38 126 LEU B N 1
ATOM 3437 C CA . LEU B 1 126 ? 19.422 9.094 -2.289 1 90.38 126 LEU B CA 1
ATOM 3438 C C . LEU B 1 126 ? 19 8.852 -0.847 1 90.38 126 LEU B C 1
ATOM 3440 O O . LEU B 1 126 ? 19.766 8.312 -0.048 1 90.38 126 LEU B O 1
ATOM 3444 N N . ILE B 1 127 ? 17.828 9.305 -0.551 1 88.94 127 ILE B N 1
ATOM 3445 C CA . ILE B 1 127 ? 17.281 9.055 0.775 1 88.94 127 ILE B CA 1
ATOM 3446 C C . ILE B 1 127 ? 16.188 7.984 0.69 1 88.94 127 ILE B C 1
ATOM 3448 O O . ILE B 1 127 ? 15.148 8.195 0.072 1 88.94 127 ILE B O 1
ATOM 3452 N N . PHE B 1 128 ? 16.453 6.859 1.359 1 92.69 128 PHE B N 1
ATOM 3453 C CA . PHE B 1 128 ? 15.516 5.75 1.346 1 92.69 128 PHE B CA 1
ATOM 3454 C C . PHE B 1 128 ? 14.586 5.812 2.551 1 92.69 128 PHE B C 1
ATOM 3456 O O . PHE B 1 128 ? 15.023 6.086 3.668 1 92.69 128 PHE B O 1
ATOM 3463 N N . MET B 1 129 ? 13.305 5.555 2.342 1 94 129 MET B N 1
ATOM 3464 C CA . MET B 1 129 ? 12.312 5.562 3.418 1 94 129 MET B CA 1
ATOM 3465 C C . MET B 1 129 ? 11.195 4.566 3.139 1 94 129 MET B C 1
ATOM 3467 O O . MET B 1 129 ? 11.109 4.016 2.039 1 94 129 MET B O 1
ATOM 3471 N N . GLU B 1 130 ? 10.445 4.312 4.176 1 95.5 130 GLU B N 1
ATOM 3472 C CA . GLU B 1 130 ? 9.305 3.43 3.996 1 95.5 130 GLU B CA 1
ATOM 3473 C C . GLU B 1 130 ? 8.336 3.986 2.957 1 95.5 130 GLU B C 1
ATOM 3475 O O . GLU B 1 130 ? 8.172 5.203 2.842 1 95.5 130 GLU B O 1
ATOM 3480 N N . TYR B 1 131 ? 7.766 3.096 2.221 1 96.81 131 TYR B N 1
ATOM 3481 C CA . TYR B 1 131 ? 6.797 3.486 1.203 1 96.81 131 TYR B CA 1
ATOM 3482 C C . TYR B 1 131 ? 5.395 3.58 1.792 1 96.81 131 TYR B C 1
ATOM 3484 O O . TYR B 1 131 ? 4.887 2.609 2.361 1 96.81 131 TYR B O 1
ATOM 3492 N N . MET B 1 132 ? 4.797 4.793 1.667 1 97.25 132 MET B N 1
ATOM 3493 C CA . MET B 1 132 ? 3.418 5.012 2.086 1 97.25 132 MET B CA 1
ATOM 3494 C C . MET B 1 132 ? 2.459 4.836 0.913 1 97.25 132 MET B C 1
ATOM 3496 O O . MET B 1 132 ? 2.375 5.695 0.036 1 97.25 132 MET B O 1
ATOM 3500 N N . THR B 1 133 ? 1.61 3.848 0.994 1 96.94 133 THR B N 1
ATOM 3501 C CA . THR B 1 133 ? 0.91 3.299 -0.161 1 96.94 133 THR B CA 1
ATOM 3502 C C . THR B 1 133 ? -0.263 4.191 -0.557 1 96.94 133 THR B C 1
ATOM 3504 O O . THR B 1 133 ? -0.725 4.148 -1.698 1 96.94 133 THR B O 1
ATOM 3507 N N . GLY B 1 134 ? -0.731 4.992 0.342 1 96 134 GLY B N 1
ATOM 3508 C CA . GLY B 1 134 ? -1.881 5.832 0.05 1 96 134 GLY B CA 1
ATOM 3509 C C . GLY B 1 134 ? -1.5 7.195 -0.497 1 96 134 GLY B C 1
ATOM 3510 O O . GLY B 1 134 ? -2.367 7.973 -0.896 1 96 134 GLY B O 1
ATOM 3511 N N . GLY B 1 135 ? -0.217 7.52 -0.469 1 95.31 135 GLY B N 1
ATOM 3512 C CA . GLY B 1 135 ? 0.245 8.812 -0.955 1 95.31 135 GLY B CA 1
ATOM 3513 C C . GLY B 1 135 ? -0.036 9.945 0.011 1 95.31 135 GLY B C 1
ATOM 3514 O O . GLY B 1 135 ? -0.363 9.711 1.176 1 95.31 135 GLY B O 1
ATOM 3515 N N . SER B 1 136 ? 0.124 11.148 -0.517 1 96.38 136 SER B N 1
ATOM 3516 C CA . SER B 1 136 ? -0.059 12.32 0.331 1 96.38 136 SER B CA 1
ATOM 3517 C C . SER B 1 136 ? -1.538 12.633 0.535 1 96.38 136 SER B C 1
ATOM 3519 O O . SER B 1 136 ? -2.365 12.328 -0.325 1 96.38 136 SER B O 1
ATOM 3521 N N . LEU B 1 137 ? -1.822 13.289 1.623 1 97.81 137 LEU B N 1
ATOM 3522 C CA . LEU B 1 137 ? -3.18 13.773 1.837 1 97.81 137 LEU B CA 1
ATOM 3523 C C . LEU B 1 137 ? -3.586 14.75 0.737 1 97.81 137 LEU B C 1
ATOM 3525 O O . LEU B 1 137 ? -4.75 14.789 0.334 1 97.81 137 LEU B O 1
ATOM 3529 N N . LYS B 1 138 ? -2.645 15.539 0.316 1 96.38 138 LYS B N 1
ATOM 3530 C CA . LYS B 1 138 ? -2.916 16.484 -0.768 1 96.38 138 LYS B CA 1
ATOM 3531 C C . LYS B 1 138 ? -3.449 15.758 -2.002 1 96.38 138 LYS B C 1
ATOM 3533 O O . LYS B 1 138 ? -4.496 16.125 -2.537 1 96.38 138 LYS B O 1
ATOM 3538 N N . ASP B 1 139 ? -2.76 14.727 -2.438 1 95.38 139 ASP B N 1
ATOM 3539 C CA . ASP B 1 139 ? -3.166 13.969 -3.615 1 95.38 139 ASP B CA 1
ATOM 3540 C C . ASP B 1 139 ? -4.488 13.242 -3.373 1 95.38 139 ASP B C 1
ATOM 3542 O O . ASP B 1 139 ? -5.316 13.133 -4.281 1 95.38 139 ASP B O 1
ATOM 3546 N N . HIS B 1 140 ? -4.609 12.773 -2.152 1 96.81 140 HIS B N 1
ATOM 3547 C CA . HIS B 1 140 ? -5.824 12.039 -1.812 1 96.81 140 HIS B CA 1
ATOM 3548 C C . HIS B 1 140 ? -7.051 12.945 -1.876 1 96.81 140 HIS B C 1
ATOM 3550 O O . HIS B 1 140 ? -8.07 12.57 -2.463 1 96.81 140 HIS B O 1
ATOM 3556 N N . ILE B 1 141 ? -6.93 14.109 -1.307 1 97.31 141 ILE B N 1
ATOM 3557 C CA . ILE B 1 141 ? -8.023 15.07 -1.309 1 97.31 141 ILE B CA 1
ATOM 3558 C C . ILE B 1 141 ? -8.352 15.484 -2.742 1 97.31 141 ILE B C 1
ATOM 3560 O O . ILE B 1 141 ? -9.523 15.648 -3.098 1 97.31 141 ILE B O 1
ATOM 3564 N N . ALA B 1 142 ? -7.363 15.641 -3.559 1 96.06 142 ALA B N 1
ATOM 3565 C CA . ALA B 1 142 ? -7.57 15.984 -4.965 1 96.06 142 ALA B CA 1
ATOM 3566 C C . ALA B 1 142 ? -8.352 14.898 -5.688 1 96.06 142 ALA B C 1
ATOM 3568 O O . ALA B 1 142 ? -9.117 15.18 -6.609 1 96.06 142 ALA B O 1
ATOM 3569 N N . LEU B 1 143 ? -8.148 13.711 -5.258 1 93.69 143 LEU B N 1
ATOM 3570 C CA . LEU B 1 143 ? -8.742 12.555 -5.914 1 93.69 143 LEU B CA 1
ATOM 3571 C C . LEU B 1 143 ? -10.172 12.32 -5.422 1 93.69 143 LEU B C 1
ATOM 3573 O O . LEU B 1 143 ? -11.086 12.109 -6.223 1 93.69 143 LEU B O 1
ATOM 3577 N N . VAL B 1 144 ? -10.398 12.375 -4.105 1 94.81 144 VAL B N 1
ATOM 3578 C CA . VAL B 1 144 ? -11.664 11.891 -3.568 1 94.81 144 VAL B CA 1
ATOM 3579 C C . VAL B 1 144 ? -12.484 13.062 -3.031 1 94.81 144 VAL B C 1
ATOM 3581 O O . VAL B 1 144 ? -13.664 12.914 -2.703 1 94.81 144 VAL B O 1
ATOM 3584 N N . GLY B 1 145 ? -11.875 14.242 -2.885 1 95.25 145 GLY B N 1
ATOM 3585 C CA . GLY B 1 145 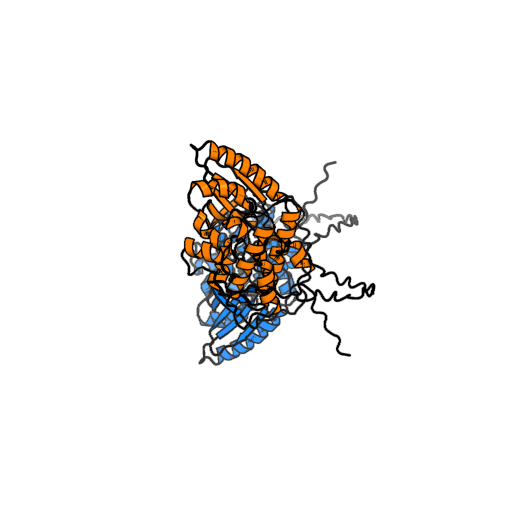? -12.531 15.383 -2.268 1 95.25 145 GLY B CA 1
ATOM 3586 C C . GLY B 1 145 ? -12.359 15.43 -0.761 1 95.25 145 GLY B C 1
ATOM 3587 O O . GLY B 1 145 ? -11.422 14.844 -0.221 1 95.25 145 GLY B O 1
ATOM 3588 N N . SER B 1 146 ? -13.25 16.188 -0.13 1 97.12 146 SER B N 1
ATOM 3589 C CA . SER B 1 146 ? -13.156 16.359 1.316 1 97.12 146 SER B CA 1
ATOM 3590 C C . SER B 1 146 ? -13.352 15.031 2.041 1 97.12 146 SER B C 1
ATOM 3592 O O . SER B 1 146 ? -14 14.117 1.514 1 97.12 146 SER B O 1
ATOM 3594 N N . LEU B 1 147 ? -12.828 14.961 3.168 1 97.94 147 LEU B N 1
ATOM 3595 C CA . LEU B 1 147 ? -12.93 13.758 3.984 1 97.94 147 LEU B CA 1
ATOM 3596 C C . LEU B 1 147 ? -14.086 13.875 4.977 1 97.94 147 LEU B C 1
ATOM 3598 O O . LEU B 1 147 ? -14.57 14.969 5.242 1 97.94 147 LEU B O 1
ATOM 3602 N N . SER B 1 148 ? -14.492 12.695 5.453 1 97.56 148 SER B N 1
ATOM 3603 C CA . SER B 1 148 ? -15.531 12.695 6.484 1 97.56 148 SER B CA 1
ATOM 3604 C C . SER B 1 148 ? -15 13.258 7.797 1 97.56 148 SER B C 1
ATOM 3606 O O . SER B 1 148 ? -13.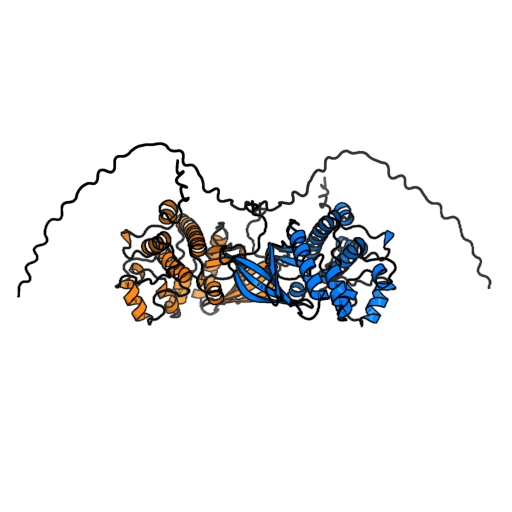789 13.234 8.047 1 97.56 148 SER B O 1
ATOM 3608 N N . ASP B 1 149 ? -15.922 13.719 8.594 1 97.75 149 ASP B N 1
ATOM 3609 C CA . ASP B 1 149 ? -15.602 14.289 9.898 1 97.75 149 ASP B CA 1
ATOM 3610 C C . ASP B 1 149 ? -14.773 13.312 10.734 1 97.75 149 ASP B C 1
ATOM 3612 O O . ASP B 1 149 ? -13.711 13.68 11.234 1 97.75 149 ASP B O 1
ATOM 3616 N N . HIS B 1 150 ? -15.18 12.125 10.727 1 96.44 150 HIS B N 1
ATOM 3617 C CA . HIS B 1 150 ? -14.539 11.109 11.555 1 96.44 150 HIS B CA 1
ATOM 3618 C C . HIS B 1 150 ? -13.117 10.836 11.086 1 96.44 150 HIS B C 1
ATOM 3620 O O . HIS B 1 150 ? -12.188 10.797 11.891 1 96.44 150 HIS B O 1
ATOM 3626 N N . VAL B 1 151 ? -12.938 10.656 9.797 1 98.19 151 VAL B N 1
ATOM 3627 C CA . VAL B 1 151 ? -11.633 10.344 9.234 1 98.19 151 VAL B CA 1
ATOM 3628 C C . VAL B 1 151 ? -10.688 11.539 9.43 1 98.19 151 VAL B C 1
ATOM 3630 O O . VAL B 1 151 ? -9.531 11.367 9.82 1 98.19 151 VAL B O 1
ATOM 3633 N N . ALA B 1 152 ? -11.172 12.734 9.211 1 98.69 152 ALA B N 1
ATOM 3634 C CA . ALA B 1 152 ? -10.359 13.938 9.383 1 98.69 152 ALA B CA 1
ATOM 3635 C C . ALA B 1 152 ? -9.898 14.078 10.836 1 98.69 152 ALA B C 1
ATOM 3637 O O . ALA B 1 152 ? -8.742 14.414 11.086 1 98.69 152 ALA B O 1
ATOM 3638 N N . ARG B 1 153 ? -10.758 13.797 11.766 1 98.25 153 ARG B N 1
ATOM 3639 C CA . ARG B 1 153 ? -10.398 13.867 13.18 1 98.25 153 ARG B CA 1
ATOM 3640 C C . ARG B 1 153 ? -9.352 12.82 13.531 1 98.25 153 ARG B C 1
ATOM 3642 O O . ARG B 1 153 ? -8.391 13.117 14.25 1 98.25 153 ARG B O 1
ATOM 3649 N N . ASN B 1 154 ? -9.586 11.68 13 1 98.25 154 ASN B N 1
ATOM 3650 C CA . ASN B 1 154 ? -8.641 10.602 13.266 1 98.25 154 ASN B CA 1
ATOM 3651 C C . ASN B 1 154 ? -7.254 10.93 12.711 1 98.25 154 ASN B C 1
ATOM 3653 O O . ASN B 1 154 ? -6.246 10.734 13.398 1 98.25 154 ASN B O 1
ATOM 3657 N N . HIS B 1 155 ? -7.215 11.414 11.477 1 98.75 155 HIS B N 1
ATOM 3658 C CA . HIS B 1 155 ? -5.941 11.82 10.891 1 98.75 155 HIS B CA 1
ATOM 3659 C C . HIS B 1 155 ? -5.289 12.93 11.711 1 98.75 155 HIS B C 1
ATOM 3661 O O . HIS B 1 155 ? -4.078 12.914 11.938 1 98.75 155 HIS B O 1
ATOM 3667 N N . THR B 1 156 ? -6.078 13.836 12.148 1 98.88 156 THR B N 1
ATOM 3668 C CA . THR B 1 156 ? -5.555 14.938 12.945 1 98.88 156 THR B CA 1
ATOM 3669 C C . THR B 1 156 ? -4.953 14.422 14.25 1 98.88 156 THR B C 1
ATOM 3671 O O . THR B 1 156 ? -3.867 14.852 14.648 1 98.88 156 THR B O 1
ATOM 3674 N N . ALA B 1 157 ? -5.629 13.508 14.859 1 98.81 157 ALA B N 1
ATOM 3675 C CA . ALA B 1 157 ? -5.105 12.906 16.078 1 98.81 157 ALA B CA 1
ATOM 3676 C C . ALA B 1 157 ? -3.744 12.258 15.836 1 98.81 157 ALA B C 1
ATOM 3678 O O . ALA B 1 157 ? -2.811 12.438 16.609 1 98.81 157 ALA B O 1
ATOM 3679 N N . GLN B 1 158 ? -3.662 11.594 14.758 1 98.75 158 GLN B N 1
ATOM 3680 C CA . GLN B 1 158 ? -2.43 10.891 14.43 1 98.75 158 GLN B CA 1
ATOM 3681 C C . GLN B 1 158 ? -1.295 11.867 14.141 1 98.75 158 GLN B C 1
ATOM 3683 O O . GLN B 1 158 ? -0.162 11.664 14.586 1 98.75 158 GLN B O 1
ATOM 3688 N N . VAL B 1 159 ? -1.602 12.922 13.469 1 98.81 159 VAL B N 1
ATOM 3689 C CA . VAL B 1 159 ? -0.601 13.938 13.172 1 98.81 159 VAL B CA 1
ATOM 3690 C C . VAL B 1 159 ? -0.13 14.594 14.469 1 98.81 159 VAL B C 1
ATOM 3692 O O . VAL B 1 159 ? 1.07 14.789 14.672 1 98.81 159 VAL B O 1
ATOM 3695 N N . LEU B 1 160 ? -1.082 14.891 15.336 1 98.88 160 LEU B N 1
ATOM 3696 C CA . LEU B 1 160 ? -0.735 15.5 16.609 1 98.88 160 LEU B CA 1
ATOM 3697 C C . LEU B 1 160 ? 0.117 14.555 17.453 1 98.88 160 LEU B C 1
ATOM 3699 O O . LEU B 1 160 ? 1.035 14.992 18.141 1 98.88 160 LEU B O 1
ATOM 3703 N N . GLU B 1 161 ? -0.173 13.328 17.375 1 98.69 161 GLU B N 1
ATOM 3704 C CA . GLU B 1 161 ? 0.643 12.336 18.078 1 98.69 161 GLU B CA 1
ATOM 3705 C C . GLU B 1 161 ? 2.08 12.344 17.562 1 98.69 161 GLU B C 1
ATOM 3707 O O . GLU B 1 161 ? 3.025 12.352 18.359 1 98.69 161 GLU B O 1
ATOM 3712 N N . GLY B 1 162 ? 2.209 12.352 16.297 1 97.94 162 GLY B N 1
ATOM 3713 C CA . GLY B 1 162 ? 3.533 12.438 15.695 1 97.94 162 GLY B CA 1
ATOM 3714 C C . GLY B 1 162 ? 4.273 13.711 16.062 1 97.94 162 GLY B C 1
ATOM 3715 O O . GLY B 1 162 ? 5.461 13.68 16.375 1 97.94 162 GLY B O 1
ATOM 3716 N N . LEU B 1 163 ? 3.568 14.789 16.016 1 97.31 163 LEU B N 1
ATOM 3717 C CA . LEU B 1 163 ? 4.172 16.078 16.328 1 97.31 163 LEU B CA 1
ATOM 3718 C C . LEU B 1 163 ? 4.598 16.125 17.797 1 97.31 163 LEU B C 1
ATOM 3720 O O . LEU B 1 163 ? 5.66 16.672 18.109 1 97.31 163 LEU B O 1
ATOM 3724 N N . ALA B 1 164 ? 3.729 15.617 18.656 1 98.12 164 ALA B N 1
ATOM 3725 C CA . ALA B 1 164 ? 4.09 15.57 20.062 1 98.12 164 ALA B CA 1
ATOM 3726 C C . ALA B 1 164 ? 5.387 14.797 20.281 1 98.12 164 ALA B C 1
ATOM 3728 O O . ALA B 1 164 ? 6.242 15.203 21.062 1 98.12 164 ALA B O 1
ATOM 3729 N N . PHE B 1 165 ? 5.547 13.734 19.609 1 96.81 165 PHE B N 1
ATOM 3730 C CA . PHE B 1 165 ? 6.766 12.93 19.672 1 96.81 165 PHE B CA 1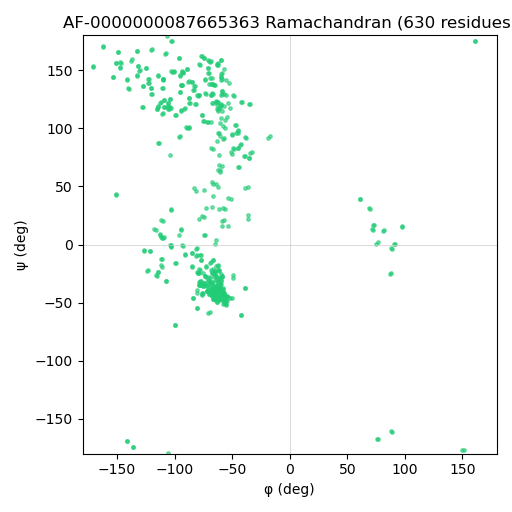
ATOM 3731 C C . PHE B 1 165 ? 7.961 13.727 19.156 1 96.81 165 PHE B C 1
ATOM 3733 O O . PHE B 1 165 ? 9.016 13.758 19.797 1 96.81 165 PHE B O 1
ATOM 3740 N N . LEU B 1 166 ? 7.836 14.359 17.969 1 93.25 166 LEU B N 1
ATOM 3741 C CA . LEU B 1 166 ? 8.922 15.164 17.422 1 93.25 166 LEU B CA 1
ATOM 3742 C C . LEU B 1 166 ? 9.312 16.281 18.391 1 93.25 166 LEU B C 1
ATOM 3744 O O . LEU B 1 166 ? 10.5 16.469 18.672 1 93.25 166 LEU B O 1
ATOM 3748 N N . HIS B 1 167 ? 8.305 16.938 18.906 1 94.5 167 HIS B N 1
ATOM 3749 C CA . HIS B 1 167 ? 8.562 18.047 19.797 1 94.5 167 HIS B CA 1
ATOM 3750 C C . HIS B 1 167 ? 9.242 17.594 21.078 1 94.5 167 HIS B C 1
ATOM 3752 O O . HIS B 1 167 ? 10.117 18.281 21.609 1 94.5 167 HIS B O 1
ATOM 3758 N N . LYS B 1 168 ? 8.82 16.5 21.562 1 94.44 168 LYS B N 1
ATOM 3759 C CA . LYS B 1 168 ? 9.461 15.922 22.75 1 94.44 168 LYS B CA 1
ATOM 3760 C C . LYS B 1 168 ? 10.938 15.648 22.484 1 94.44 168 LYS B C 1
ATOM 3762 O O . LYS B 1 168 ? 11.758 15.734 23.406 1 94.44 168 LYS B O 1
ATOM 3767 N N . ASN B 1 169 ? 11.234 15.352 21.266 1 89.06 169 ASN B N 1
ATOM 3768 C CA . ASN B 1 169 ? 12.617 15.078 20.875 1 89.06 169 ASN B CA 1
ATOM 3769 C C . ASN B 1 169 ? 13.297 16.328 20.328 1 89.06 169 ASN B C 1
ATOM 3771 O O . ASN B 1 169 ? 14.289 16.234 19.609 1 89.06 169 ASN B O 1
ATOM 3775 N N . HIS B 1 170 ? 12.695 17.469 20.516 1 88.5 170 HIS B N 1
ATOM 3776 C CA . HIS B 1 170 ? 13.242 18.781 20.234 1 88.5 170 HIS B CA 1
ATOM 3777 C C . HIS B 1 170 ? 13.367 19.016 18.719 1 88.5 170 HIS B C 1
ATOM 3779 O O . HIS B 1 170 ? 14.312 19.656 18.266 1 88.5 170 HIS B O 1
ATOM 3785 N N . ILE B 1 171 ? 12.484 18.406 18.047 1 87.62 171 ILE B N 1
ATOM 3786 C CA . ILE B 1 171 ? 12.422 18.609 16.609 1 87.62 171 ILE B CA 1
ATOM 3787 C C . ILE B 1 171 ? 11.141 19.359 16.25 1 87.62 171 ILE B C 1
ATOM 3789 O O . ILE B 1 171 ? 10.039 18.938 16.609 1 87.62 171 ILE B O 1
ATOM 3793 N N . ILE B 1 172 ? 11.312 20.484 15.609 1 90.31 172 ILE B N 1
ATOM 3794 C CA . ILE B 1 172 ? 10.195 21.219 15.031 1 90.31 172 ILE B CA 1
ATOM 3795 C C . ILE B 1 172 ? 10.047 20.859 13.555 1 90.31 172 ILE B C 1
ATOM 3797 O O . ILE B 1 172 ? 11.023 20.844 12.812 1 90.31 172 ILE B O 1
ATOM 3801 N N . HIS B 1 173 ? 8.859 20.531 13.086 1 90.19 173 HIS B N 1
ATOM 3802 C CA . HIS B 1 173 ? 8.656 20.062 11.719 1 90.19 173 HIS B CA 1
ATOM 3803 C C . HIS B 1 173 ? 8.875 21.172 10.703 1 90.19 173 HIS B C 1
ATOM 3805 O O . HIS B 1 173 ? 9.648 21.016 9.758 1 90.19 173 HIS B O 1
ATOM 3811 N N . ARG B 1 174 ? 8.102 22.281 10.82 1 88.31 174 ARG B N 1
ATOM 3812 C CA . ARG B 1 174 ? 8.273 23.547 10.109 1 88.31 174 ARG B CA 1
ATOM 3813 C C . ARG B 1 174 ? 7.543 23.531 8.773 1 88.31 174 ARG B C 1
ATOM 3815 O O . ARG B 1 174 ? 7.465 24.562 8.094 1 88.31 174 ARG B O 1
ATOM 3822 N N . ASP B 1 175 ? 6.93 22.422 8.391 1 88.38 175 ASP B N 1
ATOM 3823 C CA . ASP B 1 175 ? 6.273 22.391 7.09 1 88.38 175 ASP B CA 1
ATOM 3824 C C . ASP B 1 175 ? 5.098 21.422 7.09 1 88.38 175 ASP B C 1
ATOM 3826 O O . ASP B 1 175 ? 4.949 20.609 6.168 1 88.38 175 ASP B O 1
ATOM 3830 N N . ILE B 1 176 ? 4.355 21.469 8.133 1 94.38 176 ILE B N 1
ATOM 3831 C CA . ILE B 1 176 ? 3.146 20.656 8.18 1 94.38 176 ILE B CA 1
ATOM 3832 C C . ILE B 1 176 ? 2.143 21.156 7.148 1 94.38 176 ILE B C 1
ATOM 3834 O O . ILE B 1 176 ? 1.774 22.328 7.148 1 94.38 176 ILE B O 1
ATOM 3838 N N . LYS B 1 177 ? 1.767 20.328 6.277 1 95.12 177 LYS B N 1
ATOM 3839 C CA . LYS B 1 177 ? 0.743 20.531 5.254 1 95.12 177 LYS B CA 1
ATOM 3840 C C . LYS B 1 177 ? 0.268 19.203 4.676 1 95.12 177 LYS B C 1
ATOM 3842 O O . LYS B 1 177 ? 0.843 18.156 4.965 1 95.12 177 LYS B O 1
ATOM 3847 N N . SER B 1 178 ? -0.75 19.25 3.914 1 96.81 178 SER B N 1
ATOM 3848 C CA . SER B 1 178 ? -1.347 18.031 3.379 1 96.81 178 SER B CA 1
ATOM 3849 C C . SER B 1 178 ? -0.359 17.266 2.496 1 96.81 178 SER B C 1
ATOM 3851 O O . SER B 1 178 ? -0.395 16.031 2.43 1 96.81 178 SER B O 1
ATOM 3853 N N . ALA B 1 179 ? 0.606 17.969 1.843 1 93.69 179 ALA B N 1
ATOM 3854 C CA . ALA B 1 179 ? 1.57 17.344 0.944 1 93.69 179 ALA B CA 1
ATOM 3855 C C . ALA B 1 179 ? 2.605 16.531 1.726 1 93.69 179 ALA B C 1
ATOM 3857 O O . ALA B 1 179 ? 3.236 15.625 1.181 1 93.69 179 ALA B O 1
ATOM 3858 N N . ASN B 1 180 ? 2.744 16.828 3.061 1 92.5 180 ASN B N 1
ATOM 3859 C CA . ASN B 1 180 ? 3.777 16.188 3.867 1 92.5 180 ASN B CA 1
ATOM 3860 C C . ASN B 1 180 ? 3.174 15.219 4.879 1 92.5 180 ASN B C 1
ATOM 3862 O O . ASN B 1 180 ? 3.861 14.766 5.797 1 92.5 180 ASN B O 1
ATOM 3866 N N . ILE B 1 181 ? 1.932 15.039 4.797 1 97.5 181 ILE B N 1
ATOM 3867 C CA . ILE B 1 181 ? 1.245 13.984 5.539 1 97.5 181 ILE B CA 1
ATOM 3868 C C . ILE B 1 181 ? 0.851 12.852 4.59 1 97.5 181 ILE B C 1
ATOM 3870 O O . ILE B 1 181 ? 0.071 13.062 3.658 1 97.5 181 ILE B O 1
ATOM 3874 N N . LEU B 1 182 ? 1.399 11.711 4.891 1 98 182 LEU B N 1
ATOM 3875 C CA . LEU B 1 182 ? 1.236 10.594 3.965 1 98 182 LEU B CA 1
ATOM 3876 C C . LEU B 1 182 ? 0.317 9.531 4.555 1 98 182 LEU B C 1
ATOM 3878 O O . LEU B 1 182 ? 0.4 9.219 5.746 1 98 182 LEU B O 1
ATOM 3882 N N . ARG B 1 183 ? -0.468 8.977 3.705 1 98.06 183 ARG B N 1
ATOM 3883 C CA . ARG B 1 183 ? -1.448 7.961 4.078 1 98.06 183 ARG B CA 1
ATOM 3884 C C . ARG B 1 183 ? -0.94 6.559 3.748 1 98.06 183 ARG B C 1
ATOM 3886 O O . ARG B 1 183 ? -0.143 6.387 2.824 1 98.06 183 ARG B O 1
ATOM 3893 N N . ASP B 1 184 ? -1.353 5.586 4.535 1 96.75 184 ASP B N 1
ATOM 3894 C CA . ASP B 1 184 ? -1.285 4.203 4.074 1 96.75 184 ASP B CA 1
ATOM 3895 C C . ASP B 1 184 ? -2.662 3.699 3.645 1 96.75 184 ASP B C 1
ATOM 3897 O O . ASP B 1 184 ? -3.652 4.426 3.742 1 96.75 184 ASP B O 1
ATOM 3901 N N . SER B 1 185 ? -2.715 2.525 3.135 1 95.38 185 SER B N 1
ATOM 3902 C CA . SER B 1 185 ? -3.955 1.994 2.58 1 95.38 185 SER B CA 1
ATOM 3903 C C . SER B 1 185 ? -4.898 1.527 3.686 1 95.38 185 SER B C 1
ATOM 3905 O O . SER B 1 185 ? -6.07 1.244 3.428 1 95.38 185 SER B O 1
ATOM 3907 N N . LEU B 1 186 ? -4.434 1.487 4.883 1 94.56 186 LEU B N 1
ATOM 3908 C CA . LEU B 1 186 ? -5.238 1.001 6 1 94.56 186 LEU B CA 1
ATOM 3909 C C . LEU B 1 186 ? -5.957 2.152 6.695 1 94.56 186 LEU B C 1
ATOM 3911 O O . LEU B 1 186 ? -6.648 1.945 7.691 1 94.56 186 LEU B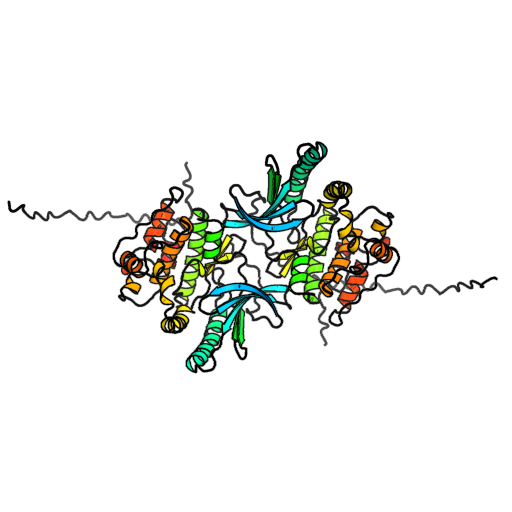 O 1
ATOM 3915 N N . GLY B 1 187 ? -5.777 3.357 6.262 1 95.44 187 GLY B N 1
ATOM 3916 C CA . GLY B 1 187 ? -6.508 4.496 6.797 1 95.44 187 GLY B CA 1
ATOM 3917 C C . GLY B 1 187 ? -5.73 5.266 7.848 1 95.44 187 GLY B C 1
ATOM 3918 O O . GLY B 1 187 ? -6.312 6.023 8.625 1 95.44 187 GLY B O 1
ATOM 3919 N N . ASN B 1 188 ? -4.453 5.02 7.898 1 97.94 188 ASN B N 1
ATOM 3920 C CA . ASN B 1 188 ? -3.6 5.754 8.828 1 97.94 188 ASN B CA 1
ATOM 3921 C C . ASN B 1 188 ? -2.703 6.75 8.094 1 97.94 188 ASN B C 1
ATOM 3923 O O . ASN B 1 188 ? -2.541 6.664 6.875 1 97.94 188 ASN B O 1
ATOM 3927 N N . VAL B 1 189 ? -2.139 7.699 8.953 1 98.69 189 VAL B N 1
ATOM 3928 C CA . VAL B 1 189 ? -1.263 8.688 8.328 1 98.69 189 VAL B CA 1
ATOM 3929 C C . VAL B 1 189 ? 0.04 8.797 9.117 1 98.69 189 VAL B C 1
ATOM 3931 O O . VAL B 1 189 ? 0.087 8.445 10.305 1 98.69 189 VAL B O 1
ATOM 3934 N N . LYS B 1 190 ? 1.097 9.203 8.438 1 98.31 190 LYS B N 1
ATOM 3935 C CA . LYS B 1 190 ? 2.396 9.531 9.016 1 98.31 190 LYS B CA 1
ATOM 3936 C C . LYS B 1 190 ? 2.895 10.883 8.508 1 98.31 190 LYS B C 1
ATOM 3938 O O . LYS B 1 190 ? 2.592 11.289 7.383 1 98.31 190 LYS B O 1
ATOM 3943 N N . ILE B 1 191 ? 3.627 11.531 9.32 1 96.75 191 ILE B N 1
ATOM 3944 C CA . ILE B 1 191 ? 4.254 12.789 8.945 1 96.75 191 ILE B CA 1
ATOM 3945 C C . ILE B 1 191 ? 5.562 12.516 8.195 1 96.75 191 ILE B C 1
ATOM 3947 O O . ILE B 1 191 ? 6.344 11.656 8.602 1 96.75 191 ILE B O 1
ATOM 3951 N N . ALA B 1 192 ? 5.711 13.211 7.105 1 92.25 192 ALA B N 1
ATOM 3952 C CA . ALA B 1 192 ? 6.934 13.094 6.316 1 92.25 192 ALA B CA 1
ATOM 3953 C C . ALA B 1 192 ? 7.645 14.438 6.199 1 92.25 192 ALA B C 1
ATOM 3955 O O . ALA B 1 192 ? 7.105 15.469 6.617 1 92.25 192 ALA B O 1
ATOM 3956 N N . ASP B 1 193 ? 8.906 14.383 5.715 1 82.5 193 ASP B N 1
ATOM 3957 C CA . ASP B 1 193 ? 9.695 15.547 5.324 1 82.5 193 ASP B CA 1
ATOM 3958 C C . ASP B 1 193 ? 9.914 16.484 6.512 1 82.5 193 ASP B C 1
ATOM 3960 O O . ASP B 1 193 ? 9.758 17.703 6.391 1 82.5 193 ASP B O 1
ATOM 3964 N N . PHE B 1 194 ? 10.141 15.867 7.668 1 68.75 194 PHE B N 1
ATOM 3965 C CA . PHE B 1 194 ? 10.398 16.719 8.82 1 68.75 194 PHE B CA 1
ATOM 3966 C C . PHE B 1 194 ? 11.883 17.031 8.945 1 68.75 194 PHE B C 1
ATOM 3968 O O . PHE B 1 194 ? 12.734 16.219 8.578 1 68.75 194 PHE B O 1
ATOM 3975 N N . GLY B 1 195 ? 12.211 18.094 9.461 1 58.34 195 GLY B N 1
ATOM 3976 C CA . GLY B 1 195 ? 13.57 18.547 9.711 1 58.34 195 GLY B CA 1
ATOM 3977 C C . GLY B 1 195 ? 14.18 19.297 8.531 1 58.34 195 GLY B C 1
ATOM 3978 O O . GLY B 1 195 ? 15.227 19.922 8.664 1 58.34 195 GLY B O 1
ATOM 3979 N N . SER B 1 196 ? 13.578 18.922 7.383 1 53.28 196 SER B N 1
ATOM 3980 C CA . SER B 1 196 ? 14.164 19.516 6.184 1 53.28 196 SER B CA 1
ATOM 3981 C C . SER B 1 196 ? 13.914 21.016 6.129 1 53.28 196 SER B C 1
ATOM 3983 O O . SER B 1 196 ? 14.523 21.719 5.324 1 53.28 196 SER B O 1
ATOM 3985 N N . GLY B 1 197 ? 12.875 21.391 6.871 1 48.62 197 GLY B N 1
ATOM 3986 C CA . GLY B 1 197 ? 12.453 22.766 6.695 1 48.62 197 GLY B CA 1
ATOM 3987 C C . GLY B 1 197 ? 13.555 23.766 6.965 1 48.62 197 GLY B C 1
ATOM 3988 O O . GLY B 1 197 ? 13.719 24.734 6.223 1 48.62 197 GLY B O 1
ATOM 3989 N N . LYS B 1 198 ? 14.164 23.531 8.156 1 50.31 198 LYS B N 1
ATOM 3990 C CA . LYS B 1 198 ? 15.211 24.516 8.398 1 50.31 198 LYS B CA 1
ATOM 3991 C C . LYS B 1 198 ? 16.234 24.516 7.277 1 50.31 198 LYS B C 1
ATOM 3993 O O . LYS B 1 198 ? 16.656 25.578 6.809 1 50.31 198 LYS B O 1
ATOM 3998 N N . LYS B 1 199 ? 16.641 23.328 7.016 1 48.53 199 LYS B N 1
ATOM 3999 C CA . LYS B 1 199 ? 17.75 23.219 6.059 1 48.53 199 LYS B CA 1
ATOM 4000 C C . LYS B 1 199 ? 17.281 23.562 4.648 1 48.53 199 LYS B C 1
ATOM 4002 O O . LYS B 1 199 ? 18 24.219 3.893 1 48.53 199 LYS B O 1
ATOM 4007 N N . MET B 1 200 ? 16.125 23.094 4.465 1 42.12 200 MET B N 1
ATOM 4008 C CA . MET B 1 200 ? 15.539 23.375 3.154 1 42.12 200 MET B CA 1
ATOM 4009 C C . MET B 1 200 ? 15.133 24.844 3.043 1 42.12 200 MET B C 1
ATOM 4011 O O . MET B 1 200 ? 15.211 25.422 1.963 1 42.12 200 MET B O 1
ATOM 4015 N N . GLN B 1 201 ? 14.695 25.344 4.129 1 46.34 201 GLN B N 1
ATOM 4016 C CA . GLN B 1 201 ? 14.383 26.766 4.141 1 46.34 201 GLN B CA 1
ATOM 4017 C C . GLN B 1 201 ? 15.617 27.594 3.797 1 46.34 201 GLN B C 1
ATOM 4019 O O . GLN B 1 201 ? 15.508 28.625 3.113 1 46.34 201 GLN B O 1
ATOM 4024 N N . SER B 1 202 ? 16.625 27.094 4.383 1 46.28 202 SER B N 1
ATOM 4025 C CA . SER B 1 202 ? 17.828 27.844 4.016 1 46.28 202 SER B CA 1
ATOM 4026 C C . SER B 1 202 ? 18.094 27.75 2.52 1 46.28 202 SER B C 1
ATOM 4028 O O . SER B 1 202 ? 18.5 28.734 1.893 1 46.28 202 SER B O 1
ATOM 4030 N N . LEU B 1 203 ? 17.766 26.578 2.008 1 44.66 203 LEU B N 1
ATOM 4031 C CA . LEU B 1 203 ? 18.031 26.406 0.585 1 44.66 203 LEU B CA 1
ATOM 4032 C C . LEU B 1 203 ? 16.938 27.047 -0.258 1 44.66 203 LEU B C 1
ATOM 4034 O O . LEU B 1 203 ? 17.219 27.625 -1.31 1 44.66 203 LEU B O 1
ATOM 4038 N N . ALA B 1 204 ? 15.719 26.891 0.142 1 43.81 204 ALA B N 1
ATOM 4039 C CA . ALA B 1 204 ? 14.586 27.5 -0.557 1 43.81 204 ALA B CA 1
ATOM 4040 C C . ALA B 1 204 ? 14.633 29.016 -0.467 1 43.81 204 ALA B C 1
ATOM 4042 O O . ALA B 1 204 ? 14.242 29.719 -1.405 1 43.81 204 ALA B O 1
ATOM 4043 N N . SER B 1 205 ? 14.906 29.609 0.633 1 44.44 205 SER B N 1
ATOM 4044 C CA . SER B 1 205 ? 15.062 31.062 0.702 1 44.44 205 SER B CA 1
ATOM 4045 C C . SER B 1 205 ? 16 31.578 -0.391 1 44.44 205 SER B C 1
ATOM 4047 O O . SER B 1 205 ? 15.836 32.688 -0.879 1 44.44 205 SER B O 1
ATOM 4049 N N . GLN B 1 206 ? 16.828 30.812 -0.753 1 43.38 206 GLN B N 1
ATOM 4050 C CA . GLN B 1 206 ? 17.688 31.312 -1.811 1 43.38 206 GLN B CA 1
ATOM 4051 C C . GLN B 1 206 ? 17 31.234 -3.172 1 43.38 206 GLN B C 1
ATOM 4053 O O . GLN B 1 206 ? 17.312 32.031 -4.074 1 43.38 206 GLN B O 1
ATOM 4058 N N . GLN B 1 207 ? 16.047 30.359 -3.338 1 44.19 207 GLN B N 1
ATOM 4059 C CA . GLN B 1 207 ? 15.523 30.25 -4.699 1 44.19 207 GLN B CA 1
ATOM 4060 C C . GLN B 1 207 ? 14.102 30.797 -4.797 1 44.19 207 GLN B C 1
ATOM 4062 O O . GLN B 1 207 ? 13.461 30.688 -5.848 1 44.19 207 GLN B O 1
ATOM 4067 N N . GLY B 1 208 ? 13.594 31.625 -3.914 1 41.78 208 GLY B N 1
ATOM 4068 C CA . GLY B 1 208 ? 12.312 32.312 -4.059 1 41.78 208 GLY B CA 1
ATOM 4069 C C . GLY B 1 208 ? 11.133 31.391 -3.789 1 41.78 208 GLY B C 1
ATOM 4070 O O . GLY B 1 208 ? 10.008 31.688 -4.184 1 41.78 208 GLY B O 1
ATOM 4071 N N . ALA B 1 209 ? 11.219 30.172 -3.436 1 45.38 209 ALA B N 1
ATOM 4072 C CA . ALA B 1 209 ? 10.156 29.188 -3.359 1 45.38 209 ALA B CA 1
ATOM 4073 C C . ALA B 1 209 ? 9.289 29.406 -2.121 1 45.38 209 ALA B C 1
ATOM 4075 O O . ALA B 1 209 ? 8.531 28.516 -1.723 1 45.38 209 ALA B O 1
ATOM 4076 N N . PHE B 1 210 ? 9.172 30.578 -1.503 1 45 210 PHE B N 1
ATOM 4077 C CA . PHE B 1 210 ? 8.422 31 -0.321 1 45 210 PHE B CA 1
ATOM 4078 C C . PHE B 1 210 ? 6.926 30.828 -0.545 1 45 210 PHE B C 1
ATOM 4080 O O . PHE B 1 210 ? 6.164 30.641 0.407 1 45 210 PHE B O 1
ATOM 4087 N N . HIS B 1 211 ? 6.41 30.766 -1.678 1 50.28 211 HIS B N 1
ATOM 4088 C CA . HIS B 1 211 ? 5.016 31.109 -1.937 1 50.28 211 HIS B CA 1
ATOM 4089 C C . HIS B 1 211 ? 4.078 30 -1.467 1 50.28 211 HIS B C 1
ATOM 4091 O O . HIS B 1 211 ? 3.008 30.281 -0.919 1 50.28 211 HIS B O 1
ATOM 4097 N N . SER B 1 212 ? 4.301 28.75 -1.643 1 53.91 212 SER B N 1
ATOM 4098 C CA . SER B 1 212 ? 3.26 27.75 -1.46 1 53.91 212 SER B CA 1
ATOM 4099 C C . SER B 1 212 ? 3.086 27.391 0.012 1 53.91 212 SER B C 1
ATOM 4101 O O . SER B 1 212 ? 2.008 26.953 0.43 1 53.91 212 SER B O 1
ATOM 4103 N N . THR B 1 213 ? 3.898 27.938 0.893 1 74.5 213 THR B N 1
ATOM 4104 C CA . THR B 1 213 ? 3.922 27.578 2.307 1 74.5 213 THR B CA 1
ATOM 4105 C C . THR B 1 213 ? 3.221 28.641 3.146 1 74.5 213 THR B C 1
ATOM 4107 O O . THR B 1 213 ? 2.779 28.375 4.266 1 74.5 213 THR B O 1
ATOM 4110 N N . ILE B 1 214 ? 2.705 29.719 2.518 1 86.19 214 ILE B N 1
ATOM 4111 C CA . ILE B 1 214 ? 2.18 30.828 3.312 1 86.19 214 ILE B CA 1
ATOM 4112 C C . ILE B 1 214 ? 0.842 30.438 3.93 1 86.19 214 ILE B C 1
ATOM 4114 O O . ILE B 1 214 ? 0.54 30.812 5.066 1 86.19 214 ILE B O 1
ATOM 4118 N N . HIS B 1 215 ? 0.109 29.656 3.234 1 91.88 215 HIS B N 1
ATOM 4119 C CA . HIS B 1 215 ? -1.246 29.312 3.66 1 91.88 215 HIS B CA 1
ATOM 4120 C C . HIS B 1 215 ? -1.234 28.516 4.957 1 91.88 215 HIS B C 1
ATOM 4122 O O . HIS B 1 215 ? -2.207 28.547 5.719 1 91.88 215 HIS B O 1
ATOM 4128 N N . TYR B 1 216 ? -0.132 27.891 5.203 1 93.44 216 TYR B N 1
ATOM 4129 C CA . TYR B 1 216 ? -0.068 27.016 6.371 1 93.44 216 TYR B CA 1
ATOM 4130 C C . TYR B 1 216 ? 0.696 27.688 7.508 1 93.44 216 TYR B C 1
ATOM 4132 O O . TYR B 1 216 ? 0.805 27.125 8.602 1 93.44 216 TYR B O 1
ATOM 4140 N N . THR B 1 217 ? 1.189 28.891 7.285 1 92.25 217 THR B N 1
ATOM 4141 C CA . THR B 1 217 ? 2.105 29.516 8.227 1 92.25 217 THR B CA 1
ATOM 4142 C C . THR B 1 217 ? 1.336 30.297 9.289 1 92.25 217 THR B C 1
ATOM 4144 O O . THR B 1 217 ? 0.388 31.016 8.977 1 92.25 217 THR B O 1
ATOM 4147 N N . ALA B 1 218 ? 1.769 30.219 10.492 1 94.69 218 ALA B N 1
ATOM 4148 C CA . ALA B 1 218 ? 1.123 30.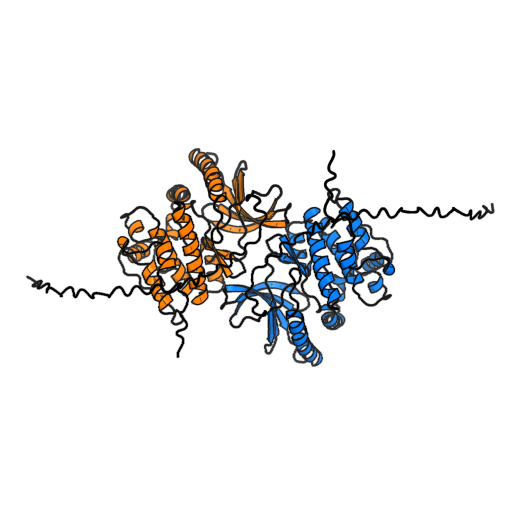875 11.625 1 94.69 218 ALA B CA 1
ATOM 4149 C C . ALA B 1 218 ? 1.29 32.375 11.555 1 94.69 218 ALA B C 1
ATOM 4151 O O . ALA B 1 218 ? 2.32 32.875 11.086 1 94.69 218 ALA B O 1
ATOM 4152 N N . PRO B 1 219 ? 0.312 33.094 12.031 1 94.94 219 PRO B N 1
ATOM 4153 C CA . PRO B 1 219 ? 0.341 34.562 11.938 1 94.94 219 PRO B CA 1
ATOM 4154 C C . PRO B 1 219 ? 1.56 35.156 12.625 1 94.94 219 PRO B C 1
ATOM 4156 O O . PRO B 1 219 ? 2.156 36.125 12.102 1 94.94 219 PRO B O 1
ATOM 4159 N N . GLU B 1 220 ? 2.016 34.688 13.828 1 95 220 GLU B N 1
ATOM 4160 C CA . GLU B 1 220 ? 3.156 35.25 14.539 1 95 220 GLU B CA 1
ATOM 4161 C C . GLU B 1 220 ? 4.445 35.094 13.734 1 95 220 GLU B C 1
ATOM 4163 O O . GLU B 1 220 ? 5.363 35.906 13.859 1 95 220 GLU B O 1
ATOM 4168 N N . VAL B 1 221 ? 4.516 34.031 12.922 1 91.12 221 VAL B N 1
ATOM 4169 C CA . VAL B 1 221 ? 5.684 33.781 12.086 1 91.12 221 VAL B CA 1
ATOM 4170 C C . VAL B 1 221 ? 5.664 34.719 10.883 1 91.12 221 VAL B C 1
ATOM 4172 O O . VAL B 1 221 ? 6.684 35.312 10.547 1 91.12 221 VAL B O 1
ATOM 4175 N N . LEU B 1 222 ? 4.492 34.875 10.289 1 88.81 222 LEU B N 1
ATOM 4176 C CA . LEU B 1 222 ? 4.336 35.781 9.141 1 88.81 222 LEU B CA 1
ATOM 4177 C C . LEU B 1 222 ? 4.664 37.219 9.523 1 88.81 222 LEU B C 1
ATOM 4179 O O . LEU B 1 222 ? 5.234 37.938 8.727 1 88.81 222 LEU B O 1
ATOM 4183 N N . LEU B 1 223 ? 4.305 37.562 10.734 1 89.88 223 LEU B N 1
ATOM 4184 C CA . LEU B 1 223 ? 4.48 38.906 11.219 1 89.88 223 LEU B CA 1
ATOM 4185 C C . LEU B 1 223 ? 5.883 39.125 11.781 1 89.88 223 LEU B C 1
ATOM 4187 O O . LEU B 1 223 ? 6.25 40.219 12.164 1 89.88 223 LEU B O 1
ATOM 4191 N N . GLY B 1 224 ? 6.637 38.031 11.875 1 88.5 224 GLY B N 1
ATOM 4192 C CA . GLY B 1 224 ? 7.988 38.125 12.406 1 88.5 224 GLY B CA 1
ATOM 4193 C C . GLY B 1 224 ? 8.031 38.344 13.906 1 88.5 224 GLY B C 1
ATOM 4194 O O . GLY B 1 224 ? 9.023 38.844 14.438 1 88.5 224 GLY B O 1
ATOM 4195 N N . ARG B 1 225 ? 6.988 38.094 14.555 1 89.25 225 ARG B N 1
ATOM 4196 C CA . ARG B 1 225 ? 6.918 38.312 16 1 89.25 225 ARG B CA 1
ATOM 4197 C C . ARG B 1 225 ? 7.691 37.219 16.75 1 89.25 225 ARG B C 1
ATOM 4199 O O . ARG B 1 225 ? 8.211 37.469 17.844 1 89.25 225 ARG B O 1
ATOM 4206 N N . THR B 1 226 ? 7.684 36.062 16.203 1 86.56 226 THR B N 1
ATOM 4207 C CA . THR B 1 226 ? 8.406 34.938 16.781 1 86.56 226 THR B CA 1
ATOM 4208 C C . THR B 1 226 ? 9.141 34.156 15.695 1 86.56 226 THR B C 1
ATOM 4210 O O . THR B 1 226 ? 8.781 34.219 14.523 1 86.56 226 THR B O 1
ATOM 4213 N N . ALA B 1 227 ? 10.148 33.406 16.141 1 85.06 227 ALA B N 1
ATOM 4214 C CA . ALA B 1 227 ? 10.688 32.375 15.258 1 85.06 227 ALA B CA 1
ATOM 4215 C C . ALA B 1 227 ? 9.703 31.219 15.109 1 85.06 227 ALA B C 1
ATOM 4217 O O . ALA B 1 227 ? 8.789 31.078 15.922 1 85.06 227 ALA B O 1
ATOM 4218 N N . TYR B 1 228 ? 9.867 30.531 14.102 1 88.19 228 TYR B N 1
ATOM 4219 C CA . TYR B 1 228 ? 9.039 29.344 13.922 1 88.19 228 TYR B CA 1
ATOM 4220 C C . TYR B 1 228 ? 9.234 28.359 15.07 1 88.19 228 TYR B C 1
ATOM 4222 O O . TYR B 1 228 ? 10.367 28.047 15.438 1 88.19 228 TYR B O 1
ATOM 4230 N N . GLY B 1 229 ? 8.117 27.922 15.664 1 90.75 229 GLY B N 1
ATOM 4231 C CA . GLY B 1 229 ? 8.219 27.047 16.828 1 90.75 229 GLY B CA 1
ATOM 4232 C C . GLY B 1 229 ? 7.16 25.953 16.828 1 90.75 229 GLY B C 1
ATOM 4233 O O . GLY B 1 229 ? 6.488 25.719 15.828 1 90.75 229 GLY B O 1
ATOM 4234 N N . ARG B 1 230 ? 7.039 25.266 17.938 1 95.69 230 ARG B N 1
ATOM 4235 C CA . ARG B 1 230 ? 6.152 24.125 18.141 1 95.69 230 ARG B CA 1
ATOM 4236 C C . ARG B 1 230 ? 4.695 24.516 17.922 1 95.69 230 ARG B C 1
ATOM 4238 O O . ARG B 1 230 ? 3.932 23.781 17.297 1 95.69 230 ARG B O 1
ATOM 4245 N N . LYS B 1 231 ? 4.402 25.656 18.406 1 97.69 231 LYS B N 1
ATOM 4246 C CA . LYS B 1 231 ? 3.016 26.109 18.297 1 97.69 231 LYS B CA 1
ATOM 4247 C C . LYS B 1 231 ? 2.664 26.5 16.875 1 97.69 231 LYS B C 1
ATOM 4249 O O . LYS B 1 231 ? 1.492 26.484 16.484 1 97.69 231 LYS B O 1
ATOM 4254 N N . ALA B 1 232 ? 3.656 26.938 16.094 1 95.5 232 ALA B N 1
ATOM 4255 C CA . ALA B 1 232 ? 3.426 27.188 14.664 1 95.5 232 ALA B CA 1
ATOM 4256 C C . ALA B 1 232 ? 3.068 25.891 13.938 1 95.5 232 ALA B C 1
ATOM 4258 O O . ALA B 1 232 ? 2.232 25.906 13.031 1 95.5 232 ALA B O 1
ATOM 4259 N N . ASP B 1 233 ? 3.707 24.797 14.344 1 96 233 ASP B N 1
ATOM 4260 C CA . ASP B 1 233 ? 3.334 23.484 13.812 1 96 233 ASP B CA 1
ATOM 4261 C C . ASP B 1 233 ? 1.861 23.188 14.078 1 96 233 ASP B C 1
ATOM 4263 O O . ASP B 1 233 ? 1.158 22.672 13.203 1 96 233 ASP B O 1
ATOM 4267 N N . VAL B 1 234 ? 1.426 23.531 15.234 1 98.69 234 VAL B N 1
ATOM 4268 C CA . VAL B 1 234 ? 0.057 23.25 15.648 1 98.69 234 VAL B CA 1
ATOM 4269 C C . VAL B 1 234 ? -0.921 24.047 14.797 1 98.69 234 VAL B C 1
ATOM 4271 O O . VAL B 1 234 ? -1.96 23.531 14.375 1 98.69 234 VAL B O 1
ATOM 4274 N N . TRP B 1 235 ? -0.579 25.297 14.547 1 97.69 235 TRP B N 1
ATOM 4275 C CA . TRP B 1 235 ? -1.378 26.109 13.633 1 97.69 235 TRP B CA 1
ATOM 4276 C C . TRP B 1 235 ? -1.527 25.406 12.281 1 97.69 235 TRP B C 1
ATOM 4278 O O . TRP B 1 235 ? -2.637 25.281 11.758 1 97.69 235 TRP B O 1
ATOM 4288 N N . SER B 1 236 ? -0.461 24.938 11.742 1 97.06 236 SER B N 1
ATOM 4289 C CA . SER B 1 236 ? -0.459 24.281 10.438 1 97.06 236 SER B CA 1
ATOM 4290 C C . SER B 1 236 ? -1.347 23.047 10.43 1 97.06 236 SER B C 1
ATOM 4292 O O . SER B 1 236 ? -1.968 22.719 9.422 1 97.06 236 SER B O 1
ATOM 4294 N N . VAL B 1 237 ? -1.394 22.344 11.57 1 98.69 237 VAL B N 1
ATOM 4295 C CA . VAL B 1 237 ? -2.283 21.188 11.695 1 98.69 237 VAL B CA 1
ATOM 4296 C C . VAL B 1 237 ? -3.734 21.641 11.547 1 98.69 237 VAL B C 1
ATOM 4298 O O . VAL B 1 237 ? -4.531 20.969 10.883 1 98.69 237 VAL B O 1
ATOM 4301 N N . GLY B 1 238 ? -4.039 22.75 12.172 1 98.56 238 GLY B N 1
ATOM 4302 C CA . GLY B 1 238 ? -5.383 23.297 12.047 1 98.56 238 GLY B CA 1
ATOM 4303 C C . GLY B 1 238 ? -5.77 23.609 10.609 1 98.56 238 GLY B C 1
ATOM 4304 O O . GLY B 1 238 ? -6.871 23.266 10.172 1 98.56 238 GLY B O 1
ATOM 4305 N N . VAL B 1 239 ? -4.875 24.234 9.914 1 97.75 239 VAL B N 1
ATOM 4306 C CA . VAL B 1 239 ? -5.109 24.562 8.516 1 97.75 239 VAL B CA 1
ATOM 4307 C C . VAL B 1 239 ? -5.32 23.281 7.711 1 97.75 239 VAL B C 1
ATOM 4309 O O . VAL B 1 239 ? -6.227 23.203 6.879 1 97.75 239 VAL B O 1
ATOM 4312 N N . THR B 1 240 ? -4.523 22.266 7.961 1 98.5 240 THR B N 1
ATOM 4313 C CA . THR B 1 240 ? -4.621 20.984 7.262 1 98.5 240 THR B CA 1
ATOM 4314 C C . THR B 1 240 ? -5.945 20.297 7.574 1 98.5 240 THR B C 1
ATOM 4316 O O . THR B 1 240 ? -6.539 19.656 6.703 1 98.5 240 THR B O 1
ATOM 4319 N N . LEU B 1 241 ? -6.367 20.406 8.828 1 98.81 241 LEU B N 1
ATOM 4320 C CA . LEU B 1 241 ? -7.664 19.844 9.211 1 98.81 241 LEU B CA 1
ATOM 4321 C C . LEU B 1 241 ? -8.789 20.484 8.398 1 98.81 241 LEU B C 1
ATOM 4323 O O . LEU B 1 241 ? -9.641 19.781 7.859 1 98.81 241 LEU B O 1
ATOM 4327 N N . VAL B 1 242 ? -8.758 21.797 8.297 1 98.38 242 VAL B N 1
ATOM 4328 C CA . VAL B 1 242 ? -9.773 22.5 7.516 1 98.38 242 VAL B CA 1
ATOM 4329 C C . VAL B 1 242 ? -9.711 22.047 6.059 1 98.38 242 VAL B C 1
ATOM 4331 O O . VAL B 1 242 ? -10.75 21.828 5.426 1 98.38 242 VAL B O 1
ATOM 4334 N N . GLU B 1 243 ? -8.531 21.922 5.578 1 98.06 243 GLU B N 1
ATOM 4335 C CA . GLU B 1 243 ? -8.352 21.438 4.215 1 98.06 243 GLU B CA 1
ATOM 4336 C C . GLU B 1 243 ? -8.969 20.047 4.031 1 98.06 243 GLU B C 1
ATOM 4338 O O . GLU B 1 243 ? -9.633 19.797 3.023 1 98.06 243 GLU B O 1
ATOM 4343 N N . MET B 1 244 ? -8.805 19.141 4.98 1 98.69 244 MET B N 1
ATOM 4344 C CA . MET B 1 244 ? -9.375 17.797 4.906 1 98.69 244 MET B CA 1
ATOM 4345 C C . MET B 1 244 ? -10.898 17.859 4.895 1 98.69 244 MET B C 1
ATOM 4347 O O . MET B 1 244 ? -11.555 17.125 4.152 1 98.69 244 MET B O 1
ATOM 4351 N N . LEU B 1 245 ? -11.422 18.75 5.66 1 98.56 245 LEU B N 1
ATOM 4352 C CA . LEU B 1 245 ? -12.859 18.812 5.867 1 98.56 245 LEU B CA 1
ATOM 4353 C C . LEU B 1 245 ? -13.547 19.516 4.695 1 98.56 245 LEU B C 1
ATOM 4355 O O . LEU B 1 245 ? -14.719 19.25 4.41 1 98.56 245 LEU B O 1
ATOM 4359 N N . THR B 1 246 ? -12.828 20.359 3.971 1 97.88 246 THR B N 1
ATOM 4360 C CA . THR B 1 246 ? -13.477 21.188 2.959 1 97.88 246 THR B CA 1
ATOM 4361 C C . THR B 1 246 ? -12.992 20.812 1.562 1 97.88 246 THR B C 1
ATOM 4363 O O . THR B 1 246 ? -13.617 21.156 0.562 1 97.88 246 THR B O 1
ATOM 4366 N N . GLY B 1 247 ? -11.82 20.234 1.527 1 96.94 247 GLY B N 1
ATOM 4367 C CA . GLY B 1 247 ? -11.234 19.891 0.245 1 96.94 247 GLY B CA 1
ATOM 4368 C C . GLY B 1 247 ? -10.359 20.984 -0.338 1 96.94 247 GLY B C 1
ATOM 4369 O O . GLY B 1 247 ? -9.773 20.812 -1.408 1 96.94 247 GLY B O 1
ATOM 4370 N N . LYS B 1 248 ? -10.242 22.109 0.402 1 94.88 248 LYS B N 1
ATOM 4371 C CA . LYS B 1 248 ? -9.445 23.234 -0.076 1 94.88 248 LYS B CA 1
ATOM 4372 C C . LYS B 1 248 ? -8.672 23.891 1.067 1 94.88 248 LYS B C 1
ATOM 4374 O O . LYS B 1 248 ? -9.188 24.031 2.176 1 94.88 248 LYS B O 1
ATOM 4379 N N . VAL B 1 249 ? -7.48 24.281 0.727 1 94.31 249 VAL B N 1
ATOM 4380 C CA . VAL B 1 249 ? -6.691 24.984 1.727 1 94.31 249 VAL B CA 1
ATOM 4381 C C . VAL B 1 249 ? -7.297 26.375 1.977 1 94.31 249 VAL B C 1
ATOM 4383 O O . VAL B 1 249 ? -7.711 27.047 1.037 1 94.31 249 VAL B O 1
ATOM 4386 N N . PRO B 1 250 ? -7.371 26.797 3.197 1 94 250 PRO B N 1
ATOM 4387 C CA . PRO B 1 250 ? -7.895 28.141 3.488 1 94 250 PRO B CA 1
ATOM 4388 C C . PRO B 1 250 ? -7.102 29.25 2.799 1 94 250 PRO B C 1
ATOM 4390 O O . PRO B 1 250 ? -5.883 29.141 2.65 1 94 250 PRO B O 1
ATOM 4393 N N . TRP B 1 251 ? -7.84 30.344 2.299 1 92.81 251 TRP B N 1
ATOM 4394 C CA . TRP B 1 251 ? -7.312 31.578 1.717 1 92.81 251 TRP B CA 1
ATOM 4395 C C . TRP B 1 251 ? -6.719 31.312 0.337 1 92.81 251 TRP B C 1
ATOM 4397 O O . TRP B 1 251 ? -5.969 32.125 -0.19 1 92.81 251 TRP B O 1
ATOM 4407 N N . LYS B 1 252 ? -7.02 30.125 -0.199 1 89.5 252 LYS B N 1
ATOM 4408 C CA . LYS B 1 252 ? -6.484 29.766 -1.509 1 89.5 252 LYS B CA 1
ATOM 4409 C C . LYS B 1 252 ? -6.93 30.75 -2.576 1 89.5 252 LYS B C 1
ATOM 4411 O O . LYS B 1 252 ? -6.219 30.969 -3.561 1 89.5 252 LYS B O 1
ATOM 4416 N N . GLU B 1 253 ? -8.016 31.391 -2.385 1 88.06 253 GLU B N 1
ATOM 4417 C CA . GLU B 1 253 ? -8.609 32.312 -3.363 1 88.06 253 GLU B CA 1
ATOM 4418 C C . GLU B 1 253 ? -7.887 33.656 -3.383 1 88.06 253 GLU B C 1
ATOM 4420 O O . GLU B 1 253 ? -8.047 34.438 -4.316 1 88.06 253 GLU B O 1
ATOM 4425 N N . PHE B 1 254 ? -7.098 33.906 -2.447 1 89 254 PHE B N 1
ATOM 4426 C CA . PHE B 1 254 ? -6.391 35.188 -2.344 1 89 254 PHE B CA 1
ATOM 4427 C C . PHE B 1 254 ? -5.02 35.094 -3.002 1 89 254 PHE B C 1
ATOM 4429 O O . PHE B 1 254 ? -4.395 34.031 -3.008 1 89 254 PHE B O 1
ATOM 4436 N N . GLU B 1 255 ? -4.594 36.156 -3.508 1 88.12 255 GLU B N 1
ATOM 4437 C CA . GLU B 1 255 ? -3.182 36.281 -3.865 1 88.12 255 GLU B CA 1
ATOM 4438 C C . GLU B 1 255 ? -2.289 36.156 -2.633 1 88.12 255 GLU B C 1
ATOM 4440 O O . GLU B 1 255 ? -2.721 36.469 -1.52 1 88.12 255 GLU B O 1
ATOM 4445 N N . PRO B 1 256 ? -1.07 35.781 -2.795 1 84.75 256 PRO B N 1
ATOM 4446 C CA . PRO B 1 256 ? -0.179 35.5 -1.667 1 84.75 256 PRO B CA 1
ATOM 4447 C C . PRO B 1 256 ? -0.128 36.625 -0.655 1 84.75 256 PRO B C 1
ATOM 4449 O O . PRO B 1 256 ? -0.271 36.406 0.548 1 84.75 256 PRO B O 1
ATOM 4452 N N . MET B 1 257 ? 0.006 37.844 -1.164 1 86 257 MET B N 1
ATOM 4453 C CA . MET B 1 257 ? 0.102 38.969 -0.254 1 86 257 MET B CA 1
ATOM 4454 C C . MET B 1 257 ? -1.216 39.188 0.48 1 86 257 MET B C 1
ATOM 4456 O O . MET B 1 257 ? -1.223 39.5 1.675 1 86 257 MET B O 1
ATOM 4460 N N . ALA B 1 258 ? -2.262 39.031 -0.256 1 90.06 258 ALA B N 1
ATOM 4461 C CA . ALA B 1 258 ? -3.578 39.188 0.361 1 90.06 258 ALA B CA 1
ATOM 4462 C C . ALA B 1 258 ? -3.832 38.062 1.371 1 90.06 258 ALA B C 1
ATOM 4464 O O . ALA B 1 258 ? -4.406 38.312 2.436 1 90.06 258 ALA B O 1
ATOM 4465 N N . ALA B 1 259 ? -3.412 36.906 1.058 1 90.38 259 ALA B N 1
ATOM 4466 C CA . ALA B 1 259 ? -3.547 35.781 1.982 1 90.38 259 ALA B CA 1
ATOM 4467 C C . ALA B 1 259 ? -2.773 36.031 3.273 1 90.38 259 ALA B C 1
ATOM 4469 O O . ALA B 1 259 ? -3.281 35.781 4.367 1 90.38 259 ALA B O 1
ATOM 4470 N N . MET B 1 260 ? -1.581 36.562 3.094 1 89.81 260 MET B N 1
ATOM 4471 C CA . MET B 1 260 ? -0.763 36.875 4.258 1 89.81 260 MET B CA 1
ATOM 4472 C C . MET B 1 260 ? -1.482 37.875 5.168 1 89.81 260 MET B C 1
ATOM 4474 O O . MET B 1 260 ? -1.483 37.719 6.391 1 89.81 260 MET B O 1
ATOM 4478 N N . PHE B 1 261 ? -2.033 38.844 4.551 1 90.94 261 PHE B N 1
ATOM 4479 C CA . PHE B 1 261 ? -2.75 39.875 5.297 1 90.94 261 PHE B CA 1
ATOM 4480 C C . PHE B 1 261 ? -3.93 39.281 6.055 1 90.94 261 PHE B C 1
ATOM 4482 O O . PHE B 1 261 ? -4.133 39.562 7.234 1 90.94 261 PHE B O 1
ATOM 4489 N N . GLN B 1 262 ? -4.652 38.469 5.324 1 92.19 262 GLN B N 1
ATOM 4490 C CA . GLN B 1 262 ? -5.812 37.844 5.945 1 92.19 262 GLN B CA 1
ATOM 4491 C C . GLN B 1 262 ? -5.398 36.969 7.137 1 92.19 262 GLN B C 1
ATOM 4493 O O . GLN B 1 262 ? -6.004 37.062 8.203 1 92.19 262 GLN B O 1
ATOM 4498 N N . ILE B 1 263 ? -4.406 36.219 7.02 1 93.44 263 ILE B N 1
ATOM 4499 C CA . ILE B 1 263 ? -3.943 35.312 8.062 1 93.44 263 ILE B CA 1
ATOM 4500 C C . ILE B 1 263 ? -3.414 36.125 9.25 1 93.44 263 ILE B C 1
ATOM 4502 O O . ILE B 1 263 ? -3.713 35.781 10.406 1 93.44 263 ILE B O 1
ATOM 4506 N N . ALA B 1 264 ? -2.721 37.156 8.977 1 91.44 264 ALA B N 1
ATOM 4507 C CA . ALA B 1 264 ? -2.012 37.906 10 1 91.44 264 ALA B CA 1
ATOM 4508 C C . ALA B 1 264 ? -2.971 38.812 10.781 1 91.44 264 ALA B C 1
ATOM 4510 O O . ALA B 1 264 ? -2.836 38.969 12 1 91.44 264 ALA B O 1
ATOM 4511 N N . TYR B 1 265 ? -3.971 39.344 10.102 1 91.69 265 TYR B N 1
ATOM 4512 C CA . TYR B 1 265 ? -4.656 40.438 10.742 1 91.69 265 TYR B CA 1
ATOM 4513 C C . TYR B 1 265 ? -6.148 40.156 10.875 1 91.69 265 TYR B C 1
ATOM 4515 O O . TYR B 1 265 ? -6.84 40.812 11.664 1 91.69 265 TYR B O 1
ATOM 4523 N N . GLU B 1 266 ? -6.621 39.281 10.055 1 89.88 266 GLU B N 1
ATOM 4524 C CA . GLU B 1 266 ? -8.055 39 10.102 1 89.88 266 GLU B CA 1
ATOM 4525 C C . GLU B 1 266 ? -8.352 37.688 10.828 1 89.88 266 GLU B C 1
ATOM 4527 O O . GLU B 1 266 ? -7.547 36.781 10.789 1 89.88 266 GLU B O 1
ATOM 4532 N N . GLU B 1 267 ? -9.531 37.688 11.484 1 87 267 GLU B N 1
ATOM 4533 C CA . GLU B 1 267 ? -9.961 36.406 12.07 1 87 267 GLU B CA 1
ATOM 4534 C C . GLU B 1 267 ? -10.273 35.375 10.992 1 87 267 GLU B C 1
ATOM 4536 O O . GLU B 1 267 ? -10.891 35.719 9.977 1 87 267 GLU B O 1
ATOM 4541 N N . PRO B 1 268 ? -9.82 34.188 11.297 1 82.88 268 PRO B N 1
ATOM 4542 C CA . PRO B 1 268 ? -10.078 33.156 10.273 1 82.88 268 PRO B CA 1
ATOM 4543 C C . PRO B 1 268 ? -11.57 32.938 10.055 1 82.88 268 PRO B C 1
ATOM 4545 O O . PRO B 1 268 ? -12.32 32.719 11.016 1 82.88 268 PRO B O 1
ATOM 4548 N N . LYS B 1 269 ? -11.992 33.125 8.805 1 81.69 269 LYS B N 1
ATOM 4549 C CA . LYS B 1 269 ? -13.352 32.781 8.406 1 81.69 269 LYS B CA 1
ATOM 4550 C C . LYS B 1 269 ? -13.375 31.375 7.766 1 81.69 269 LYS B C 1
ATOM 4552 O O . LYS B 1 269 ? -13.133 31.234 6.566 1 81.69 269 LYS B O 1
ATOM 4557 N N . ILE B 1 270 ? -13.617 30.438 8.57 1 86.5 270 ILE B N 1
ATOM 4558 C CA . ILE B 1 270 ? -13.617 29.062 8.086 1 86.5 270 ILE B CA 1
ATOM 4559 C C . ILE B 1 270 ? -15.055 28.594 7.832 1 86.5 270 ILE B C 1
ATOM 4561 O O . ILE B 1 270 ? -15.883 28.578 8.75 1 86.5 270 ILE B O 1
ATOM 4565 N N . ASP B 1 271 ? -15.359 28.406 6.582 1 91.25 271 ASP B N 1
ATOM 4566 C CA . ASP B 1 271 ? -16.656 27.875 6.191 1 91.25 271 ASP B CA 1
ATOM 4567 C C . ASP B 1 271 ? -16.625 26.344 6.129 1 91.25 271 ASP B C 1
ATOM 4569 O O . ASP B 1 271 ? -16.188 25.766 5.129 1 91.25 271 ASP B O 1
ATOM 4573 N N . LEU B 1 272 ? -17.156 25.75 7.199 1 96.56 272 LEU B N 1
ATOM 4574 C CA . LEU B 1 272 ? -17.156 24.281 7.258 1 96.56 272 LEU B CA 1
ATOM 4575 C C . LEU B 1 272 ? -18.484 23.734 6.754 1 96.56 272 LEU B C 1
ATOM 4577 O O . LEU B 1 272 ? -19.547 24.344 6.953 1 96.56 272 LEU B O 1
ATOM 4581 N N . PRO B 1 273 ? -18.406 22.609 6.105 1 95.94 273 PRO B N 1
ATOM 4582 C CA . PRO B 1 273 ? -19.656 21.953 5.715 1 95.94 273 PRO B CA 1
ATOM 4583 C C . PRO B 1 273 ? -20.547 21.609 6.906 1 95.94 273 PRO B C 1
ATOM 4585 O O . PRO B 1 273 ? -20.047 21.453 8.023 1 95.94 273 PRO B O 1
ATOM 4588 N N . SER B 1 274 ? -21.844 21.422 6.637 1 95.75 274 SER B N 1
ATOM 4589 C CA . SER B 1 274 ? -22.812 21.156 7.691 1 95.75 274 SER B CA 1
ATOM 4590 C C . SER B 1 274 ? -22.594 19.781 8.297 1 95.75 274 SER B C 1
ATOM 4592 O O . SER B 1 274 ? -23.078 19.484 9.398 1 95.75 274 SER B O 1
ATOM 4594 N N . THR B 1 275 ? -21.844 18.969 7.613 1 95.25 275 THR B N 1
ATOM 4595 C CA . THR B 1 275 ? -21.625 17.609 8.07 1 95.25 275 THR B CA 1
ATOM 4596 C C . THR B 1 275 ? -20.547 17.562 9.148 1 95.25 275 THR B C 1
ATOM 4598 O O . THR B 1 275 ? -20.359 16.547 9.812 1 95.25 275 THR B O 1
ATOM 4601 N N . VAL B 1 276 ? -19.875 18.641 9.359 1 97.81 276 VAL B N 1
ATOM 4602 C CA . VAL B 1 276 ? -18.812 18.703 10.359 1 97.81 276 VAL B CA 1
ATOM 4603 C C . VAL B 1 276 ? -19.422 18.859 11.75 1 97.81 276 VAL B C 1
ATOM 4605 O O . VAL B 1 276 ? -20.234 19.75 11.977 1 97.81 276 VAL B O 1
ATOM 4608 N N . GLU B 1 277 ? -19.016 18.031 12.656 1 97.38 277 GLU B N 1
ATOM 4609 C CA . GLU B 1 277 ? -19.531 18.062 14.023 1 97.38 277 GLU B CA 1
ATOM 4610 C C . GLU B 1 277 ? -19.016 19.281 14.773 1 97.38 277 GLU B C 1
ATOM 4612 O O . GLU B 1 277 ? -17.906 19.75 14.523 1 97.38 277 GLU B O 1
ATOM 4617 N N . PRO B 1 278 ? -19.797 19.734 15.719 1 97.38 278 PRO B N 1
ATOM 4618 C CA . PRO B 1 278 ? -19.391 20.906 16.5 1 97.38 278 PRO B CA 1
ATOM 4619 C C . PRO B 1 278 ? -18.047 20.703 17.203 1 97.38 278 PRO B C 1
ATOM 4621 O O . PRO B 1 278 ? -17.25 21.641 17.297 1 97.38 278 PRO B O 1
ATOM 4624 N N . VAL B 1 279 ? -17.844 19.547 17.656 1 98 279 VAL B N 1
ATOM 4625 C CA . VAL B 1 279 ? -16.594 19.281 18.375 1 98 279 VAL B CA 1
ATOM 4626 C C . VAL B 1 279 ? -15.406 19.422 17.438 1 98 279 VAL B C 1
ATOM 4628 O O . VAL B 1 279 ? -14.336 19.891 17.844 1 98 279 VAL B O 1
ATOM 4631 N N . THR B 1 280 ? -15.562 19.031 16.219 1 98.38 280 THR B N 1
ATOM 4632 C CA . THR B 1 280 ? -14.508 19.172 15.219 1 98.38 280 THR B CA 1
ATOM 4633 C C . THR B 1 280 ? -14.305 20.625 14.828 1 98.38 280 THR B C 1
ATOM 4635 O O . THR B 1 280 ? -13.172 21.078 14.641 1 98.38 280 THR B O 1
ATOM 4638 N N . ALA B 1 281 ? -15.406 21.344 14.703 1 97.88 281 ALA B N 1
ATOM 4639 C CA . ALA B 1 281 ? -15.32 22.781 14.453 1 97.88 281 ALA B CA 1
ATOM 4640 C C . ALA B 1 281 ? -14.547 23.484 15.562 1 97.88 281 ALA B C 1
ATOM 4642 O O . ALA B 1 281 ? -13.727 24.359 15.297 1 97.88 281 ALA B O 1
ATOM 4643 N N . ASP B 1 282 ? -14.852 23.078 16.766 1 97.88 282 ASP B N 1
ATOM 4644 C CA . ASP B 1 282 ? -14.133 23.641 17.906 1 97.88 282 ASP B CA 1
ATOM 4645 C C . ASP B 1 282 ? -12.648 23.297 17.844 1 97.88 282 ASP B C 1
ATOM 4647 O O . ASP B 1 282 ? -11.797 24.125 18.203 1 97.88 282 ASP B O 1
ATOM 4651 N N . LEU B 1 283 ? -12.344 22.109 17.438 1 98.5 283 LEU B N 1
ATOM 4652 C CA . LEU B 1 283 ? -10.953 21.703 17.281 1 98.5 283 LEU B CA 1
ATOM 4653 C C . LEU B 1 283 ? -10.234 22.609 16.281 1 98.5 283 LEU B C 1
ATOM 4655 O O . LEU B 1 283 ? -9.109 23.047 16.531 1 98.5 283 LEU B O 1
ATOM 4659 N N . CYS B 1 284 ? -10.859 22.953 15.18 1 98.19 284 CYS B N 1
ATOM 4660 C CA . CYS B 1 284 ? -10.297 23.891 14.219 1 98.19 284 CYS B CA 1
ATOM 4661 C C . CYS B 1 284 ? -9.977 25.219 14.883 1 98.19 284 CYS B C 1
ATOM 4663 O O . CYS B 1 284 ? -8.883 25.766 14.695 1 98.19 284 CYS B O 1
ATOM 4665 N N . ARG B 1 285 ? -10.883 25.672 15.656 1 96.75 285 ARG B N 1
ATOM 4666 C CA . ARG B 1 285 ? -10.727 26.969 16.312 1 96.75 285 ARG B CA 1
ATOM 4667 C C . ARG B 1 285 ? -9.555 26.938 17.297 1 96.75 285 ARG B C 1
ATOM 4669 O O . ARG B 1 285 ? -8.766 27.891 17.344 1 96.75 285 ARG B O 1
ATOM 4676 N N . VAL B 1 286 ? -9.453 25.859 18.016 1 97.81 286 VAL B N 1
ATOM 4677 C CA . VAL B 1 286 ? -8.422 25.734 19.031 1 97.81 286 VAL B CA 1
ATOM 4678 C C . VAL B 1 286 ? -7.047 25.656 18.359 1 97.81 286 VAL B C 1
ATOM 4680 O O . VAL B 1 286 ? -6.105 26.312 18.797 1 97.81 286 VAL B O 1
ATOM 4683 N N . LEU B 1 287 ? -6.938 24.906 17.312 1 98.38 287 LEU B N 1
ATOM 4684 C CA . LEU B 1 287 ? -5.668 24.734 16.625 1 98.38 287 LEU B CA 1
ATOM 4685 C C . LEU B 1 287 ? -5.25 26 15.906 1 98.38 287 LEU B C 1
ATOM 4687 O O . LEU B 1 287 ? -4.059 26.328 15.844 1 98.38 287 LEU B O 1
ATOM 4691 N N . MET B 1 288 ? -6.223 26.719 15.406 1 97.69 288 MET B N 1
ATOM 4692 C CA . MET B 1 288 ? -5.93 27.906 14.625 1 97.69 288 MET B CA 1
ATOM 4693 C C . MET B 1 288 ? -6.172 29.172 15.445 1 97.69 288 MET B C 1
ATOM 4695 O O . MET B 1 288 ? -6.637 30.188 14.914 1 97.69 288 MET B O 1
ATOM 4699 N N . ASN B 1 289 ? -5.98 29.031 16.719 1 96.44 289 ASN B N 1
ATOM 4700 C CA . ASN B 1 289 ? -6.039 30.219 17.562 1 96.44 289 ASN B CA 1
ATOM 4701 C C . ASN B 1 289 ? -4.93 31.203 17.219 1 96.44 289 ASN B C 1
ATOM 4703 O O . ASN B 1 289 ? -3.746 30.891 17.328 1 96.44 289 ASN B O 1
ATOM 4707 N N . LYS B 1 290 ? -5.238 32.438 16.891 1 95.44 290 LYS B N 1
ATOM 4708 C CA . LYS B 1 290 ? -4.266 33.406 16.453 1 95.44 290 LYS B CA 1
ATOM 4709 C C . LYS B 1 290 ? -3.424 33.938 17.609 1 95.44 290 LYS B C 1
ATOM 4711 O O . LYS B 1 290 ? -2.332 34.469 17.406 1 95.44 290 LYS B O 1
ATOM 4716 N N . ASN B 1 291 ? -4.047 33.844 18.781 1 94 291 ASN B N 1
ATOM 4717 C CA . ASN B 1 291 ? -3.277 34.219 19.969 1 94 291 ASN B CA 1
ATOM 4718 C C . ASN B 1 291 ? -2.209 33.188 20.297 1 94 291 ASN B C 1
ATOM 4720 O O . ASN B 1 291 ? -2.508 32.156 20.875 1 94 291 ASN B O 1
ATOM 4724 N N . PHE B 1 292 ? -1.049 33.562 20 1 92.69 292 PHE B N 1
ATOM 4725 C CA . PHE B 1 292 ? 0.104 32.656 20.125 1 92.69 292 PHE B CA 1
ATOM 4726 C C . PHE B 1 292 ? 0.205 32.125 21.547 1 92.69 292 PHE B C 1
ATOM 4728 O O . PHE B 1 292 ? 0.448 30.922 21.734 1 92.69 292 PHE B O 1
ATOM 4735 N N . ASP B 1 293 ? 0.039 32.938 22.531 1 95.19 293 ASP B N 1
ATOM 4736 C CA . ASP B 1 293 ? 0.235 32.562 23.938 1 95.19 293 ASP B CA 1
ATOM 4737 C C . ASP B 1 293 ? -0.831 31.562 24.391 1 95.19 293 ASP B C 1
ATOM 4739 O O . ASP B 1 293 ? -0.593 30.766 25.297 1 95.19 293 ASP B O 1
ATOM 4743 N N . GLU B 1 294 ? -1.926 31.594 23.703 1 97.19 294 GLU B N 1
ATOM 4744 C CA . GLU B 1 294 ? -3.051 30.766 24.109 1 97.19 294 GLU B CA 1
ATOM 4745 C C . GLU B 1 294 ? -3.133 29.484 23.281 1 97.19 294 GLU B C 1
ATOM 4747 O O . GLU B 1 294 ? -3.852 28.562 23.641 1 97.19 294 GLU B O 1
ATOM 4752 N N . ARG B 1 295 ? -2.449 29.422 22.156 1 97.75 295 ARG B N 1
ATOM 4753 C CA . ARG B 1 295 ? -2.494 28.219 21.328 1 97.75 295 ARG B CA 1
ATOM 4754 C C . ARG B 1 295 ? -1.8 27.047 22.016 1 97.75 295 ARG B C 1
ATOM 4756 O O . ARG B 1 295 ? -0.667 27.188 22.484 1 97.75 295 ARG B O 1
ATOM 4763 N N . PRO B 1 296 ? -2.475 25.938 22.094 1 98.44 296 PRO B N 1
ATOM 4764 C CA . PRO B 1 296 ? -1.907 24.797 22.812 1 98.44 296 PRO B CA 1
ATOM 4765 C C . PRO B 1 296 ? -0.795 24.094 22.047 1 98.44 296 PRO B C 1
ATOM 4767 O O . PRO B 1 296 ? -0.671 24.281 20.828 1 98.44 296 PRO B O 1
ATOM 4770 N N . MET B 1 297 ? -0.006 23.359 22.781 1 98.31 297 MET B N 1
ATOM 4771 C CA . MET B 1 297 ? 0.944 22.422 22.188 1 98.31 297 MET B CA 1
ATOM 4772 C C . MET B 1 297 ? 0.235 21.156 21.688 1 98.31 297 MET B C 1
ATOM 4774 O O . MET B 1 297 ? -0.87 20.859 22.141 1 98.31 297 MET B O 1
ATOM 4778 N N . ALA B 1 298 ? 0.932 20.469 20.844 1 98.62 298 ALA B N 1
ATOM 4779 C CA . ALA B 1 298 ? 0.338 19.281 20.25 1 98.62 298 ALA B CA 1
ATOM 4780 C C . ALA B 1 298 ? -0.116 18.297 21.328 1 98.62 298 ALA B C 1
ATOM 4782 O O . ALA B 1 298 ? -1.248 17.812 21.297 1 98.62 298 ALA B O 1
ATOM 4783 N N . ALA B 1 299 ? 0.73 18.031 22.297 1 98.19 299 ALA B N 1
ATOM 4784 C CA . ALA B 1 299 ? 0.423 17.078 23.359 1 98.19 299 ALA B CA 1
ATOM 4785 C C . ALA B 1 299 ? -0.78 17.547 24.172 1 98.19 299 ALA B C 1
ATOM 4787 O O . ALA B 1 299 ? -1.599 16.734 24.609 1 98.19 299 ALA B O 1
ATOM 4788 N N . GLU B 1 300 ? -0.892 18.797 24.391 1 98.31 300 GLU B N 1
ATOM 4789 C CA . GLU B 1 300 ? -1.992 19.359 25.172 1 98.31 300 GLU B CA 1
ATOM 4790 C C . GLU B 1 300 ? -3.326 19.172 24.453 1 98.31 300 GLU B C 1
ATOM 4792 O O . GLU B 1 300 ? -4.344 18.891 25.078 1 98.31 300 GLU B O 1
ATOM 4797 N N . VAL B 1 301 ? -3.303 19.391 23.141 1 98.5 301 VAL B N 1
ATOM 4798 C CA . VAL B 1 301 ? -4.527 19.203 22.375 1 98.5 301 VAL B CA 1
ATOM 4799 C C . VAL B 1 301 ? -5.012 17.766 22.516 1 98.5 301 VAL B C 1
ATOM 4801 O O . VAL B 1 301 ? -6.188 17.516 22.797 1 98.5 301 VAL B O 1
ATOM 4804 N N . LEU B 1 302 ? -4.082 16.812 22.391 1 97.81 302 LEU B N 1
ATOM 4805 C CA . LEU B 1 302 ? -4.406 15.383 22.453 1 97.81 302 LEU B CA 1
ATOM 4806 C C . LEU B 1 302 ? -4.984 15.016 23.812 1 97.81 302 LEU B C 1
ATOM 4808 O O . LEU B 1 302 ? -5.941 14.242 23.906 1 97.81 302 LEU B O 1
ATOM 4812 N N . LEU B 1 303 ? -4.441 15.578 24.797 1 96.69 303 LEU B N 1
ATOM 4813 C CA . LEU B 1 303 ? -4.793 15.211 26.172 1 96.69 303 LEU B CA 1
ATOM 4814 C C . LEU B 1 303 ? -6.105 15.867 26.578 1 96.69 303 LEU B C 1
ATOM 4816 O O . LEU B 1 303 ? -6.906 15.258 27.297 1 96.69 303 LEU B O 1
ATOM 4820 N N . ASN B 1 304 ? -6.406 17.062 26.078 1 96.88 304 ASN B N 1
ATOM 4821 C CA . ASN B 1 304 ? -7.434 17.859 26.734 1 96.88 304 ASN B CA 1
ATOM 4822 C C . ASN B 1 304 ? -8.641 18.078 25.828 1 96.88 304 ASN B C 1
ATOM 4824 O O . ASN B 1 304 ? -9.75 18.312 26.312 1 96.88 304 ASN B O 1
ATOM 4828 N N . HIS B 1 305 ? -8.5 18.062 24.547 1 97.88 305 HIS B N 1
ATOM 4829 C CA . HIS B 1 305 ? -9.609 18.438 23.688 1 97.88 305 HIS B CA 1
ATOM 4830 C C . HIS B 1 305 ? -10.672 17.359 23.656 1 97.88 305 HIS B C 1
ATOM 4832 O O . HIS B 1 305 ? -10.359 16.172 23.484 1 97.88 305 HIS B O 1
ATOM 4838 N N . PRO B 1 306 ? -11.938 17.688 23.625 1 97.12 306 PRO B N 1
ATOM 4839 C CA . PRO B 1 306 ? -13.039 16.734 23.672 1 97.12 306 PRO B CA 1
ATOM 4840 C C . PRO B 1 306 ? -13.086 15.836 22.422 1 97.12 306 PRO B C 1
ATOM 4842 O O . PRO B 1 306 ? -13.633 14.734 22.469 1 97.12 306 PRO B O 1
ATOM 4845 N N . ALA B 1 307 ? -12.531 16.328 21.344 1 97.12 307 ALA B N 1
ATOM 4846 C CA . ALA B 1 307 ? -12.555 15.547 20.094 1 97.12 307 ALA B CA 1
ATOM 4847 C C . ALA B 1 307 ? -11.805 14.227 20.266 1 97.12 307 ALA B C 1
ATOM 4849 O O . ALA B 1 307 ? -12.016 13.289 19.5 1 97.12 307 ALA B O 1
ATOM 4850 N N . PHE B 1 308 ? -10.93 14.188 21.203 1 96.81 308 PHE B N 1
ATOM 4851 C CA . PHE B 1 308 ? -10.07 13.016 21.328 1 96.81 308 PHE B CA 1
ATOM 4852 C C . PHE B 1 308 ? -10.312 12.297 22.641 1 96.81 308 PHE B C 1
ATOM 4854 O O . PHE B 1 308 ? -9.523 11.445 23.047 1 96.81 308 PHE B O 1
ATOM 4861 N N . LYS B 1 309 ? -11.383 12.648 23.344 1 89.31 309 LYS B N 1
ATOM 4862 C CA . LYS B 1 309 ? -11.781 11.961 24.578 1 89.31 309 LYS B CA 1
ATOM 4863 C C . LYS B 1 309 ? -12.789 10.852 24.281 1 89.31 309 LYS B C 1
ATOM 4865 O O . LYS B 1 309 ? -13.609 10.977 23.375 1 89.31 309 LYS B O 1
ATOM 4870 N N . PRO B 1 310 ? -12.531 9.742 24.953 1 78.12 310 PRO B N 1
ATOM 4871 C CA . PRO B 1 310 ? -13.523 8.68 24.75 1 78.12 310 PRO B CA 1
ATOM 4872 C C . PRO B 1 310 ? -14.945 9.133 25.078 1 78.12 310 PRO B C 1
ATOM 4874 O O . PRO B 1 310 ? -15.141 9.953 25.984 1 78.12 310 PRO B O 1
ATOM 4877 N N . VAL B 1 311 ? -15.945 8.938 24.172 1 62.75 311 VAL B N 1
ATOM 4878 C CA . VAL B 1 311 ? -17.344 9.266 24.422 1 62.75 311 VAL B CA 1
ATOM 4879 C C . VAL B 1 311 ? -17.828 8.531 25.672 1 62.75 311 VAL B C 1
ATOM 4881 O O . VAL B 1 311 ? -17.703 7.312 25.766 1 62.75 311 VAL B O 1
ATOM 4884 N N . THR B 1 312 ? -17.875 9.203 26.75 1 51.12 312 THR B N 1
ATOM 4885 C CA . THR B 1 312 ? -18.531 8.594 27.891 1 51.12 312 THR B CA 1
ATOM 4886 C C . THR B 1 312 ? -19.984 8.227 27.547 1 51.12 312 THR B C 1
ATOM 4888 O O . THR B 1 312 ? -20.781 9.086 27.172 1 51.12 312 THR B O 1
ATOM 4891 N N . LYS B 1 313 ? -20.219 7.059 27.078 1 49.94 313 LYS B N 1
ATOM 4892 C CA . LYS B 1 313 ? -21.594 6.559 27.062 1 49.94 313 LYS B CA 1
ATOM 4893 C C . LYS B 1 313 ? -22.312 6.902 28.359 1 49.94 313 LYS B C 1
ATOM 4895 O O . LYS B 1 313 ? -21.844 6.543 29.453 1 49.94 313 LYS B O 1
ATOM 4900 N N . ASN B 1 314 ? -22.891 8.078 28.422 1 40 314 ASN B N 1
ATOM 4901 C CA . ASN B 1 314 ? -23.812 8.242 29.547 1 40 314 ASN B CA 1
ATOM 4902 C C . ASN B 1 314 ? -24.719 7.031 29.703 1 40 314 ASN B C 1
ATOM 4904 O O . ASN B 1 314 ? -25.422 6.648 28.766 1 40 314 ASN B O 1
ATOM 4908 N N . HIS B 1 315 ? -24.359 6.152 30.547 1 39.5 315 HIS B N 1
ATOM 4909 C CA . HIS B 1 315 ? -25.328 5.168 31.031 1 39.5 315 HIS B CA 1
ATOM 4910 C C . HIS B 1 315 ? -26.656 5.828 31.391 1 39.5 315 HIS B C 1
ATOM 4912 O O . HIS B 1 315 ? -26.703 6.676 32.281 1 39.5 315 HIS B O 1
ATOM 4918 N N . VAL B 1 316 ? -27.484 6.066 30.516 1 34.12 316 VAL B N 1
ATOM 4919 C CA . VAL B 1 316 ? -28.859 6.203 31 1 34.12 316 VAL B CA 1
ATOM 4920 C C . VAL B 1 316 ? -29.172 5.066 31.953 1 34.12 316 VAL B C 1
ATOM 4922 O O . VAL B 1 316 ? -29.094 3.889 31.594 1 34.12 316 VAL B O 1
ATOM 4925 N N . HIS B 1 317 ? -29.156 5.406 33.219 1 29.5 317 HIS B N 1
ATOM 4926 C CA . HIS B 1 317 ? -29.984 4.641 34.156 1 29.5 317 HIS B CA 1
ATOM 4927 C C . HIS B 1 317 ? -31.453 4.672 33.719 1 29.5 317 HIS B C 1
ATOM 4929 O O . HIS B 1 317 ? -31.953 5.715 33.312 1 29.5 317 HIS B O 1
#

Foldseek 3Di:
DPPDDPPDDPDPPPPPPDCPPDPPPCPVPPPPPPVPPCPVPPQQADAPDKDWDAWDDDDPFFTKTWMARPVPRAIKIKTKGWQDPVPPVSVVLVVVVQVVLVVQQVDDDPQAWHWRHWDDDPTIIITITHDAAQAFQLVVCVPPNADAQVLLLQQLLSNLVQLVSCVVVVFDFQQDARNQWGHHPVSYIHGHNGPCCVVVVVVVVVVVVPQPRLLQFALCCLVVVDPDDQLRNLLSSLQRSLCNQGSDGPPPVPHRVVSSCCRNPNDDDRDGDPSHDPLSVVSSCLSNPNPSVRRDGSVCCCVDRPSNDDPPPPPPD/DCPDCCPDDPDPPPPCPDDPPDPPPVPPPPPPPPVPPCPVPPQQADAPDKDWDAWDDDDPFFTKTWMARPVPRAIKIKTKGWQDPVPPVSVVLVVVVQVVLVVQQVDDDPQAWHWRHWDDDPTIIITITHDAAQAFQLVVCVPPNADAQLLLLQQLLSNLVQLVSCVVVVFDFQQDARNQWGHHPVSYIHGHNGPCCVVVVVVVVVVVVPQPRLLQFALCCLVVVDPDDQLRNLLSSLQRSLCNQGSDGPPPVPHRVVSSCCRNPNDDDRDGDPSHDPLSVVSSCLSNPNPSVRRDGSVCCCVDRPSNDDPPPPPPD

Nearest PDB structures (foldseek):
  7jhh-assembly1_A  TM=8.747E-01  e=7.889E-19  Homo sapiens
  4nwm-assembly2_B  TM=8.451E-01  e=1.415E-16  Homo sapiens
  4gu6-assembly2_A  TM=8.407E-01  e=2.837E-15  Homo sapiens
  4k9y-assembly1_A  TM=8.085E-01  e=8.955E-16  Homo sapiens
  6r5f-assembly2_B  TM=8.442E-01  e=5.370E-14  Homo sapiens

Radius of gyration: 30.6 Å; Cα contacts (8 Å, |Δi|>4): 1023; chains: 2; bounding box: 64×128×81 Å

InterPro domains:
  IPR000719 Protein kinase domain [PF00069] (51-306)
  IPR000719 Protein kinase domain [PS50011] (50-308)
  IPR000719 Protein kinase domain [SM00220] (50-308)
  IPR011009 Protein kinase-like domain superfamily [SSF56112] (48-312)
  IPR017441 Protein kinase, ATP binding site [PS00107] (56-80)

Secondary structure (DSSP, 8-state):
-----------------------------------------------SSEEEEEEEEEETTEEEEEEEETTT--EEEEEEEE--TT-HHHHHHHHHHHHHHHHHHT---TTBPPEEEEEE-SSEEEEEEE--TTEEHHHHHHHH-SPPHHHHHHHHHHHHHHHHHHHHTT------SGGGEEE-TTS-EEE-S-SHHHHHHHHHHHHTGGGGGGGGS-HHHHTTSS-S-HHHHHHHHHHHHHHHHHSS-TTTTS-HHHHHHHHHHSPP-----TTS-HHHHHHHHHHT-S-TTTPPPHHHHHHH-GGGS--------/-----------------------------------------------SSEEEEEEEEEETTEEEEEEEETTT--EEEEEEEE--TT-HHHHHHHHHHHHHHHHHHT---TTBPPEEEEEE-SSEEEEEEE--TTEEHHHHHHHH-SPPHHHHHHHHHHHHHHHHHHHHTT------SGGGEEE-TTS-EEE-S-SHHHHHHHHHHHHTGGGGGGGGS-HHHHTTSS-S-HHHHHHHHHHHHHHHHHSS-TTTTS-HHHHHHHHHHSPP-----TTS-HHHHHHHHHHT-S-GGGPPPHHHHHHH-GGGS--------

Organism: Ancylostoma caninum (NCBI:txid29170)

pLDDT: mean 78.14, std 25.93, range [15.61, 98.88]

Solvent-accessible surface area (backbone atoms only — not comparable to full-atom values): 35780 Å² total; per-residue (Å²): 134,86,82,82,78,86,77,78,78,83,79,82,78,76,78,75,76,78,70,82,70,79,72,76,78,74,65,78,62,80,75,67,77,64,68,69,58,76,56,74,76,63,72,66,56,51,72,87,48,69,44,83,69,45,79,73,44,76,55,97,72,32,39,29,26,38,26,37,28,48,75,63,45,24,44,27,27,34,37,40,27,76,53,57,77,91,34,66,68,49,49,54,46,47,56,50,42,53,54,48,47,54,58,47,36,65,51,79,50,93,22,40,59,42,34,21,36,75,46,78,56,96,51,32,40,35,40,30,25,63,53,53,77,44,37,27,43,43,59,41,30,72,70,72,38,44,42,40,54,65,37,40,50,52,46,48,51,36,50,32,51,29,46,30,53,36,46,74,69,74,40,59,45,77,59,55,38,39,74,32,29,30,22,33,45,80,41,47,48,23,42,44,78,60,56,43,34,68,60,40,42,59,55,35,67,71,68,69,66,66,68,84,54,55,70,37,52,30,37,49,47,77,70,61,74,41,75,85,46,65,51,37,41,29,24,7,48,20,41,38,47,48,18,35,52,59,46,46,59,65,61,67,88,42,55,71,69,55,30,50,48,43,57,56,73,39,79,86,81,79,83,71,55,89,78,50,46,68,56,55,54,49,48,38,49,50,34,52,37,82,52,66,92,72,33,53,47,42,55,52,46,58,72,65,38,71,77,66,46,82,80,73,75,72,73,79,125,138,82,81,83,73,86,76,77,80,84,79,77,82,79,81,76,77,79,74,82,70,78,74,77,78,75,64,80,63,80,74,69,77,64,66,71,57,76,55,75,75,62,73,67,56,52,73,87,48,66,43,82,70,46,80,73,44,77,55,97,71,31,40,29,26,38,26,37,27,49,74,64,45,23,44,28,28,32,38,40,28,77,52,58,80,90,34,67,69,49,49,54,47,48,57,48,43,53,55,48,48,55,56,47,36,67,51,80,50,94,22,40,58,41,33,20,35,74,47,78,57,98,50,32,39,36,39,31,26,63,53,54,79,44,36,28,44,42,60,42,29,72,70,73,38,45,43,40,55,65,36,38,51,51,47,47,51,36,48,32,53,30,48,31,52,36,45,76,69,74,39,58,44,78,59,53,39,39,74,31,30,30,21,34,46,80,39,46,47,22,43,42,78,60,58,42,32,67,60,41,42,60,54,34,65,70,68,68,64,66,69,85,55,55,70,37,52,30,37,49,47,77,69,61,74,42,76,86,46,64,50,36,41,29,23,7,50,20,40,36,46,48,18,34,52,58,46,47,59,66,59,66,89,42,55,70,69,55,30,50,48,42,57,57,73,39,79,86,83,78,82,72,56,87,79,51,48,68,55,56,54,48,48,38,50,51,34,51,38,81,52,67,90,72,34,54,46,40,56,52,46,58,74,64,38,70,77,66,46,80,79,73,74,74,72,78,124

Sequence (634 aa):
VPYSTNCSSCGASRVSFARSTGESSCSSGVQWDIDDRKLSAQSPRAPTHWKEAKCIGSGAFGSVYLAYDVDTGRDLAVKKIPIIPDNRELRREAQGLEFDVQELGRLQHPRIVQYLGVQKTSDRILIFMEYMTGGSLKDHIALVGSLSDHVARNHTAQVLEGLAFLHKNHIIHRDIKSANILRDSLGNVKIADFGSGKKMQSLASQQGAFHSTIHYTAPEVLLGRTAYGRKADVWSVGVTLVEMLTGKVPWKEFEPMAAMFQIAYEEPKIDLPSTVEPVTADLCRVLMNKNFDERPMAAEVLLNHPAFKPVTKNHVHVPYSTNCSSCGASRVSFARSTGESSCSSGVQWDIDDRKLSAQSPRAPTHWKEAKCIGSGAFGSVYLAYDVDTGRDLAVKKIPIIPDNRELRREAQGLEFDVQELGRLQHPRIVQYLGVQKTSDRILIFMEYMTGGSLKDHIALVGSLSDHVARNHTAQVLEGLAFLHKNHIIHRDIKSANILRDSLGNVKIADFGSGKKMQSLASQQGAFHSTIHYTAPEVLLGRTAYGRKADVWSVGVTLVEMLTGKVPWKEFEPMAAMFQIAYEEPKIDLPSTVEPVTADLCRVLMNKNFDERPMAAEVLLNHPAFKPVTKNHVH